Protein AF-A0A1G7MPW5-F1 (afdb_monomer_lite)

Secondary structure (DSSP, 8-state):
-HHHHHHHHHHTT-----------------TTS----TTS-GGGHHHHHHHHTTT--GGG-EEETTTTEEEETTTEEEEHHHHHHHHHHHH-TTGGG-TT--HHHHHHHS-S----BTTTTB----TTT--TTPPPTTTTTTEEEEE---SHHHHHHHHHHHHHTTSHHHHTTB---EEE-SSS-SEEEEE-SS--SSTT--EEEEPPEEEEETTTEEEEEPP-EEEE-GGGTTS-HHHHHHHHHHHHHHHTTPPPTTS-TTTSPPPTTS-S--TTSTT-SS---SS-----HHHHHHHHHHSB-----EEEESS--SEEEE-TT--EEEEEEEE-TTS-EEEEEE-SSSEEEPPSSGGGTT-EESEEE--SSSS--EEE-TT--EEE--SSSPEE-TT--EEEEEE-TT--EEEEEEEEETTEEEEEEEETTTTEEEE-S---BSEEEE-BTT-EEEE-TT--EEEE-TT---EEE--TT--EEEEEEEEEETTEEEEEEEESS--TTSPEEEEEE-SSSEEEEEEEESEEEE-TT--EEEE-TT--EEEES--

Sequence (555 aa):
MKKNILLMLLICAITLMFSCRRQNLTEEFDKTTSVKNSRIPDSLQYLVNFLVSRGEKANNITFSGLDSSFVIDNDVFMFKKDVKLAMEIELGNNSLNKKNLTIDQLISLRKSAVRPDVIGQRQFLNGDNGNPWFVNDQFIINIKVKINATTPSWRNAAQLAIYNFNLNSLTSITKIKIREVLDGQNVTISETGTTNANSAVIADAQRPHYAITPPGQYIVAPGSYIRIYNNHDYFTLAQKTLTITHELGHVIGLAHTNGTASDEMQIAGTAASDSFSYMNSSLILDSFEGFTNNDLIALRTMYPKTIGNWELLSGKATNISIGHNNDIYSVGNNVTSTGDYNVQWWNGSGWVQQTAGGWFGNGTATKIAVPANDRNPFWIDNSKQIYSMGYPSPITYPGAEALDIATNGDGELYVVSTEPSSNGYNIKKWNSATSAWENISAPGALKIASGLNGGMAIIDNAGNFYIKRENTSFFYTSTQYINFKEVALNGVTGLQGHVFALGGAANANGDYQLFRWTGYDWYNVGATGYTIAVDNEGHPWLTKKNGDIYRNLSL

Radius of gyration: 28.26 Å; chains: 1; bounding box: 58×69×91 Å

InterPro domains:
  IPR024079 Metallopeptidase, catalytic domain superfamily [G3DSA:3.40.390.10] (125-305)

Foldseek 3Di:
DVPVVVVVVVVVPPLPFLDLDDDDDDDDDPQFDQDDDVQDPLQCSLLLLLLVLLQFDSPQWHADPVQQWIGGSNFEIAHPVQSVVLCCVQLHVVCVVCSPQGSVNSNVSRPVDQDANQSLQQAGDPVPPPQSQAHDPVEALEAEEEEAEPDPLLSLLLVLLLVQCVFCLAVLWFSHHYDYDNDPGLAYEYEPPAADPPNSHQKHWYAFGWDADPPGDIDTYFTHYIYGGPSDPVQDSFQSNLNSNLRVCRSLRDAALQDACSRHPQRPPADSHDQLASSHNRCSDSGCQFHAQRSNSSRCSHGGDDFDPKDWAPFFAPEWEAEQCRWIKGFHDDQDPQRWGWIWTDPPRHTDTDPDFAFEHRNTAPAWEAYHPDSWIWGAHPQQWIWTTDPRYTDTLDDFGAQYWYAENVRWIKGQTPDDFAQAGFIWTQDPVVSYTDTDPAHHANEKYYAYQGKIWGAGNQQWIWIDAHPGYIDTADQVPWRWDEKEWHHDDQQHTLIKTFTDDADPQRWGFIWTRRSHYIYTSVDTADYWYAYNVSWIWGAHSRRIIITIPRD

Structure (mmCIF, N/CA/C/O backbone):
data_AF-A0A1G7MPW5-F1
#
_entry.id   AF-A0A1G7MPW5-F1
#
loop_
_atom_site.group_PDB
_atom_site.id
_atom_site.type_symbol
_atom_site.label_atom_id
_atom_site.label_alt_id
_atom_site.label_comp_id
_atom_site.label_asym_id
_atom_site.label_entity_id
_atom_site.label_seq_id
_atom_site.pdbx_PDB_ins_code
_atom_site.Cartn_x
_atom_site.Cartn_y
_atom_site.Cartn_z
_atom_site.occupancy
_atom_site.B_iso_or_equiv
_atom_site.auth_seq_id
_atom_site.auth_comp_id
_atom_site.auth_asym_id
_atom_site.auth_atom_id
_atom_site.pdbx_PDB_model_num
ATOM 1 N N . MET A 1 1 ? -0.244 45.854 1.049 1.00 45.12 1 MET A N 1
ATOM 2 C CA . MET A 1 1 ? -0.939 44.573 0.776 1.00 45.12 1 MET A CA 1
ATOM 3 C C . MET A 1 1 ? -0.967 44.141 -0.696 1.00 45.12 1 MET A C 1
ATOM 5 O O . MET A 1 1 ? -0.835 42.954 -0.933 1.00 45.12 1 MET A O 1
ATOM 9 N N . LYS A 1 2 ? -1.057 45.031 -1.700 1.00 40.09 2 LYS A N 1
ATOM 10 C CA . LYS A 1 2 ? -1.149 44.611 -3.122 1.00 40.09 2 LYS A CA 1
ATOM 11 C C . LYS A 1 2 ? 0.164 44.176 -3.812 1.00 40.09 2 LYS A C 1
ATOM 13 O O . LYS A 1 2 ? 0.094 43.528 -4.845 1.00 40.09 2 LYS A O 1
ATOM 18 N N . LYS A 1 3 ? 1.348 44.472 -3.255 1.00 33.69 3 LYS A N 1
ATOM 19 C CA . LYS A 1 3 ? 2.647 44.073 -3.852 1.00 33.69 3 LYS A CA 1
ATOM 20 C C . LYS A 1 3 ? 3.135 42.667 -3.462 1.00 33.69 3 LYS A C 1
ATOM 22 O O . LYS A 1 3 ? 3.905 42.086 -4.213 1.00 33.69 3 LYS A O 1
ATOM 27 N N . ASN A 1 4 ? 2.629 42.084 -2.372 1.00 38.50 4 ASN A N 1
ATOM 28 C CA . ASN A 1 4 ? 3.037 40.737 -1.938 1.00 38.50 4 ASN A CA 1
ATOM 29 C C . ASN A 1 4 ? 2.201 39.622 -2.590 1.00 38.50 4 ASN A C 1
ATOM 31 O O . ASN A 1 4 ? 2.657 38.490 -2.669 1.00 38.50 4 ASN A O 1
ATOM 35 N N . ILE A 1 5 ? 1.020 39.950 -3.125 1.00 43.59 5 ILE A N 1
ATOM 36 C CA . ILE A 1 5 ? 0.170 39.000 -3.862 1.00 43.59 5 ILE A CA 1
ATOM 37 C C . ILE A 1 5 ? 0.742 38.729 -5.265 1.00 43.59 5 ILE A C 1
ATOM 39 O O . ILE A 1 5 ? 0.659 37.609 -5.757 1.00 43.59 5 ILE A O 1
ATOM 43 N N . LEU A 1 6 ? 1.403 39.716 -5.884 1.00 30.81 6 LEU A N 1
ATOM 44 C CA . LEU A 1 6 ? 1.999 39.552 -7.214 1.00 30.81 6 LEU A CA 1
ATOM 45 C C . LEU A 1 6 ? 3.283 38.704 -7.184 1.00 30.81 6 LEU A C 1
ATOM 47 O O . LEU A 1 6 ? 3.539 37.963 -8.124 1.00 30.81 6 LEU A O 1
ATOM 51 N N . LEU A 1 7 ? 4.055 38.757 -6.091 1.00 29.42 7 LEU A N 1
ATOM 52 C CA . LEU A 1 7 ? 5.250 37.922 -5.917 1.00 29.42 7 LEU A CA 1
ATOM 53 C C . LEU A 1 7 ? 4.885 36.468 -5.566 1.00 29.42 7 LEU A C 1
ATOM 55 O O . LEU A 1 7 ? 5.550 35.546 -6.021 1.00 29.42 7 LEU A O 1
ATOM 59 N N . MET A 1 8 ? 3.786 36.251 -4.834 1.00 32.31 8 MET A N 1
ATOM 60 C CA . MET A 1 8 ? 3.293 34.903 -4.523 1.00 32.31 8 MET A CA 1
ATOM 61 C C . MET A 1 8 ? 2.641 34.223 -5.744 1.00 32.31 8 MET A C 1
ATOM 63 O O . MET A 1 8 ? 2.799 33.020 -5.929 1.00 32.31 8 MET A O 1
ATOM 67 N N . LEU A 1 9 ? 2.003 34.996 -6.635 1.00 31.45 9 LEU A N 1
ATOM 68 C CA . LEU A 1 9 ? 1.511 34.499 -7.929 1.00 31.45 9 LEU A CA 1
ATOM 69 C C . LEU A 1 9 ? 2.636 34.245 -8.948 1.00 31.45 9 LEU A C 1
ATOM 71 O O . LEU A 1 9 ? 2.486 33.373 -9.797 1.00 31.45 9 LEU A O 1
ATOM 75 N N . LEU A 1 10 ? 3.773 34.943 -8.844 1.00 26.78 10 LEU A N 1
ATOM 76 C CA . LEU A 1 10 ? 4.936 34.705 -9.708 1.00 26.78 10 LEU A CA 1
ATOM 77 C C . LEU A 1 10 ? 5.762 33.482 -9.260 1.00 26.78 10 LEU A C 1
ATOM 79 O O . LEU A 1 10 ? 6.359 32.813 -10.097 1.00 26.78 10 LEU A O 1
ATOM 83 N N . ILE A 1 11 ? 5.750 33.146 -7.964 1.00 30.84 11 ILE A N 1
ATOM 84 C CA . ILE A 1 11 ? 6.430 31.954 -7.420 1.00 30.84 11 ILE A CA 1
ATOM 85 C C . ILE A 1 11 ? 5.606 30.667 -7.640 1.00 30.84 11 ILE A C 1
ATOM 87 O O . ILE A 1 11 ? 6.188 29.596 -7.760 1.00 30.84 11 ILE A O 1
ATOM 91 N N . CYS A 1 12 ? 4.281 30.750 -7.821 1.00 28.61 12 CYS A N 1
ATOM 92 C CA . CYS A 1 12 ? 3.458 29.604 -8.252 1.00 28.61 12 CYS A CA 1
ATOM 93 C C . CYS A 1 12 ? 3.546 29.285 -9.761 1.00 28.61 12 CYS A C 1
ATOM 95 O O . CYS A 1 12 ? 2.978 28.288 -10.200 1.00 28.61 12 CYS A O 1
ATOM 97 N N . ALA A 1 13 ? 4.234 30.105 -10.563 1.00 27.59 13 ALA A N 1
ATOM 98 C CA . ALA A 1 13 ? 4.278 29.974 -12.025 1.00 27.59 13 ALA A CA 1
ATOM 99 C C . ALA A 1 13 ? 5.607 29.422 -12.579 1.00 27.59 13 ALA A C 1
ATOM 101 O O . ALA A 1 13 ? 5.781 29.370 -13.794 1.00 27.59 13 ALA A O 1
ATOM 102 N N . ILE A 1 14 ? 6.530 28.982 -11.715 1.00 34.50 14 ILE A N 1
ATOM 103 C CA . ILE A 1 14 ? 7.695 28.174 -12.115 1.00 34.50 14 ILE A CA 1
ATOM 104 C C . ILE A 1 14 ? 7.481 26.739 -11.621 1.00 34.50 14 ILE A C 1
ATOM 106 O O . ILE A 1 14 ? 8.303 26.158 -10.926 1.00 34.50 14 ILE A O 1
ATOM 110 N N . THR A 1 15 ? 6.340 26.153 -11.975 1.00 35.66 15 THR A N 1
ATOM 111 C CA . THR A 1 15 ? 6.305 24.716 -12.234 1.00 35.66 15 THR A CA 1
ATOM 112 C C . THR A 1 15 ? 7.057 24.533 -13.544 1.00 35.66 15 THR A C 1
ATOM 114 O O . THR A 1 15 ? 6.554 24.859 -14.621 1.00 35.66 15 THR A O 1
ATOM 117 N N . LEU A 1 16 ? 8.316 24.099 -13.464 1.00 37.84 16 LEU A N 1
ATOM 118 C CA . LEU A 1 16 ? 8.988 23.540 -14.629 1.00 37.84 16 LEU A CA 1
ATOM 119 C C . LEU A 1 16 ? 8.172 22.311 -15.026 1.00 37.84 16 LEU A C 1
ATOM 121 O O . LEU A 1 16 ? 8.339 21.236 -14.469 1.00 37.84 16 LEU A O 1
ATOM 125 N N . MET A 1 17 ? 7.230 22.489 -15.952 1.00 35.16 17 MET A N 1
ATOM 126 C CA . MET A 1 17 ? 6.604 21.365 -16.623 1.00 35.16 17 MET A CA 1
ATOM 127 C C . MET A 1 17 ? 7.700 20.673 -17.426 1.00 35.16 17 MET A C 1
ATOM 129 O O . MET A 1 17 ? 8.066 21.116 -18.517 1.00 35.16 17 MET A O 1
ATOM 133 N N . PHE A 1 18 ? 8.252 19.603 -16.862 1.00 44.66 18 PHE A N 1
ATOM 134 C CA . PHE A 1 18 ? 9.083 18.668 -17.596 1.00 44.66 18 PHE A CA 1
ATOM 135 C C . PHE A 1 18 ? 8.148 17.909 -18.530 1.00 44.66 18 PHE A C 1
ATOM 137 O O . PHE A 1 18 ? 7.347 17.074 -18.118 1.00 44.66 18 PHE A O 1
ATOM 144 N N . SER A 1 19 ? 8.160 18.315 -19.794 1.00 32.19 19 SER A N 1
ATOM 145 C CA . SER A 1 19 ? 7.305 17.749 -20.822 1.00 32.19 19 SER A CA 1
ATOM 146 C C . SER A 1 19 ? 8.160 16.939 -21.785 1.00 32.19 19 SER A C 1
ATOM 148 O O . SER A 1 19 ? 8.931 17.513 -22.558 1.00 32.19 19 SER A O 1
ATOM 150 N N . CYS A 1 20 ? 7.939 15.623 -21.827 1.00 43.94 20 CYS A N 1
ATOM 151 C CA . CYS A 1 20 ? 7.924 14.911 -23.101 1.00 43.94 20 CYS A CA 1
ATOM 152 C C . CYS A 1 20 ? 6.786 15.524 -23.933 1.00 43.94 20 CYS A C 1
ATOM 154 O O . CYS A 1 20 ? 5.601 15.245 -23.744 1.00 43.94 20 CYS A O 1
ATOM 156 N N . ARG A 1 21 ? 7.132 16.501 -24.777 1.00 31.53 21 ARG A N 1
ATOM 157 C CA . ARG A 1 21 ? 6.149 17.329 -25.481 1.00 31.53 21 ARG A CA 1
ATOM 158 C C . ARG A 1 21 ? 5.409 16.504 -26.530 1.00 31.53 21 ARG A C 1
ATOM 160 O O . ARG A 1 21 ? 5.990 16.061 -27.515 1.00 31.53 21 ARG A O 1
ATOM 167 N N . ARG A 1 22 ? 4.093 16.395 -26.353 1.00 32.38 22 ARG A N 1
ATOM 168 C CA . ARG A 1 22 ? 3.133 15.885 -27.338 1.00 32.38 22 ARG A CA 1
ATOM 169 C C . ARG A 1 22 ? 3.192 16.730 -28.618 1.00 32.38 22 ARG A C 1
ATOM 171 O O . ARG A 1 22 ? 2.861 17.917 -28.588 1.00 32.38 22 ARG A O 1
ATOM 178 N N . GLN A 1 23 ? 3.560 16.132 -29.751 1.00 27.11 23 GLN A N 1
ATOM 179 C CA . GLN A 1 23 ? 3.155 16.654 -31.058 1.00 27.11 23 GLN A CA 1
ATOM 180 C C . GLN A 1 23 ? 1.806 16.026 -31.413 1.00 27.11 23 GLN A C 1
ATOM 182 O O . GLN A 1 23 ? 1.710 14.832 -31.681 1.00 27.11 23 GLN A O 1
ATOM 187 N N . ASN A 1 24 ? 0.743 16.831 -31.366 1.00 27.70 24 ASN A N 1
ATOM 188 C CA . ASN A 1 24 ? -0.553 16.445 -31.914 1.00 27.70 24 ASN A CA 1
ATOM 189 C C . ASN A 1 24 ? -0.466 16.492 -33.440 1.00 27.70 24 ASN A C 1
ATOM 191 O O . ASN A 1 24 ? -0.452 17.583 -34.002 1.00 27.70 24 ASN A O 1
ATOM 195 N N . LEU A 1 25 ? -0.455 15.333 -34.093 1.00 30.53 25 LEU A N 1
ATOM 196 C CA . LEU A 1 25 ? -0.864 15.202 -35.486 1.00 30.53 25 LEU A CA 1
ATOM 197 C C . LEU A 1 25 ? -1.722 13.942 -35.606 1.00 30.53 25 LEU A C 1
ATOM 199 O O . LEU A 1 25 ? -1.267 12.826 -35.368 1.00 30.53 25 LEU A O 1
ATOM 203 N N . THR A 1 26 ? -2.997 14.152 -35.911 1.00 31.09 26 THR A N 1
ATOM 204 C CA . THR A 1 26 ? -3.911 13.129 -36.411 1.00 31.09 26 THR A CA 1
ATOM 205 C C . THR A 1 26 ? -3.484 12.782 -37.831 1.00 31.09 26 THR A C 1
ATOM 207 O O . THR A 1 26 ? -3.857 13.486 -38.766 1.00 31.09 26 THR A O 1
ATOM 210 N N . GLU A 1 27 ? -2.689 11.728 -37.988 1.00 36.91 27 GLU A N 1
ATOM 211 C CA . GLU A 1 27 ? -2.496 11.072 -39.280 1.00 36.91 27 GLU A CA 1
ATOM 212 C C . GLU A 1 27 ? -3.155 9.697 -39.245 1.00 36.91 27 GLU A C 1
ATOM 214 O O . GLU A 1 27 ? -2.893 8.860 -38.378 1.00 36.91 27 GLU A O 1
ATOM 219 N N . GLU A 1 28 ? -4.067 9.501 -40.188 1.00 36.56 28 GLU A N 1
ATOM 220 C CA . GLU A 1 28 ? -4.692 8.224 -40.482 1.00 36.56 28 GLU A CA 1
ATOM 221 C C . GLU A 1 28 ? -3.615 7.307 -41.085 1.00 36.56 28 GLU A C 1
ATOM 223 O O . GLU A 1 28 ? -2.998 7.628 -42.100 1.00 36.56 28 GLU A O 1
ATOM 228 N N . PHE A 1 29 ? -3.316 6.202 -40.399 1.00 41.19 29 PHE A N 1
ATOM 229 C CA . PHE A 1 29 ? -2.212 5.303 -40.740 1.00 41.19 29 PHE A CA 1
ATOM 230 C C . PHE A 1 29 ? -2.529 4.537 -42.038 1.00 41.19 29 PHE A C 1
ATOM 232 O O . PHE A 1 29 ? -3.349 3.614 -42.033 1.00 41.19 29 PHE A O 1
ATOM 239 N N . ASP A 1 30 ? -1.869 4.886 -43.144 1.00 41.41 30 ASP A N 1
ATOM 240 C CA . ASP A 1 30 ? -1.942 4.111 -44.386 1.00 41.41 30 ASP A CA 1
ATOM 241 C C . ASP A 1 30 ? -1.103 2.827 -44.249 1.00 41.41 30 ASP A C 1
ATOM 243 O O . ASP A 1 30 ? 0.125 2.824 -44.353 1.00 41.41 30 ASP A O 1
ATOM 247 N N . LYS A 1 31 ? -1.786 1.709 -43.975 1.00 50.03 31 LYS A N 1
ATOM 248 C CA . LYS A 1 31 ? -1.196 0.387 -43.686 1.00 50.03 31 LYS A CA 1
ATOM 249 C C . LYS A 1 31 ? -0.433 -0.235 -44.867 1.00 50.03 31 LYS A C 1
ATOM 251 O O . LYS A 1 31 ? 0.274 -1.229 -44.694 1.00 50.03 31 LYS A O 1
ATOM 256 N N . THR A 1 32 ? -0.537 0.363 -46.055 1.00 42.50 32 THR A N 1
ATOM 257 C CA . THR A 1 32 ? -0.039 -0.214 -47.310 1.00 42.50 32 THR A CA 1
ATOM 258 C C . THR A 1 32 ? 1.406 0.162 -47.665 1.00 42.50 32 THR A C 1
ATOM 260 O O . THR A 1 32 ? 1.970 -0.423 -48.593 1.00 42.50 32 THR A O 1
ATOM 263 N N . THR A 1 33 ? 2.064 1.062 -46.917 1.00 49.88 33 THR A N 1
ATOM 264 C CA . THR A 1 33 ? 3.443 1.512 -47.203 1.00 49.88 33 THR A CA 1
ATOM 265 C C . THR A 1 33 ? 4.423 1.265 -46.045 1.00 49.88 33 THR A C 1
ATOM 267 O O . THR A 1 33 ? 4.067 1.277 -44.870 1.00 49.88 33 THR A O 1
ATOM 270 N N . SER A 1 34 ? 5.694 0.985 -46.369 1.00 55.81 34 SER A N 1
ATOM 271 C CA . SER A 1 34 ? 6.781 0.940 -45.378 1.00 55.81 34 SER A CA 1
ATOM 272 C C . SER A 1 34 ? 6.981 2.330 -44.780 1.00 55.81 34 SER A C 1
ATOM 274 O O . SER A 1 34 ? 7.194 3.279 -45.540 1.00 55.81 34 SER A O 1
ATOM 276 N N . VAL A 1 35 ? 6.980 2.463 -43.453 1.00 59.00 35 VAL A N 1
ATOM 277 C CA . VAL A 1 35 ? 7.136 3.783 -42.839 1.00 59.00 35 VAL A CA 1
ATOM 278 C C . VAL A 1 35 ? 8.607 4.183 -42.888 1.00 59.00 35 VAL A C 1
ATOM 280 O O . VAL A 1 35 ? 9.461 3.580 -42.240 1.00 59.00 35 VAL A O 1
ATOM 283 N N . LYS A 1 36 ? 8.925 5.201 -43.693 1.00 56.22 36 LYS A N 1
ATOM 284 C CA . LYS A 1 36 ? 10.286 5.730 -43.792 1.00 56.22 36 LYS A CA 1
ATOM 285 C C . LYS A 1 36 ? 10.494 6.802 -42.727 1.00 56.22 36 LYS A C 1
ATOM 287 O O . LYS A 1 36 ? 10.039 7.930 -42.880 1.00 56.22 36 LYS A O 1
ATOM 292 N N . ASN A 1 37 ? 11.245 6.475 -41.681 1.00 63.69 37 ASN A N 1
ATOM 293 C CA . ASN A 1 37 ? 11.762 7.477 -40.756 1.00 63.69 37 ASN A CA 1
ATOM 294 C C . ASN A 1 37 ? 13.118 7.995 -41.261 1.00 63.69 37 ASN A C 1
ATOM 296 O O . ASN A 1 37 ? 14.117 7.279 -41.221 1.00 63.69 37 ASN A O 1
ATOM 300 N N . SER A 1 38 ? 13.164 9.240 -41.736 1.00 62.03 38 SER A N 1
ATOM 301 C CA . SER A 1 38 ? 14.371 9.865 -42.301 1.00 62.03 38 SER A CA 1
ATOM 302 C C . SER A 1 38 ? 15.540 10.002 -41.315 1.00 62.03 38 SER A C 1
ATOM 304 O O . SER A 1 38 ? 16.667 10.237 -41.744 1.00 62.03 38 SER A O 1
ATOM 306 N N . ARG A 1 39 ? 15.299 9.827 -40.010 1.00 71.81 39 ARG A N 1
ATOM 307 C CA . ARG A 1 39 ? 16.320 9.845 -38.951 1.00 71.81 39 ARG A CA 1
ATOM 308 C C . ARG A 1 39 ? 16.986 8.483 -38.734 1.00 71.81 39 ARG A C 1
ATOM 310 O O . ARG A 1 39 ? 17.840 8.362 -37.860 1.00 71.81 39 ARG A O 1
ATOM 317 N N . ILE A 1 40 ? 16.599 7.457 -39.495 1.00 79.69 40 ILE A N 1
ATOM 318 C CA . ILE A 1 40 ? 17.077 6.080 -39.344 1.00 79.69 40 ILE A CA 1
ATOM 319 C C . ILE A 1 40 ? 17.665 5.603 -40.681 1.00 79.69 40 ILE A C 1
ATOM 321 O O . ILE A 1 40 ? 17.030 5.789 -41.721 1.00 79.69 40 ILE A O 1
ATOM 325 N N . PRO A 1 41 ? 18.863 4.980 -40.689 1.00 86.19 41 PRO A N 1
ATOM 326 C CA . PRO A 1 41 ? 19.447 4.430 -41.909 1.00 86.19 41 PRO A CA 1
ATOM 327 C C . PRO A 1 41 ? 18.485 3.483 -42.634 1.00 86.19 41 PRO A C 1
ATOM 329 O O . PRO A 1 41 ? 17.888 2.610 -42.004 1.00 86.19 41 PRO A O 1
ATOM 332 N N . ASP A 1 42 ? 18.406 3.580 -43.967 1.00 84.00 42 ASP A N 1
ATOM 333 C CA . ASP A 1 42 ? 17.529 2.728 -44.794 1.00 84.00 42 ASP A CA 1
ATOM 334 C C . ASP A 1 42 ? 17.754 1.225 -44.524 1.00 84.00 42 ASP A C 1
ATOM 336 O O . ASP A 1 42 ? 16.820 0.424 -44.526 1.00 84.00 42 ASP A O 1
ATOM 340 N N .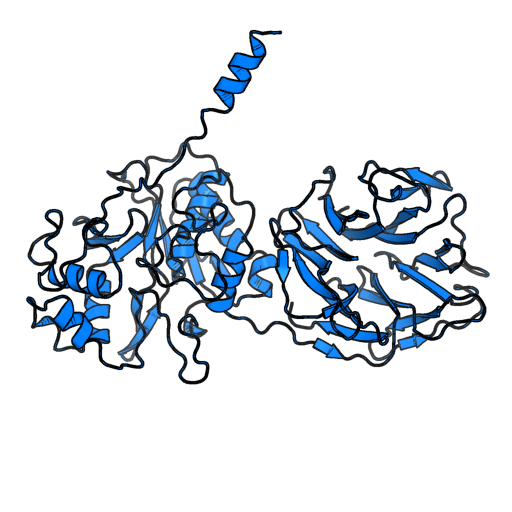 SER A 1 43 ? 18.990 0.846 -44.184 1.00 84.81 43 SER A N 1
ATOM 341 C CA . SER A 1 43 ? 19.370 -0.523 -43.823 1.00 84.81 43 SER A CA 1
ATOM 342 C C . SER A 1 43 ? 18.733 -1.051 -42.533 1.00 84.81 43 SER A C 1
ATOM 344 O O . SER A 1 43 ? 18.853 -2.246 -42.268 1.00 84.81 43 SER A O 1
ATOM 346 N N . LEU A 1 44 ? 18.080 -0.203 -41.734 1.00 88.75 44 LEU A N 1
ATOM 347 C CA . LEU A 1 44 ? 17.439 -0.546 -40.462 1.00 88.75 44 LEU A CA 1
ATOM 348 C C . LEU A 1 44 ? 15.914 -0.398 -40.487 1.00 88.75 44 LEU A C 1
ATOM 350 O O . LEU A 1 44 ? 15.268 -0.792 -39.519 1.00 88.75 44 LEU A O 1
ATOM 354 N N . GLN A 1 45 ? 15.317 0.091 -41.578 1.00 86.62 45 GLN A N 1
ATOM 355 C CA . GLN A 1 45 ? 13.874 0.370 -41.610 1.00 86.62 45 GLN A CA 1
ATOM 356 C C . GLN A 1 45 ? 12.995 -0.867 -41.456 1.00 86.62 45 GLN A C 1
ATOM 358 O O . GLN A 1 45 ? 11.884 -0.771 -40.952 1.00 86.62 45 GLN A O 1
ATOM 363 N N . TYR A 1 46 ? 13.496 -2.052 -41.802 1.00 85.69 46 TYR A N 1
ATOM 364 C CA . TYR A 1 46 ? 12.772 -3.296 -41.541 1.00 85.69 46 TYR A CA 1
ATOM 365 C C . TYR A 1 46 ? 12.581 -3.563 -40.034 1.00 85.69 46 TYR A C 1
ATOM 367 O O . TYR A 1 46 ? 11.558 -4.121 -39.646 1.00 85.69 46 TYR A O 1
ATOM 375 N N . LEU A 1 47 ? 13.522 -3.130 -39.181 1.00 88.19 47 LEU A N 1
ATOM 376 C CA . LEU A 1 47 ? 13.389 -3.218 -37.722 1.00 88.19 47 LEU A CA 1
ATOM 377 C C . LEU A 1 47 ? 12.415 -2.162 -37.193 1.00 88.19 47 LEU A C 1
ATOM 379 O O . LEU A 1 47 ? 11.653 -2.448 -36.278 1.00 88.19 47 LEU A O 1
ATOM 383 N N . VAL A 1 48 ? 12.386 -0.975 -37.802 1.00 87.00 48 VAL A N 1
ATOM 384 C CA . VAL A 1 48 ? 11.395 0.066 -37.485 1.00 87.00 48 VAL A CA 1
ATOM 385 C C . VAL A 1 48 ? 9.991 -0.411 -37.840 1.00 87.00 48 VAL A C 1
ATOM 387 O O . VAL A 1 48 ? 9.106 -0.351 -36.999 1.00 87.00 48 VAL A O 1
ATOM 390 N N . ASN A 1 49 ? 9.791 -0.979 -39.032 1.00 84.44 49 ASN A N 1
ATOM 391 C CA . ASN A 1 49 ? 8.509 -1.573 -39.422 1.00 84.44 49 ASN A CA 1
ATOM 392 C C . ASN A 1 49 ? 8.086 -2.695 -38.464 1.00 84.44 49 ASN A C 1
ATOM 394 O O . ASN A 1 49 ? 6.900 -2.833 -38.171 1.00 84.44 49 ASN A O 1
ATOM 398 N N . PHE A 1 50 ? 9.041 -3.488 -37.966 1.00 84.50 50 PHE A N 1
ATOM 399 C CA . PHE A 1 50 ? 8.764 -4.504 -36.956 1.00 84.50 50 PHE A CA 1
ATOM 400 C C . PHE A 1 50 ? 8.274 -3.884 -35.641 1.00 84.50 50 PHE A C 1
ATOM 402 O O . PHE A 1 50 ? 7.213 -4.287 -35.171 1.00 84.50 50 PHE A O 1
ATOM 409 N N . LEU A 1 51 ? 8.956 -2.864 -35.110 1.00 83.88 51 LEU A N 1
ATOM 410 C CA . LEU A 1 51 ? 8.507 -2.114 -33.928 1.00 83.88 51 LEU A CA 1
ATOM 411 C C . LEU A 1 51 ? 7.110 -1.502 -34.143 1.00 83.88 51 LEU A C 1
ATOM 413 O O . LEU A 1 51 ? 6.213 -1.690 -33.326 1.00 83.88 51 LEU A O 1
ATOM 417 N N . VAL A 1 52 ? 6.880 -0.867 -35.296 1.00 81.81 52 VAL A N 1
ATOM 418 C CA . VAL A 1 52 ? 5.583 -0.266 -35.651 1.00 81.81 52 VAL A CA 1
ATOM 419 C C . VAL A 1 52 ? 4.472 -1.311 -35.738 1.00 81.81 52 VAL A C 1
ATOM 421 O O . VAL A 1 52 ? 3.360 -1.090 -35.265 1.00 81.81 52 VAL A O 1
ATOM 424 N N . SER A 1 53 ? 4.770 -2.508 -36.254 1.00 75.69 53 SER A N 1
ATOM 425 C CA . SER A 1 53 ? 3.814 -3.627 -36.278 1.00 75.69 53 SER A CA 1
ATOM 426 C C . SER A 1 53 ? 3.417 -4.139 -34.882 1.00 75.69 53 SER A C 1
ATOM 428 O O . SER A 1 53 ? 2.523 -4.986 -34.768 1.00 75.69 53 SER A O 1
ATOM 430 N N . ARG A 1 54 ? 4.083 -3.653 -33.826 1.00 74.81 54 ARG A N 1
ATOM 431 C CA . ARG A 1 54 ? 3.826 -3.957 -32.412 1.00 74.81 54 ARG A CA 1
ATOM 432 C C . ARG A 1 54 ? 3.208 -2.800 -31.625 1.00 74.81 54 ARG A C 1
ATOM 434 O O . ARG A 1 54 ? 2.954 -2.978 -30.442 1.00 74.81 54 ARG A O 1
ATOM 441 N N . GLY A 1 55 ? 2.865 -1.698 -32.292 1.00 73.38 55 GLY A N 1
ATOM 442 C CA . GLY A 1 55 ? 2.167 -0.554 -31.695 1.00 73.38 55 GLY A CA 1
ATOM 443 C C . GLY A 1 55 ? 3.011 0.715 -31.627 1.00 73.38 55 GLY A C 1
ATOM 444 O O . GLY A 1 55 ? 2.461 1.792 -31.425 1.00 73.38 55 GLY A O 1
ATOM 445 N N . GLU A 1 56 ? 4.318 0.615 -31.879 1.00 77.81 56 GLU A N 1
ATOM 446 C CA . GLU A 1 56 ? 5.204 1.771 -31.794 1.00 77.81 56 GLU A CA 1
ATOM 447 C C . GLU A 1 56 ? 4.943 2.792 -32.900 1.00 77.81 56 GLU A C 1
ATOM 449 O O . GLU A 1 56 ? 4.701 2.460 -34.066 1.00 77.81 56 GLU A O 1
ATOM 454 N N . LYS A 1 57 ? 5.064 4.074 -32.566 1.00 78.56 57 LYS A N 1
ATOM 455 C CA . LYS A 1 57 ? 4.920 5.137 -33.556 1.00 78.56 57 LYS A CA 1
ATOM 456 C C . LYS A 1 57 ? 6.238 5.396 -34.252 1.00 78.56 57 LYS A C 1
ATOM 458 O O . LYS A 1 57 ? 7.230 5.762 -33.629 1.00 78.56 57 LYS A O 1
ATOM 463 N N . ALA A 1 58 ? 6.245 5.287 -35.576 1.00 81.56 58 ALA A N 1
ATOM 464 C CA . ALA A 1 58 ? 7.469 5.441 -36.350 1.00 81.56 58 ALA A CA 1
ATOM 465 C C . ALA A 1 58 ? 8.174 6.785 -36.118 1.00 81.56 58 ALA A C 1
ATOM 467 O O . ALA A 1 58 ? 9.398 6.818 -36.104 1.00 81.56 58 ALA A O 1
ATOM 468 N N . ASN A 1 59 ? 7.423 7.874 -35.928 1.00 81.31 59 ASN A N 1
ATOM 469 C CA . ASN A 1 59 ? 7.951 9.214 -35.649 1.00 81.31 59 ASN A CA 1
ATOM 470 C C . ASN A 1 59 ? 8.530 9.368 -34.230 1.00 81.31 59 ASN A C 1
ATOM 472 O O . ASN A 1 59 ? 9.343 10.269 -34.021 1.00 81.31 59 ASN A O 1
ATOM 476 N N . ASN A 1 60 ? 8.167 8.484 -33.300 1.00 81.19 60 ASN A N 1
ATOM 477 C CA . ASN A 1 60 ? 8.720 8.440 -31.946 1.00 81.19 60 ASN A CA 1
ATOM 478 C C . ASN A 1 60 ? 9.988 7.580 -31.860 1.00 81.19 60 ASN A C 1
ATOM 480 O O . ASN A 1 60 ? 10.703 7.639 -30.863 1.00 81.19 60 ASN A O 1
ATOM 484 N N . ILE A 1 61 ? 10.299 6.810 -32.907 1.00 84.94 61 ILE A N 1
ATOM 485 C CA . ILE A 1 61 ? 11.508 5.992 -32.959 1.00 84.94 61 ILE A CA 1
ATOM 486 C C . ILE A 1 61 ? 12.663 6.837 -33.503 1.00 84.94 61 ILE A C 1
ATOM 488 O O . ILE A 1 61 ? 12.576 7.463 -34.559 1.00 84.94 61 ILE A O 1
ATOM 492 N N . THR A 1 62 ? 13.797 6.821 -32.818 1.00 88.44 62 THR A N 1
ATOM 493 C CA . THR A 1 62 ? 15.071 7.331 -33.337 1.00 88.44 62 THR A CA 1
ATOM 494 C C . THR A 1 62 ? 16.151 6.266 -33.192 1.00 88.44 62 THR A C 1
ATOM 496 O O . THR A 1 62 ? 15.982 5.301 -32.451 1.00 88.44 62 THR A O 1
ATOM 499 N N . PHE A 1 63 ? 17.251 6.385 -33.937 1.00 88.88 63 PHE A N 1
ATOM 500 C CA . PHE A 1 63 ? 18.359 5.435 -33.851 1.00 88.88 63 PHE A CA 1
ATOM 501 C C . PHE A 1 63 ? 19.632 6.136 -33.385 1.00 88.88 63 PHE A C 1
ATOM 503 O O . PHE A 1 63 ? 20.114 7.065 -34.035 1.00 88.88 63 PHE A O 1
ATOM 510 N N . SER A 1 64 ? 20.199 5.653 -32.283 1.00 84.50 64 SER A N 1
ATOM 511 C CA . SER A 1 64 ? 21.500 6.078 -31.788 1.00 84.50 64 SER A CA 1
ATOM 512 C C . SER A 1 64 ? 22.585 5.163 -32.352 1.00 84.50 64 SER A C 1
ATOM 514 O O . SER A 1 64 ? 22.693 3.982 -32.017 1.00 84.50 64 SER A O 1
ATOM 516 N N . GLY A 1 65 ? 23.421 5.720 -33.232 1.00 80.44 65 GLY A N 1
ATOM 517 C CA . GLY A 1 65 ? 24.564 5.003 -33.798 1.00 80.44 65 GLY A CA 1
ATOM 518 C C . GLY A 1 65 ? 25.691 4.746 -32.793 1.00 80.44 65 GLY A C 1
ATOM 519 O O . GLY A 1 65 ? 26.470 3.821 -33.005 1.00 80.44 65 GLY A O 1
ATOM 520 N N . LEU A 1 66 ? 25.765 5.528 -31.709 1.00 78.56 66 LEU A N 1
ATOM 521 C CA . LEU A 1 66 ? 26.842 5.455 -30.714 1.00 78.56 66 LEU A CA 1
ATOM 522 C C . LEU A 1 66 ? 26.856 4.115 -29.972 1.00 78.56 66 LEU A C 1
ATOM 524 O O . LEU A 1 66 ? 27.910 3.528 -29.756 1.00 78.56 66 LEU A O 1
ATOM 528 N N . ASP A 1 67 ? 25.679 3.613 -29.626 1.00 82.75 67 ASP A N 1
ATOM 529 C CA . ASP A 1 67 ? 25.472 2.390 -28.848 1.00 82.75 67 ASP A CA 1
ATOM 530 C C . ASP A 1 67 ? 24.585 1.371 -29.582 1.00 82.75 67 ASP A C 1
ATOM 532 O O . ASP A 1 67 ? 24.256 0.312 -29.049 1.00 82.75 67 ASP A O 1
ATOM 536 N N . SER A 1 68 ? 24.236 1.657 -30.842 1.00 91.50 68 SER A N 1
ATOM 537 C CA . SER A 1 68 ? 23.401 0.806 -31.691 1.00 91.50 68 SER A CA 1
ATOM 538 C C . SER A 1 68 ? 22.038 0.482 -31.069 1.00 91.50 68 SER A C 1
ATOM 540 O O . SER A 1 68 ? 21.620 -0.681 -31.062 1.00 91.50 68 SER A O 1
ATOM 542 N N . SER A 1 69 ? 21.332 1.498 -30.573 1.00 91.06 69 SER A N 1
ATOM 543 C CA . SER A 1 69 ? 20.002 1.365 -29.967 1.00 91.06 69 SER A CA 1
ATOM 544 C C . SER A 1 69 ? 18.924 2.147 -30.720 1.00 91.06 69 SER A C 1
ATOM 546 O O . SER A 1 69 ? 19.187 3.159 -31.371 1.00 91.06 69 SER A O 1
ATOM 548 N N . PHE A 1 70 ? 17.695 1.642 -30.653 1.00 90.56 70 PHE A N 1
ATOM 549 C CA . PHE A 1 70 ? 16.487 2.374 -31.011 1.00 90.56 70 PHE A CA 1
ATOM 550 C C . PHE A 1 70 ? 15.957 3.047 -29.749 1.00 90.56 70 PHE A C 1
ATOM 552 O O . PHE A 1 70 ? 15.693 2.345 -28.778 1.00 90.56 70 PHE A O 1
ATOM 559 N N . VAL A 1 71 ? 15.816 4.370 -29.766 1.00 87.69 71 VAL A N 1
ATOM 560 C CA . VAL A 1 71 ? 15.155 5.137 -28.703 1.00 87.69 71 VAL A CA 1
ATOM 561 C C . VAL A 1 71 ? 13.697 5.328 -29.106 1.00 87.69 71 VAL A C 1
ATOM 563 O O . VAL A 1 71 ? 13.423 5.732 -30.236 1.00 87.69 71 VAL A O 1
ATOM 566 N N . ILE A 1 72 ? 12.792 5.004 -28.197 1.00 84.12 72 ILE A N 1
ATOM 567 C CA . ILE A 1 72 ? 11.338 4.981 -28.322 1.00 84.12 72 ILE A CA 1
ATOM 568 C C . ILE A 1 72 ? 10.806 5.948 -27.264 1.00 84.12 72 ILE A C 1
ATOM 570 O O . ILE A 1 72 ? 11.321 5.968 -26.153 1.00 84.12 72 ILE A O 1
ATOM 574 N N . ASP A 1 73 ? 9.855 6.808 -27.621 1.00 76.81 73 ASP A N 1
ATOM 575 C CA . ASP A 1 73 ? 9.216 7.773 -26.705 1.00 76.81 73 ASP A CA 1
ATOM 576 C C . ASP A 1 73 ? 10.169 8.682 -25.887 1.00 76.81 73 ASP A C 1
ATOM 578 O O . ASP A 1 73 ? 9.742 9.412 -24.998 1.00 76.81 73 ASP A O 1
ATOM 582 N N . ASN A 1 74 ? 11.427 8.790 -26.337 1.00 82.25 74 ASN A N 1
ATOM 583 C CA . ASN A 1 74 ? 12.551 9.588 -25.821 1.00 82.25 74 ASN A CA 1
ATOM 584 C C . ASN A 1 74 ? 13.307 9.021 -24.611 1.00 82.25 74 ASN A C 1
ATOM 586 O O . ASN A 1 74 ? 14.521 9.212 -24.561 1.00 82.25 74 ASN A O 1
ATOM 590 N N . ASP A 1 75 ? 12.632 8.365 -23.675 1.00 83.69 75 ASP A N 1
ATOM 591 C CA . ASP A 1 75 ? 13.180 7.847 -22.408 1.00 83.69 75 ASP A CA 1
ATOM 592 C C . ASP A 1 75 ? 13.166 6.311 -22.329 1.00 83.69 75 ASP A C 1
ATOM 594 O O . ASP A 1 75 ? 13.477 5.698 -21.310 1.00 83.69 75 ASP A O 1
ATOM 598 N N . VAL A 1 76 ? 12.883 5.655 -23.449 1.00 87.69 76 VAL A N 1
ATOM 599 C CA . VAL A 1 76 ? 12.913 4.205 -23.553 1.00 87.69 76 VAL A CA 1
ATOM 600 C C . VAL A 1 76 ? 13.819 3.790 -24.698 1.00 87.69 76 VAL A C 1
ATOM 602 O O . VAL A 1 76 ? 13.868 4.437 -25.740 1.00 87.69 76 VAL A O 1
ATOM 605 N N . PHE A 1 77 ? 14.538 2.676 -24.563 1.00 91.50 77 PHE A N 1
ATOM 606 C CA . PHE A 1 77 ? 15.311 2.145 -25.680 1.00 91.50 77 PHE A CA 1
ATOM 607 C C . PHE A 1 77 ? 15.344 0.618 -25.771 1.00 91.50 77 PHE A C 1
ATOM 609 O O . PHE A 1 77 ? 15.025 -0.123 -24.842 1.00 91.50 77 PHE A O 1
ATOM 616 N N . MET A 1 78 ? 15.771 0.133 -26.936 1.00 90.62 78 MET A N 1
ATOM 617 C CA . MET A 1 78 ? 16.104 -1.268 -27.183 1.00 90.62 78 MET A CA 1
ATOM 618 C C . MET A 1 78 ? 17.367 -1.357 -28.031 1.00 90.62 78 MET A C 1
ATOM 620 O O . MET A 1 78 ? 17.511 -0.636 -29.022 1.00 90.62 78 MET A O 1
ATOM 624 N N . PHE A 1 79 ? 18.285 -2.272 -27.714 1.00 93.00 79 PHE A N 1
ATOM 625 C CA . PHE A 1 79 ? 19.431 -2.473 -28.594 1.00 93.00 79 PHE A CA 1
ATOM 626 C C . PHE A 1 79 ? 18.987 -3.086 -29.918 1.00 93.00 79 PHE A C 1
ATOM 628 O O . PHE A 1 79 ? 18.125 -3.962 -29.978 1.00 93.00 79 PHE A O 1
ATOM 635 N N . LYS A 1 80 ? 19.664 -2.707 -31.002 1.00 93.25 80 LYS A N 1
ATOM 636 C CA . LYS A 1 80 ? 19.446 -3.273 -32.337 1.00 93.25 80 LYS A CA 1
ATOM 637 C C . LYS A 1 80 ? 19.502 -4.801 -32.341 1.00 93.25 80 LYS A C 1
ATOM 639 O O . LYS A 1 80 ? 18.724 -5.437 -33.047 1.00 93.25 80 LYS A O 1
ATOM 644 N N . LYS A 1 81 ? 20.428 -5.388 -31.573 1.00 90.62 81 LYS A N 1
ATOM 645 C CA . LYS A 1 81 ? 20.555 -6.847 -31.431 1.00 90.62 81 LYS A CA 1
ATOM 646 C C . LYS A 1 81 ? 19.300 -7.478 -30.812 1.00 90.62 81 LYS A C 1
ATOM 648 O O . LYS A 1 81 ? 18.914 -8.557 -31.244 1.00 90.62 81 LYS A O 1
ATOM 653 N N . ASP A 1 82 ? 18.644 -6.784 -29.886 1.00 89.19 82 ASP A N 1
ATOM 654 C CA . ASP A 1 82 ? 17.481 -7.290 -29.160 1.00 89.19 82 ASP A CA 1
ATOM 655 C C . ASP A 1 82 ? 16.227 -7.191 -30.025 1.00 89.19 82 ASP A C 1
ATOM 657 O O . ASP A 1 82 ? 15.471 -8.152 -30.118 1.00 89.19 82 ASP A O 1
ATOM 661 N N . VAL A 1 83 ? 16.050 -6.075 -30.744 1.00 88.75 83 VAL A N 1
ATOM 662 C CA . VAL A 1 83 ? 14.957 -5.920 -31.722 1.00 88.75 83 VAL A CA 1
ATOM 663 C C . VAL A 1 83 ? 15.082 -6.968 -32.830 1.00 88.75 83 VAL A C 1
ATOM 665 O O . VAL A 1 83 ? 14.098 -7.588 -33.231 1.00 88.75 83 VAL A O 1
ATOM 668 N N . LYS A 1 84 ? 16.309 -7.219 -33.300 1.00 88.12 84 LYS A N 1
ATOM 669 C CA . LYS A 1 84 ? 16.581 -8.263 -34.290 1.00 88.12 84 LYS A CA 1
ATOM 670 C C . LYS A 1 84 ? 16.239 -9.656 -33.749 1.00 88.12 84 LYS A C 1
ATOM 672 O O . LYS A 1 84 ? 15.558 -10.412 -34.435 1.00 88.12 84 LYS A O 1
ATOM 677 N N . LEU A 1 85 ? 16.669 -9.973 -32.527 1.00 83.94 85 LEU A N 1
ATOM 678 C CA . LEU A 1 85 ? 16.376 -11.250 -31.877 1.00 83.94 85 LEU A CA 1
ATOM 679 C C . LEU A 1 85 ? 14.868 -11.449 -31.660 1.00 83.94 85 LEU A C 1
ATOM 681 O O . LEU A 1 85 ? 14.345 -12.523 -31.944 1.00 83.94 85 LEU A O 1
ATOM 685 N N . ALA A 1 86 ? 14.152 -10.411 -31.227 1.00 82.25 86 ALA A N 1
ATOM 686 C CA . ALA A 1 86 ? 12.698 -10.446 -31.098 1.00 82.25 86 ALA A CA 1
ATOM 687 C C . ALA A 1 86 ? 12.023 -10.753 -32.443 1.00 82.25 86 ALA A C 1
ATOM 689 O O . ALA A 1 86 ? 11.183 -11.648 -32.528 1.00 82.25 86 ALA A O 1
ATOM 690 N N . MET A 1 87 ? 12.459 -10.098 -33.521 1.00 83.44 87 MET A N 1
ATOM 691 C CA . MET A 1 87 ? 11.945 -10.356 -34.867 1.00 83.44 87 MET A CA 1
ATOM 692 C C . MET A 1 87 ? 12.217 -11.798 -35.334 1.00 83.44 87 MET A C 1
ATOM 694 O O . MET A 1 87 ? 11.359 -12.425 -35.962 1.00 83.44 87 MET A O 1
ATOM 698 N N . GLU A 1 88 ? 13.395 -12.345 -35.028 1.00 79.94 88 GLU A N 1
ATOM 699 C CA . GLU A 1 88 ? 13.760 -13.739 -35.323 1.00 79.94 88 GLU A CA 1
ATOM 700 C C . GLU A 1 88 ? 12.870 -14.734 -34.567 1.00 79.94 88 GLU A C 1
ATOM 702 O O . GLU A 1 88 ? 12.361 -15.688 -35.159 1.00 79.94 88 GLU A O 1
ATOM 707 N N . ILE A 1 89 ? 12.636 -14.502 -33.275 1.00 74.88 89 ILE A N 1
ATOM 708 C CA . ILE A 1 89 ? 11.840 -15.387 -32.415 1.00 74.88 89 ILE A CA 1
ATOM 709 C C . ILE A 1 89 ? 10.356 -15.346 -32.793 1.00 74.88 89 ILE A C 1
ATOM 711 O O . ILE A 1 89 ? 9.702 -16.395 -32.877 1.00 74.88 89 ILE A O 1
ATOM 715 N N . GLU A 1 90 ? 9.816 -14.151 -33.028 1.00 76.38 90 GLU A N 1
ATOM 716 C CA . GLU A 1 90 ? 8.386 -13.946 -33.262 1.00 76.38 90 GLU A CA 1
ATOM 717 C C . GLU A 1 90 ? 7.960 -14.328 -34.682 1.00 76.38 90 GLU A C 1
ATOM 719 O O . GLU A 1 90 ? 6.885 -14.900 -34.870 1.00 76.38 90 GLU A O 1
ATOM 724 N N . LEU A 1 91 ? 8.806 -14.063 -35.684 1.00 74.06 91 LEU A N 1
ATOM 725 C CA . LEU A 1 91 ? 8.503 -14.350 -37.092 1.00 74.06 91 LEU A CA 1
ATOM 726 C C . LEU A 1 91 ? 9.161 -15.650 -37.600 1.00 74.06 91 LEU A C 1
ATOM 728 O O . LEU A 1 91 ? 8.818 -16.138 -38.680 1.00 74.06 91 LEU A O 1
ATOM 732 N N . GLY A 1 92 ? 10.077 -16.235 -36.820 1.00 68.94 92 GLY A N 1
ATOM 733 C CA . GLY A 1 92 ? 10.876 -17.419 -37.153 1.00 68.94 92 GLY A CA 1
ATOM 734 C C . GLY A 1 92 ? 12.182 -17.088 -37.892 1.00 68.94 92 GLY A C 1
ATOM 735 O O . GLY A 1 92 ? 12.225 -16.157 -38.690 1.00 68.94 92 GLY A O 1
ATOM 736 N N . ASN A 1 93 ? 13.229 -17.905 -37.694 1.00 62.38 93 ASN A N 1
ATOM 737 C CA . ASN A 1 93 ? 14.620 -17.678 -38.151 1.00 62.38 93 ASN A CA 1
ATOM 738 C C . ASN A 1 93 ? 14.806 -17.279 -39.635 1.00 62.38 93 ASN A C 1
ATOM 740 O O . ASN A 1 93 ? 15.815 -16.673 -39.986 1.00 62.38 93 ASN A O 1
ATOM 744 N N . ASN A 1 94 ? 13.848 -17.582 -40.518 1.00 58.22 94 ASN A N 1
ATOM 745 C CA . ASN A 1 94 ? 13.902 -17.224 -41.942 1.00 58.22 94 ASN A CA 1
ATOM 746 C C . ASN A 1 94 ? 13.434 -15.781 -42.246 1.00 58.22 94 ASN A C 1
ATOM 748 O O . ASN A 1 94 ? 13.460 -15.365 -43.407 1.00 58.22 94 ASN A O 1
ATOM 752 N N . SER A 1 95 ? 12.985 -15.017 -41.243 1.00 58.72 95 SER A N 1
ATOM 753 C CA . SER A 1 95 ? 12.462 -13.651 -41.402 1.00 58.72 95 SER A CA 1
ATOM 754 C C . SER A 1 95 ? 13.549 -12.608 -41.697 1.00 58.72 95 SER A C 1
ATOM 756 O O . SER A 1 95 ? 13.300 -11.676 -42.458 1.00 58.72 95 SER A O 1
ATOM 758 N N . LEU A 1 96 ? 14.782 -12.802 -41.211 1.00 54.81 96 LEU A N 1
ATOM 759 C CA . LEU A 1 96 ? 15.925 -11.899 -41.443 1.00 54.81 96 LEU A CA 1
ATOM 760 C C . LEU A 1 96 ? 16.308 -11.721 -42.913 1.00 54.81 96 LEU A C 1
ATOM 762 O O . LEU A 1 96 ? 16.853 -10.686 -43.299 1.00 54.81 96 LEU A O 1
ATOM 766 N N . ASN A 1 97 ? 16.036 -12.735 -43.734 1.00 55.62 97 ASN A N 1
ATOM 767 C CA . ASN A 1 97 ? 16.334 -12.705 -45.164 1.00 55.62 97 ASN A CA 1
ATOM 768 C C . ASN A 1 97 ? 15.306 -11.876 -45.951 1.00 55.62 97 ASN A C 1
ATOM 770 O O . ASN A 1 97 ? 15.505 -11.607 -47.133 1.00 55.62 97 ASN A O 1
ATOM 774 N N . LYS A 1 98 ? 14.218 -11.437 -45.305 1.00 61.06 98 LYS A N 1
ATOM 775 C CA . LYS A 1 98 ? 13.124 -10.676 -45.913 1.00 61.06 98 LYS A CA 1
ATOM 776 C C . LYS A 1 98 ? 13.192 -9.208 -45.479 1.00 61.06 98 LYS A C 1
ATOM 778 O O . LYS A 1 98 ? 12.329 -8.719 -44.761 1.00 61.06 98 LYS A O 1
ATOM 783 N N . LYS A 1 99 ? 14.216 -8.482 -45.941 1.00 56.88 99 LYS A N 1
ATOM 784 C CA . LYS A 1 99 ? 14.448 -7.055 -45.613 1.00 56.88 99 LYS A CA 1
ATOM 785 C C . LYS A 1 99 ? 13.340 -6.085 -46.079 1.00 56.88 99 LYS A C 1
ATOM 787 O O . LYS A 1 99 ? 13.408 -4.911 -45.743 1.00 56.88 99 LYS A O 1
ATOM 792 N N . ASN A 1 100 ? 12.333 -6.567 -46.815 1.00 63.69 100 ASN A N 1
ATOM 793 C CA . ASN A 1 100 ? 11.306 -5.755 -47.480 1.00 63.69 100 ASN A CA 1
ATOM 794 C C . ASN A 1 100 ? 9.868 -6.132 -47.069 1.00 63.69 100 ASN A C 1
ATOM 796 O O . ASN A 1 100 ? 8.952 -6.001 -47.878 1.00 63.69 100 ASN A O 1
ATOM 800 N N . LEU A 1 101 ? 9.656 -6.658 -45.857 1.00 64.62 101 LEU A N 1
ATOM 801 C CA . LEU A 1 101 ? 8.297 -6.951 -45.388 1.00 64.62 101 LEU A CA 1
ATOM 802 C C . LEU A 1 101 ? 7.522 -5.651 -45.117 1.00 64.62 101 LEU A C 1
ATOM 804 O O . LEU A 1 101 ? 8.030 -4.753 -44.441 1.00 64.62 101 LEU A O 1
ATOM 808 N N . THR A 1 102 ? 6.293 -5.562 -45.630 1.00 68.44 102 THR A N 1
ATOM 809 C CA . THR A 1 102 ? 5.351 -4.481 -45.294 1.00 68.44 102 THR A CA 1
ATOM 810 C C . THR A 1 102 ? 4.785 -4.668 -43.884 1.00 68.44 102 THR A C 1
ATOM 812 O O . THR A 1 102 ? 4.845 -5.766 -43.324 1.00 68.44 102 THR A O 1
ATOM 815 N N . ILE A 1 103 ? 4.198 -3.615 -43.305 1.00 59.62 103 ILE A N 1
ATOM 816 C CA . ILE A 1 103 ? 3.536 -3.692 -41.993 1.00 59.62 103 ILE A CA 1
ATOM 817 C C . ILE A 1 103 ? 2.426 -4.750 -42.014 1.00 59.62 103 ILE A C 1
ATOM 819 O O . ILE A 1 103 ? 2.400 -5.614 -41.143 1.00 59.62 103 ILE A O 1
ATOM 823 N N . ASP A 1 104 ? 1.585 -4.776 -43.049 1.00 63.09 104 ASP A N 1
ATOM 824 C CA . ASP A 1 104 ? 0.538 -5.795 -43.196 1.00 63.09 104 ASP A CA 1
ATOM 825 C C . ASP A 1 104 ? 1.094 -7.217 -43.322 1.00 63.09 104 ASP A C 1
ATOM 827 O O . ASP A 1 104 ? 0.520 -8.162 -42.779 1.00 63.09 104 ASP A O 1
ATOM 831 N N . GLN A 1 105 ? 2.238 -7.393 -43.991 1.00 68.50 105 GLN A N 1
ATOM 832 C CA . GLN A 1 105 ? 2.913 -8.688 -44.044 1.00 68.50 105 GLN A CA 1
ATOM 833 C C . GLN A 1 105 ? 3.456 -9.091 -42.672 1.00 68.50 105 GLN A C 1
ATOM 835 O O . GLN A 1 105 ? 3.353 -10.258 -42.315 1.00 68.50 105 GLN A O 1
ATOM 840 N N . LEU A 1 106 ? 3.989 -8.157 -41.882 1.00 67.69 106 LEU A N 1
ATOM 841 C CA . LEU A 1 106 ? 4.441 -8.412 -40.508 1.00 67.69 106 LEU A CA 1
ATOM 842 C C . LEU A 1 106 ? 3.268 -8.744 -39.575 1.00 67.69 106 LEU A C 1
ATOM 844 O O . LEU A 1 106 ? 3.361 -9.679 -38.780 1.00 67.69 106 LEU A O 1
ATOM 848 N N . ILE A 1 107 ? 2.148 -8.032 -39.715 1.00 64.19 107 ILE A N 1
ATOM 849 C CA . ILE A 1 107 ? 0.904 -8.292 -38.982 1.00 64.19 107 ILE A CA 1
ATOM 850 C C . ILE A 1 107 ? 0.317 -9.650 -39.384 1.00 64.19 107 ILE A C 1
ATOM 852 O O . ILE A 1 107 ? -0.119 -10.393 -38.517 1.00 64.19 107 ILE A O 1
ATOM 856 N N . SER A 1 108 ? 0.352 -10.020 -40.665 1.00 65.38 108 SER A N 1
ATOM 857 C CA . SER A 1 108 ? -0.166 -11.310 -41.153 1.00 65.38 108 SER A CA 1
ATOM 858 C C . SER A 1 108 ? 0.766 -12.486 -40.832 1.00 65.38 108 SER A C 1
ATOM 860 O O . SER A 1 108 ? 0.313 -13.607 -40.613 1.00 65.38 108 SER A O 1
ATOM 862 N N . LEU A 1 109 ? 2.083 -12.245 -40.793 1.00 64.19 109 LEU A N 1
ATOM 863 C CA . LEU A 1 109 ? 3.100 -13.208 -40.352 1.00 64.19 109 LEU A CA 1
ATOM 864 C C . LEU A 1 109 ? 3.171 -13.333 -38.834 1.00 64.19 109 LEU A C 1
ATOM 866 O O . LEU A 1 109 ? 3.821 -14.264 -38.346 1.00 64.19 109 LEU A O 1
ATOM 870 N N . ARG A 1 110 ? 2.491 -12.448 -38.093 1.00 65.06 110 ARG A N 1
ATOM 871 C CA . ARG A 1 110 ? 2.113 -12.698 -36.707 1.00 65.06 110 ARG A CA 1
ATOM 872 C C . ARG A 1 110 ? 1.249 -13.952 -36.738 1.00 65.06 110 ARG A C 1
ATOM 874 O O . ARG A 1 110 ? 0.036 -13.902 -36.910 1.00 65.06 110 ARG A O 1
ATOM 881 N N . LYS A 1 111 ? 1.899 -15.111 -36.637 1.00 50.69 111 LYS A N 1
ATOM 882 C CA . LYS A 1 111 ? 1.212 -16.381 -36.443 1.00 50.69 111 LYS A CA 1
ATOM 883 C C . LYS A 1 111 ? 0.212 -16.188 -35.302 1.00 50.69 111 LYS A C 1
ATOM 885 O O . LYS A 1 111 ? 0.443 -15.374 -34.406 1.00 50.69 111 LYS A O 1
ATOM 890 N N . SER A 1 112 ? -0.841 -16.995 -35.302 1.00 44.75 112 SER A N 1
ATOM 891 C CA . SER A 1 112 ? -1.736 -17.285 -34.172 1.00 44.75 112 SER A CA 1
ATOM 892 C C . SER A 1 112 ? -0.980 -17.874 -32.960 1.00 44.75 112 SER A C 1
ATOM 894 O O . SER A 1 112 ? -1.389 -18.868 -32.366 1.00 44.75 112 SER A O 1
ATOM 896 N N . ALA A 1 113 ? 0.209 -17.355 -32.674 1.00 40.28 113 ALA A N 1
ATOM 897 C CA . ALA A 1 113 ? 1.247 -17.979 -31.904 1.00 40.28 113 ALA A CA 1
ATOM 898 C C . ALA A 1 113 ? 1.077 -17.628 -30.438 1.00 40.28 113 ALA A C 1
ATOM 900 O O . ALA A 1 113 ? 1.068 -16.469 -30.037 1.00 40.28 113 ALA A O 1
ATOM 901 N N . VAL A 1 114 ? 1.059 -18.698 -29.663 1.00 48.38 114 VAL A N 1
ATOM 902 C CA . VAL A 1 114 ? 1.306 -18.807 -28.228 1.00 48.38 114 VAL A CA 1
ATOM 903 C C . VAL A 1 114 ? 2.753 -18.367 -27.897 1.00 48.38 114 VAL A C 1
ATOM 905 O O . VAL A 1 114 ? 3.504 -19.095 -27.258 1.00 48.38 114 VAL A O 1
ATOM 908 N N . ARG A 1 115 ? 3.224 -17.229 -28.429 1.00 50.06 115 ARG A N 1
ATOM 909 C CA . ARG A 1 115 ? 4.571 -16.680 -28.198 1.00 50.06 115 ARG A CA 1
ATOM 910 C C . ARG A 1 115 ? 4.455 -15.244 -27.666 1.00 50.06 115 ARG A C 1
ATOM 912 O O . ARG A 1 115 ? 3.604 -14.511 -28.165 1.00 50.06 115 ARG A O 1
ATOM 919 N N . PRO A 1 116 ? 5.267 -14.858 -26.666 1.00 51.72 116 PRO A N 1
ATOM 920 C CA . PRO A 1 116 ? 5.196 -13.536 -26.051 1.00 51.72 116 PRO A CA 1
ATOM 921 C C . PRO A 1 116 ? 5.544 -12.435 -27.064 1.00 51.72 116 PRO A C 1
ATOM 923 O O . PRO A 1 116 ? 6.341 -12.639 -27.974 1.00 51.72 116 PRO A O 1
ATOM 926 N N . ASP A 1 117 ? 4.925 -11.272 -26.920 1.00 59.47 117 ASP A N 1
ATOM 927 C CA . ASP A 1 117 ? 5.194 -10.084 -27.731 1.00 59.47 117 ASP A CA 1
ATOM 928 C C . ASP A 1 117 ? 5.869 -9.079 -26.803 1.00 59.47 117 ASP A C 1
ATOM 930 O O . ASP A 1 117 ? 5.215 -8.344 -26.066 1.00 59.47 117 ASP A O 1
ATOM 934 N N . VAL A 1 118 ? 7.199 -9.150 -26.755 1.00 56.09 118 VAL A N 1
ATOM 935 C CA . VAL A 1 118 ? 8.008 -8.423 -25.763 1.00 56.09 118 VAL A CA 1
ATOM 936 C C . VAL A 1 118 ? 8.041 -6.923 -26.074 1.00 56.09 118 VAL A C 1
ATOM 938 O O . VAL A 1 118 ? 8.229 -6.110 -25.175 1.00 56.09 118 VAL A O 1
ATOM 941 N N . ILE A 1 119 ? 7.807 -6.560 -27.338 1.00 56.31 119 ILE A N 1
ATOM 942 C CA . ILE A 1 119 ? 7.834 -5.178 -27.826 1.00 56.31 119 ILE A CA 1
ATOM 943 C C . ILE A 1 119 ? 6.470 -4.514 -27.642 1.00 56.31 119 ILE A C 1
ATOM 945 O O . ILE A 1 119 ? 6.411 -3.413 -27.111 1.00 56.31 119 ILE A O 1
ATOM 949 N N . GLY A 1 120 ? 5.373 -5.203 -27.967 1.00 55.72 120 GLY A N 1
ATOM 950 C CA . GLY A 1 120 ? 4.010 -4.732 -27.704 1.00 55.72 120 GLY A CA 1
ATOM 951 C C . GLY A 1 120 ? 3.557 -4.907 -26.248 1.00 55.72 120 GLY A C 1
ATOM 952 O O . GLY A 1 120 ? 2.352 -4.921 -25.995 1.00 55.72 120 GLY A O 1
ATOM 953 N N . GLN A 1 121 ? 4.501 -5.124 -25.320 1.00 54.41 121 GLN A N 1
ATOM 954 C CA . GLN A 1 121 ? 4.295 -5.337 -23.879 1.00 54.41 121 GLN A CA 1
ATOM 955 C C . GLN A 1 121 ? 3.371 -6.516 -23.500 1.00 54.41 121 GLN A C 1
ATOM 957 O O . GLN A 1 121 ? 2.965 -6.640 -22.345 1.00 54.41 121 GLN A O 1
ATOM 962 N N . ARG A 1 122 ? 3.062 -7.443 -24.421 1.00 51.31 122 ARG A N 1
ATOM 963 C CA . ARG A 1 122 ? 2.246 -8.635 -24.116 1.00 51.31 122 ARG A CA 1
ATOM 964 C C . ARG A 1 122 ? 3.148 -9.735 -23.576 1.00 51.31 122 ARG A C 1
ATOM 966 O O . ARG A 1 122 ? 3.615 -10.624 -24.300 1.00 51.31 122 ARG A O 1
ATOM 973 N N . GLN A 1 123 ? 3.430 -9.646 -22.285 1.00 47.91 123 GLN A N 1
ATOM 974 C CA . GLN A 1 123 ? 4.167 -10.676 -21.574 1.00 47.91 123 GLN A CA 1
ATOM 975 C C . GLN A 1 123 ? 3.249 -11.893 -21.364 1.00 47.91 123 GLN A C 1
ATOM 977 O O . GLN A 1 123 ? 2.146 -11.779 -20.852 1.00 47.91 123 GLN A O 1
ATOM 982 N N . PHE A 1 124 ? 3.704 -13.027 -21.904 1.00 42.03 124 PHE A N 1
ATOM 983 C CA . PHE A 1 124 ? 3.141 -14.384 -21.882 1.00 42.03 124 PHE A CA 1
ATOM 984 C C . PHE A 1 124 ? 1.676 -14.563 -21.414 1.00 42.03 124 PHE A C 1
ATOM 986 O O . PHE A 1 124 ? 1.356 -14.534 -20.229 1.00 42.03 124 PHE A O 1
ATOM 993 N N . LEU A 1 125 ? 0.813 -14.979 -22.350 1.00 37.12 125 LEU A N 1
ATOM 994 C CA . LEU A 1 125 ? -0.364 -15.787 -22.027 1.00 37.12 125 LEU A CA 1
ATOM 995 C C . LEU A 1 125 ? 0.131 -17.111 -21.438 1.00 37.12 125 LEU A C 1
ATOM 997 O O . LEU A 1 125 ? 0.520 -18.011 -22.184 1.00 37.12 125 LEU A O 1
ATOM 1001 N N . ASN A 1 126 ? 0.131 -17.255 -20.112 1.00 36.09 126 ASN A N 1
ATOM 1002 C CA . ASN A 1 126 ? 0.105 -18.604 -19.568 1.00 36.09 126 ASN A CA 1
ATOM 1003 C C . ASN A 1 126 ? -1.198 -19.240 -20.074 1.00 36.09 126 ASN A C 1
ATOM 1005 O O . ASN A 1 126 ? -2.276 -18.676 -19.859 1.00 36.09 126 ASN A O 1
ATOM 1009 N N . GLY A 1 127 ? -1.083 -20.357 -20.798 1.00 37.16 127 GLY A N 1
ATOM 1010 C CA . GLY A 1 127 ? -2.194 -21.017 -21.495 1.00 37.16 127 GLY A CA 1
ATOM 1011 C C . GLY A 1 127 ? -3.359 -21.410 -20.583 1.00 37.16 127 GLY A C 1
ATOM 1012 O O . GLY A 1 127 ? -4.440 -21.698 -21.084 1.00 37.16 127 GLY A O 1
ATOM 1013 N N . ASP A 1 128 ? -3.158 -21.337 -19.266 1.00 42.31 128 ASP A N 1
ATOM 1014 C CA . ASP A 1 128 ? -4.123 -21.758 -18.258 1.00 42.31 128 ASP A CA 1
ATOM 1015 C C . ASP A 1 128 ? -5.001 -20.616 -17.702 1.00 42.31 128 ASP A C 1
ATOM 1017 O O . ASP A 1 128 ? -6.075 -20.896 -17.178 1.00 42.31 128 ASP A O 1
ATOM 1021 N N . ASN A 1 129 ? -4.613 -19.331 -17.834 1.00 44.88 129 ASN A N 1
ATOM 1022 C CA . ASN A 1 129 ? -5.269 -18.234 -17.085 1.00 44.88 129 ASN A CA 1
ATOM 1023 C C . ASN A 1 129 ? -5.872 -17.093 -17.926 1.00 44.88 129 ASN A C 1
ATOM 1025 O O . ASN A 1 129 ? -6.511 -16.207 -17.363 1.00 44.88 129 ASN A O 1
ATOM 1029 N N . GLY A 1 130 ? -5.655 -17.050 -19.244 1.00 55.09 130 GLY A N 1
ATOM 1030 C CA . GLY A 1 130 ? -6.279 -16.052 -20.133 1.00 55.09 130 GLY A CA 1
ATOM 1031 C C . GLY A 1 130 ? -5.906 -14.574 -19.891 1.00 55.09 130 GLY A C 1
ATOM 1032 O O . GLY A 1 130 ? -6.434 -13.708 -20.584 1.00 55.09 130 GLY A O 1
ATOM 1033 N N . ASN A 1 131 ? -5.004 -14.263 -18.949 1.00 58.59 131 ASN A N 1
ATOM 1034 C CA . ASN A 1 131 ? -4.524 -12.906 -18.676 1.00 58.59 131 ASN A CA 1
ATOM 1035 C C . ASN A 1 131 ? -3.301 -12.577 -19.568 1.00 58.59 131 ASN A C 1
ATOM 1037 O O . ASN A 1 131 ? -2.246 -13.180 -19.358 1.00 58.59 131 ASN A O 1
ATOM 1041 N N . PRO A 1 132 ? -3.400 -11.639 -20.534 1.00 58.31 132 PRO A N 1
ATOM 1042 C CA . PRO A 1 132 ? -2.315 -11.309 -21.467 1.00 58.31 132 PRO A CA 1
ATOM 1043 C C . PRO A 1 132 ? -1.181 -10.464 -20.857 1.00 58.31 132 PRO A C 1
ATOM 1045 O O . PRO A 1 132 ? -0.258 -10.094 -21.578 1.00 58.31 132 PRO A O 1
ATOM 1048 N N . TRP A 1 133 ? -1.278 -10.131 -19.566 1.00 63.53 133 TRP A N 1
ATOM 1049 C CA . TRP A 1 133 ? -0.360 -9.247 -18.840 1.00 63.53 133 TRP A CA 1
ATOM 1050 C C . TRP A 1 133 ? 0.602 -9.976 -17.908 1.00 63.53 133 TRP A C 1
ATOM 1052 O O . TRP A 1 133 ? 1.498 -9.357 -17.343 1.00 63.53 133 TRP A O 1
ATOM 1062 N N . PHE A 1 134 ? 0.369 -11.267 -17.676 1.00 67.94 134 PHE A N 1
ATOM 1063 C CA . PHE A 1 134 ? 1.055 -12.018 -16.639 1.00 67.94 134 PHE A CA 1
ATOM 1064 C C . PHE A 1 134 ? 2.535 -12.229 -16.977 1.00 67.94 134 PHE A C 1
ATOM 1066 O O . PHE A 1 134 ? 2.892 -12.794 -18.011 1.00 67.94 134 PHE A O 1
ATOM 1073 N N . VAL A 1 135 ? 3.407 -11.855 -16.045 1.00 67.88 135 VAL A N 1
ATOM 1074 C CA . VAL A 1 135 ? 4.846 -12.068 -16.163 1.00 67.88 135 VAL A CA 1
ATOM 1075 C C . VAL A 1 135 ? 5.241 -13.314 -15.385 1.00 67.88 135 VAL A C 1
ATOM 1077 O O . VAL A 1 135 ? 4.974 -13.434 -14.191 1.00 67.88 135 VAL A O 1
ATOM 1080 N N . ASN A 1 136 ? 5.888 -14.263 -16.066 1.00 62.84 136 ASN A N 1
ATOM 1081 C CA . ASN A 1 136 ? 6.333 -15.513 -15.453 1.00 62.84 136 ASN A CA 1
ATOM 1082 C C . ASN A 1 136 ? 7.318 -15.249 -14.297 1.00 62.84 136 ASN A C 1
ATOM 1084 O O . ASN A 1 136 ? 8.232 -14.431 -14.411 1.00 62.84 136 ASN A O 1
ATOM 1088 N N . ASP A 1 137 ? 7.162 -16.002 -13.206 1.00 66.69 137 ASP A N 1
ATOM 1089 C CA . ASP A 1 137 ? 7.977 -15.921 -11.987 1.00 66.69 137 ASP A CA 1
ATOM 1090 C C . ASP A 1 137 ? 9.488 -16.051 -12.233 1.00 66.69 137 ASP A C 1
ATOM 1092 O O . ASP A 1 137 ? 10.287 -15.516 -11.464 1.00 66.69 137 ASP A O 1
ATOM 1096 N N . GLN A 1 138 ? 9.899 -16.716 -13.318 1.00 61.12 138 GLN A N 1
ATOM 1097 C CA . GLN A 1 138 ? 11.304 -16.797 -13.725 1.00 61.12 138 GLN A CA 1
ATOM 1098 C C . GLN A 1 138 ? 11.934 -15.429 -14.021 1.00 61.12 138 GLN A C 1
ATOM 1100 O O . GLN A 1 138 ? 13.162 -15.331 -14.048 1.00 61.12 138 GLN A O 1
ATOM 1105 N N . PHE A 1 139 ? 11.133 -14.385 -14.245 1.00 61.84 139 PHE A N 1
ATOM 1106 C CA . PHE A 1 139 ? 11.638 -13.131 -14.778 1.00 61.84 139 PHE A CA 1
ATOM 1107 C C . PHE A 1 139 ? 11.956 -12.071 -13.713 1.00 61.84 139 PHE A C 1
ATOM 1109 O O . PHE A 1 139 ? 12.932 -11.351 -13.911 1.00 61.84 139 PHE A O 1
ATOM 1116 N N . ILE A 1 140 ? 11.194 -11.909 -12.615 1.00 60.97 140 ILE A N 1
ATOM 1117 C CA . ILE A 1 140 ? 11.230 -10.620 -11.866 1.00 60.97 140 ILE A CA 1
ATOM 1118 C C . ILE A 1 140 ? 11.063 -10.730 -10.328 1.00 60.97 140 ILE A C 1
ATOM 1120 O O . ILE A 1 140 ? 11.000 -9.725 -9.625 1.00 60.97 140 ILE A O 1
ATOM 1124 N N . ILE A 1 141 ? 11.110 -11.923 -9.724 1.00 65.38 141 ILE A N 1
ATOM 1125 C CA . ILE A 1 141 ? 10.945 -12.032 -8.253 1.00 65.38 141 ILE A CA 1
ATOM 1126 C C . ILE A 1 141 ? 12.142 -11.522 -7.418 1.00 65.38 141 ILE A C 1
ATOM 1128 O O . ILE A 1 141 ? 12.093 -11.558 -6.187 1.00 65.38 141 ILE A O 1
ATOM 1132 N N . ASN A 1 142 ? 13.239 -11.095 -8.065 1.00 79.44 142 ASN A N 1
ATOM 1133 C CA . ASN A 1 142 ? 14.466 -10.629 -7.408 1.00 79.44 142 ASN A CA 1
ATOM 1134 C C . ASN A 1 142 ? 15.431 -9.922 -8.386 1.00 79.44 142 ASN A C 1
ATOM 1136 O O . ASN A 1 142 ? 16.504 -10.447 -8.704 1.00 79.44 142 ASN A O 1
ATOM 1140 N N . ILE A 1 143 ? 15.045 -8.755 -8.903 1.00 88.38 143 ILE A N 1
ATOM 1141 C CA . ILE A 1 143 ? 15.875 -7.988 -9.839 1.00 88.38 143 ILE A CA 1
ATOM 1142 C C . ILE A 1 143 ? 17.147 -7.525 -9.129 1.00 88.38 143 ILE A C 1
ATOM 1144 O O . ILE A 1 143 ? 17.103 -6.754 -8.171 1.00 88.38 143 ILE A O 1
ATOM 1148 N N . LYS A 1 144 ? 18.299 -7.975 -9.620 1.00 93.25 144 LYS A N 1
ATOM 1149 C CA . LYS A 1 144 ? 19.609 -7.538 -9.138 1.00 93.25 144 LYS A CA 1
ATOM 1150 C C . LYS A 1 144 ? 20.046 -6.294 -9.905 1.00 93.25 144 LYS A C 1
ATOM 1152 O O . LYS A 1 144 ? 20.189 -6.349 -11.125 1.00 93.25 144 LYS A O 1
ATOM 1157 N N . VAL A 1 145 ? 20.299 -5.200 -9.205 1.00 96.69 145 VAL A N 1
ATOM 1158 C CA . VAL A 1 145 ? 20.698 -3.916 -9.789 1.00 96.69 145 VAL A CA 1
ATOM 1159 C C . VAL A 1 145 ? 22.125 -3.592 -9.373 1.00 96.69 145 VAL A C 1
ATOM 1161 O O . VAL A 1 145 ? 22.426 -3.567 -8.186 1.00 96.69 145 VAL A O 1
ATOM 1164 N N . LYS A 1 146 ? 23.004 -3.312 -10.334 1.00 97.94 146 LYS A N 1
ATOM 1165 C CA . LYS A 1 146 ? 24.329 -2.742 -10.067 1.00 97.94 146 LYS A CA 1
ATOM 1166 C C . LYS A 1 146 ? 24.285 -1.238 -10.288 1.00 97.94 146 LYS A C 1
ATOM 1168 O O . LYS A 1 146 ? 23.958 -0.788 -11.387 1.00 97.94 146 LYS A O 1
ATOM 1173 N N . ILE A 1 147 ? 24.637 -0.468 -9.262 1.00 98.06 147 ILE A N 1
ATOM 1174 C CA . ILE A 1 147 ? 24.713 0.993 -9.343 1.00 98.06 147 ILE A CA 1
ATOM 1175 C C . ILE A 1 147 ? 26.149 1.392 -9.693 1.00 98.06 147 ILE A C 1
ATOM 1177 O O . ILE A 1 147 ? 27.035 1.424 -8.843 1.00 98.06 147 ILE A O 1
ATOM 1181 N N . ASN A 1 148 ? 26.369 1.723 -10.962 1.00 96.94 148 ASN A N 1
ATOM 1182 C CA . ASN A 1 148 ? 27.636 2.223 -11.499 1.00 96.94 148 ASN A CA 1
ATOM 1183 C C . ASN A 1 148 ? 27.671 3.758 -11.606 1.00 96.94 148 ASN A C 1
ATOM 1185 O O . ASN A 1 148 ? 28.583 4.307 -12.222 1.00 96.94 148 ASN A O 1
ATOM 1189 N N . ALA A 1 149 ? 26.703 4.465 -11.016 1.00 93.81 149 ALA A N 1
ATOM 1190 C CA . ALA A 1 149 ? 26.756 5.918 -10.904 1.00 93.81 149 ALA A CA 1
ATOM 1191 C C . ALA A 1 149 ? 27.962 6.348 -10.045 1.00 93.81 149 ALA A C 1
ATOM 1193 O O . ALA A 1 149 ? 28.179 5.860 -8.924 1.00 93.81 149 ALA A O 1
ATOM 1194 N N . THR A 1 150 ? 28.752 7.263 -10.597 1.00 92.06 150 THR A N 1
ATOM 1195 C CA . THR A 1 150 ? 29.935 7.865 -9.975 1.00 92.06 150 THR A CA 1
ATOM 1196 C C . THR A 1 150 ? 29.569 9.095 -9.153 1.00 92.06 150 THR A C 1
ATOM 1198 O O . THR A 1 150 ? 30.143 9.306 -8.085 1.00 92.06 150 THR A O 1
ATOM 1201 N N . THR A 1 151 ? 28.561 9.854 -9.584 1.00 93.94 151 THR A N 1
ATOM 1202 C CA . THR A 1 151 ? 28.047 11.007 -8.848 1.00 93.94 151 THR A CA 1
ATOM 1203 C C . THR A 1 151 ? 27.284 10.554 -7.594 1.00 93.94 151 THR A C 1
ATOM 1205 O O . THR A 1 151 ? 26.293 9.822 -7.710 1.00 93.94 151 THR A O 1
ATOM 1208 N N . PRO A 1 152 ? 27.663 11.017 -6.381 1.00 95.12 152 PRO A N 1
ATOM 1209 C CA . PRO A 1 152 ? 27.035 10.567 -5.135 1.00 95.12 152 PRO A CA 1
ATOM 1210 C C . PRO A 1 152 ? 25.521 10.794 -5.078 1.00 95.12 152 PRO A C 1
ATOM 1212 O O . PRO A 1 152 ? 24.785 9.948 -4.579 1.00 95.12 152 PRO A O 1
ATOM 1215 N N . SER A 1 153 ? 25.031 11.912 -5.624 1.00 95.25 153 SER A N 1
ATOM 1216 C CA . SER A 1 153 ? 23.594 12.215 -5.614 1.00 95.25 153 SER A CA 1
ATOM 1217 C C . SER A 1 153 ? 22.769 11.256 -6.484 1.00 95.25 153 SER A C 1
ATOM 1219 O O . SER A 1 153 ? 21.678 10.871 -6.071 1.00 95.25 153 SER A O 1
ATOM 1221 N N . TRP A 1 154 ? 23.297 10.807 -7.629 1.00 96.00 154 TRP A N 1
ATOM 1222 C CA . TRP A 1 154 ? 22.658 9.793 -8.478 1.00 96.00 154 TRP A CA 1
ATOM 1223 C C . TRP A 1 154 ? 22.729 8.395 -7.875 1.00 96.00 154 TRP A C 1
ATOM 1225 O O . TRP A 1 154 ? 21.759 7.643 -7.958 1.00 96.00 154 TRP A O 1
ATOM 1235 N N . ARG A 1 155 ? 23.837 8.059 -7.205 1.00 96.75 155 ARG A N 1
ATOM 1236 C CA . ARG A 1 155 ? 23.939 6.812 -6.440 1.00 96.75 155 ARG A CA 1
ATOM 1237 C C . ARG A 1 155 ? 22.882 6.750 -5.337 1.00 96.75 155 ARG A C 1
ATOM 1239 O O . ARG A 1 155 ? 22.140 5.776 -5.272 1.00 96.75 155 ARG A O 1
ATOM 1246 N N . ASN A 1 156 ? 22.768 7.808 -4.533 1.00 97.50 156 ASN A N 1
ATOM 1247 C CA . ASN A 1 156 ? 21.768 7.888 -3.467 1.00 97.50 156 ASN A CA 1
ATOM 1248 C C . ASN A 1 156 ? 20.339 7.828 -4.032 1.00 97.50 156 ASN A C 1
ATOM 1250 O O . ASN A 1 156 ? 19.496 7.117 -3.493 1.00 97.50 156 ASN A O 1
ATOM 1254 N N . ALA A 1 157 ? 20.071 8.526 -5.141 1.00 97.50 157 ALA A N 1
ATOM 1255 C CA . ALA A 1 157 ? 18.775 8.482 -5.814 1.00 97.50 157 ALA A CA 1
ATOM 1256 C C . ALA A 1 157 ? 18.413 7.071 -6.300 1.00 97.50 157 ALA A C 1
ATOM 1258 O O . ALA A 1 157 ? 17.287 6.622 -6.106 1.00 97.50 157 ALA A O 1
ATOM 1259 N N . ALA A 1 158 ? 19.370 6.345 -6.886 1.00 98.06 158 ALA A N 1
ATOM 1260 C CA . ALA A 1 158 ? 19.163 4.969 -7.323 1.00 98.06 158 ALA A CA 1
ATOM 1261 C C . ALA A 1 158 ? 18.887 4.021 -6.144 1.00 98.06 158 ALA A C 1
ATOM 1263 O O . ALA A 1 158 ? 18.009 3.167 -6.240 1.00 98.06 158 ALA A O 1
ATOM 1264 N N . GLN A 1 159 ? 19.567 4.203 -5.009 1.00 98.12 159 GLN A N 1
ATOM 1265 C CA . GLN A 1 159 ? 19.291 3.436 -3.789 1.00 98.12 159 GLN A CA 1
ATOM 1266 C C . GLN A 1 159 ? 17.885 3.710 -3.240 1.00 98.12 159 GLN A C 1
ATOM 1268 O O . GLN A 1 159 ? 17.178 2.773 -2.867 1.00 98.12 159 GLN A O 1
ATOM 1273 N N . LEU A 1 160 ? 17.441 4.971 -3.248 1.00 97.19 160 LEU A N 1
ATOM 1274 C CA . LEU A 1 160 ? 16.079 5.338 -2.850 1.00 97.19 160 LEU A CA 1
ATOM 1275 C C . LEU A 1 160 ? 15.020 4.808 -3.831 1.00 97.19 160 LEU A C 1
ATOM 1277 O O . LEU A 1 160 ? 13.969 4.343 -3.399 1.00 97.19 160 LEU A O 1
ATOM 1281 N N . ALA A 1 161 ? 15.302 4.792 -5.134 1.00 97.44 161 ALA A N 1
ATOM 1282 C CA . ALA A 1 161 ? 14.406 4.203 -6.126 1.00 97.44 161 ALA A CA 1
ATOM 1283 C C . ALA A 1 161 ? 14.265 2.682 -5.939 1.00 97.44 161 ALA A C 1
ATOM 1285 O O . ALA A 1 161 ? 13.155 2.152 -5.976 1.00 97.44 161 ALA A O 1
ATOM 1286 N N . ILE A 1 162 ? 15.366 1.974 -5.646 1.00 97.00 162 ILE A N 1
ATOM 1287 C CA . ILE A 1 162 ? 15.313 0.559 -5.245 1.00 97.00 162 ILE A CA 1
ATOM 1288 C C . ILE A 1 162 ? 14.458 0.406 -3.981 1.00 97.00 162 ILE A C 1
ATOM 1290 O O . ILE A 1 162 ? 13.610 -0.483 -3.926 1.00 97.00 162 ILE A O 1
ATOM 1294 N N . TYR A 1 163 ? 14.635 1.270 -2.979 1.00 95.31 163 TYR A N 1
ATOM 1295 C CA . TYR A 1 163 ? 13.818 1.251 -1.765 1.00 95.31 163 TYR A CA 1
ATOM 1296 C C . TYR A 1 163 ? 12.317 1.430 -2.057 1.00 95.31 163 TYR A C 1
ATOM 1298 O O . TYR A 1 163 ? 11.515 0.683 -1.495 1.00 95.31 163 TYR A O 1
ATOM 1306 N N . ASN A 1 164 ? 11.931 2.317 -2.982 1.00 94.69 164 ASN A N 1
ATOM 1307 C CA . ASN A 1 164 ? 10.530 2.523 -3.376 1.00 94.69 164 ASN A CA 1
ATOM 1308 C C . ASN A 1 164 ? 9.866 1.219 -3.855 1.00 94.69 164 ASN A C 1
ATOM 1310 O O . ASN A 1 164 ? 8.784 0.867 -3.387 1.00 94.69 164 ASN A O 1
ATOM 1314 N N . PHE A 1 165 ? 10.545 0.432 -4.697 1.00 93.50 165 PHE A N 1
ATOM 1315 C CA . PHE A 1 165 ? 10.051 -0.879 -5.154 1.00 93.50 165 PHE A CA 1
ATOM 1316 C C . PHE A 1 165 ? 10.065 -1.977 -4.078 1.00 93.50 165 PHE A C 1
ATOM 1318 O O . PHE A 1 165 ? 9.583 -3.083 -4.320 1.00 93.50 165 PHE A O 1
ATOM 1325 N N . ASN A 1 166 ? 10.598 -1.695 -2.888 1.00 92.69 166 ASN A N 1
ATOM 1326 C CA . ASN A 1 166 ? 10.571 -2.603 -1.743 1.00 92.69 166 ASN A CA 1
ATOM 1327 C C . ASN A 1 166 ? 9.652 -2.124 -0.612 1.00 92.69 166 ASN A C 1
ATOM 1329 O O . ASN A 1 166 ? 9.617 -2.750 0.449 1.00 92.69 166 ASN A O 1
ATOM 1333 N N . LEU A 1 167 ? 8.881 -1.053 -0.824 1.00 88.88 167 LEU A N 1
ATOM 1334 C CA . LEU A 1 167 ? 7.860 -0.626 0.127 1.00 88.88 167 LEU A CA 1
ATOM 1335 C C . LEU A 1 167 ? 6.833 -1.743 0.357 1.00 88.88 167 LEU A C 1
ATOM 1337 O O . LEU A 1 167 ? 6.398 -2.421 -0.578 1.00 88.88 167 LEU A O 1
ATOM 1341 N N . ASN A 1 168 ? 6.391 -1.896 1.609 1.00 82.81 168 ASN A N 1
ATOM 1342 C CA . ASN A 1 168 ? 5.383 -2.894 1.982 1.00 82.81 168 ASN A CA 1
ATOM 1343 C C . ASN A 1 168 ? 4.063 -2.703 1.220 1.00 82.81 168 ASN A C 1
ATOM 1345 O O . ASN A 1 168 ? 3.351 -3.679 1.003 1.00 82.81 168 ASN A O 1
ATOM 1349 N N . SER A 1 169 ? 3.739 -1.482 0.778 1.00 81.12 169 SER A N 1
ATOM 1350 C CA . SER A 1 169 ? 2.575 -1.203 -0.075 1.00 81.12 169 SER A CA 1
ATOM 1351 C C . SER A 1 169 ? 2.621 -1.932 -1.425 1.00 81.12 169 SER A C 1
ATOM 1353 O O . SER A 1 169 ? 1.562 -2.225 -1.971 1.00 81.12 169 SER A O 1
ATOM 1355 N N . LEU A 1 170 ? 3.812 -2.294 -1.920 1.00 87.06 170 LEU A N 1
ATOM 1356 C CA . LEU A 1 170 ? 4.001 -3.043 -3.163 1.00 87.06 170 LEU A CA 1
ATOM 1357 C C . LEU A 1 170 ? 4.338 -4.527 -2.931 1.00 87.06 170 LEU A C 1
ATOM 1359 O O . LEU A 1 170 ? 3.736 -5.407 -3.550 1.00 87.06 170 LEU A O 1
ATOM 1363 N N . THR A 1 171 ? 5.293 -4.835 -2.049 1.00 86.88 171 THR A N 1
ATOM 1364 C CA . THR A 1 171 ? 5.841 -6.204 -1.874 1.00 86.88 171 THR A CA 1
ATOM 1365 C C . THR A 1 171 ? 4.884 -7.174 -1.172 1.00 86.88 171 THR A C 1
ATOM 1367 O O . THR A 1 171 ? 5.036 -8.402 -1.221 1.00 86.88 171 THR A O 1
ATOM 1370 N N . SER A 1 172 ? 3.862 -6.636 -0.513 1.00 80.25 172 SER A N 1
ATOM 1371 C CA . SER A 1 172 ? 2.760 -7.413 0.048 1.00 80.25 172 SER A CA 1
ATOM 1372 C C . SER A 1 172 ? 1.833 -7.987 -1.018 1.00 80.25 172 SER A C 1
ATOM 1374 O O . SER A 1 172 ? 1.347 -9.104 -0.850 1.00 80.25 172 SER A O 1
ATOM 1376 N N . ILE A 1 173 ? 1.632 -7.257 -2.118 1.00 82.19 173 ILE A N 1
ATOM 1377 C CA . ILE A 1 173 ? 0.620 -7.552 -3.141 1.00 82.19 173 ILE A CA 1
ATOM 1378 C C . ILE A 1 173 ? 1.209 -7.962 -4.495 1.00 82.19 173 ILE A C 1
ATOM 1380 O O . ILE A 1 173 ? 0.490 -8.474 -5.355 1.00 82.19 173 ILE A O 1
ATOM 1384 N N . THR A 1 174 ? 2.518 -7.798 -4.678 1.00 86.38 174 THR A N 1
ATOM 1385 C CA . THR A 1 174 ? 3.237 -8.228 -5.880 1.00 86.38 174 THR A CA 1
ATOM 1386 C C . THR A 1 174 ? 4.423 -9.113 -5.533 1.00 86.38 174 THR A C 1
ATOM 1388 O O . THR A 1 174 ? 4.905 -9.139 -4.399 1.00 86.38 174 THR A O 1
ATOM 1391 N N . LYS A 1 175 ? 4.900 -9.868 -6.523 1.00 86.00 175 LYS A N 1
ATOM 1392 C CA . LYS A 1 175 ? 6.126 -10.665 -6.396 1.00 86.00 175 LYS A CA 1
ATOM 1393 C C . LYS A 1 175 ? 7.403 -9.849 -6.632 1.00 86.00 175 LYS A C 1
ATOM 1395 O O . LYS A 1 175 ? 8.490 -10.404 -6.494 1.00 86.00 175 LYS A O 1
ATOM 1400 N N . ILE A 1 176 ? 7.290 -8.568 -6.993 1.00 87.44 176 ILE A N 1
ATOM 1401 C CA . ILE A 1 176 ? 8.439 -7.723 -7.328 1.00 87.44 176 ILE A CA 1
ATOM 1402 C C . ILE A 1 176 ? 9.308 -7.527 -6.093 1.00 87.44 176 ILE A C 1
ATOM 1404 O O . ILE A 1 176 ? 8.824 -7.150 -5.026 1.00 87.44 176 ILE A O 1
ATOM 1408 N N . LYS A 1 177 ? 10.609 -7.745 -6.273 1.00 88.62 177 LYS A N 1
ATOM 1409 C CA . LYS A 1 177 ? 11.653 -7.315 -5.346 1.00 88.62 177 LYS A CA 1
ATOM 1410 C C . LYS A 1 177 ? 12.858 -6.865 -6.147 1.00 88.62 177 LYS A C 1
ATOM 1412 O O . LYS A 1 177 ? 13.243 -7.529 -7.111 1.00 88.62 177 LYS A O 1
ATOM 1417 N N . ILE A 1 178 ? 13.465 -5.763 -5.729 1.00 93.31 178 ILE A N 1
ATOM 1418 C CA . ILE A 1 178 ? 14.664 -5.208 -6.361 1.00 93.31 178 ILE A CA 1
ATOM 1419 C C . ILE A 1 178 ? 15.752 -5.110 -5.300 1.00 93.31 178 ILE A C 1
ATOM 1421 O O . ILE A 1 178 ? 15.483 -4.700 -4.178 1.00 93.31 178 ILE A O 1
ATOM 1425 N N . ARG A 1 179 ? 16.988 -5.483 -5.615 1.00 94.75 179 ARG A N 1
ATOM 1426 C CA . ARG A 1 179 ? 18.103 -5.347 -4.672 1.00 94.75 179 ARG A CA 1
ATOM 1427 C C . ARG A 1 179 ? 19.362 -4.865 -5.357 1.00 94.75 179 ARG A C 1
ATOM 1429 O O . ARG A 1 179 ? 19.651 -5.263 -6.484 1.00 94.75 179 ARG A O 1
ATOM 1436 N N . GLU A 1 180 ? 20.132 -4.065 -4.638 1.00 96.69 180 GLU A N 1
ATOM 1437 C CA . GLU A 1 180 ? 21.471 -3.680 -5.064 1.00 96.69 180 GLU A CA 1
ATOM 1438 C C . GLU A 1 180 ? 22.425 -4.885 -4.979 1.00 96.69 180 GLU A C 1
ATOM 1440 O O . GLU A 1 180 ? 22.360 -5.689 -4.045 1.00 96.69 180 GLU A O 1
ATOM 1445 N N . VAL A 1 181 ? 23.304 -5.030 -5.969 1.00 96.62 181 VAL A N 1
ATOM 1446 C CA . VAL A 1 181 ? 24.393 -6.010 -5.992 1.00 96.62 181 VAL A CA 1
ATOM 1447 C C . VAL A 1 181 ? 25.672 -5.374 -6.526 1.00 96.62 181 VAL A C 1
ATOM 1449 O O . VAL A 1 181 ? 25.632 -4.441 -7.326 1.00 96.62 181 VAL A O 1
ATOM 1452 N N . LEU A 1 182 ? 26.815 -5.936 -6.136 1.00 94.94 182 LEU A N 1
ATOM 1453 C CA . LEU A 1 182 ? 28.110 -5.530 -6.683 1.00 94.94 182 LEU A CA 1
ATOM 1454 C C . LEU A 1 182 ? 28.387 -6.169 -8.048 1.00 94.94 182 LEU A C 1
ATOM 1456 O O . LEU A 1 182 ? 28.922 -5.498 -8.924 1.00 94.94 182 LEU A O 1
ATOM 1460 N N . ASP A 1 183 ? 27.981 -7.427 -8.246 1.00 93.19 183 ASP A N 1
ATOM 1461 C CA . ASP A 1 183 ? 28.171 -8.191 -9.484 1.00 93.19 183 ASP A CA 1
ATOM 1462 C C . ASP A 1 183 ? 27.032 -9.196 -9.714 1.00 93.19 183 ASP A C 1
ATOM 1464 O O . ASP A 1 183 ? 26.217 -9.475 -8.829 1.00 93.19 183 ASP A O 1
ATOM 1468 N N . GLY A 1 184 ? 26.970 -9.752 -10.928 1.00 90.06 184 GLY A N 1
ATOM 1469 C CA . GLY A 1 184 ? 25.931 -10.705 -11.324 1.00 90.06 184 GLY A CA 1
ATOM 1470 C C . GLY A 1 184 ? 24.554 -10.056 -11.465 1.00 90.06 184 GLY A C 1
ATOM 1471 O O . GLY A 1 184 ? 23.538 -10.711 -11.222 1.00 90.06 184 GLY A O 1
ATOM 1472 N N . GLN A 1 185 ? 24.521 -8.769 -11.801 1.00 93.06 185 GLN A N 1
ATOM 1473 C CA . GLN A 1 185 ? 23.318 -7.965 -11.945 1.00 93.06 185 GLN A CA 1
ATOM 1474 C C . GLN A 1 185 ? 22.452 -8.385 -13.135 1.00 93.06 185 GLN A C 1
ATOM 1476 O O . GLN A 1 185 ? 22.934 -8.943 -14.117 1.00 93.06 185 GLN A O 1
ATOM 1481 N N . ASN A 1 186 ? 21.164 -8.072 -13.041 1.00 89.94 186 ASN A N 1
ATOM 1482 C CA . ASN A 1 186 ? 20.227 -8.065 -14.158 1.00 89.94 186 ASN A CA 1
ATOM 1483 C C . ASN A 1 186 ? 20.197 -6.694 -14.840 1.00 89.94 186 ASN A C 1
ATOM 1485 O O . ASN A 1 186 ? 20.113 -6.634 -16.060 1.00 89.94 186 ASN A O 1
ATOM 1489 N N . VAL A 1 187 ? 20.293 -5.622 -14.048 1.00 94.19 187 VAL A N 1
ATOM 1490 C CA . VAL A 1 187 ? 20.184 -4.227 -14.493 1.00 94.19 187 VAL A CA 1
ATOM 1491 C C . VAL A 1 187 ? 21.423 -3.465 -14.058 1.00 94.19 187 VAL A C 1
ATOM 1493 O O . VAL A 1 187 ? 21.904 -3.643 -12.938 1.00 94.19 187 VAL A O 1
ATOM 1496 N N . THR A 1 188 ? 21.925 -2.587 -14.915 1.00 97.62 188 THR A N 1
ATOM 1497 C CA . THR A 1 188 ? 22.991 -1.642 -14.580 1.00 97.62 188 THR A CA 1
ATOM 1498 C C . THR A 1 188 ? 22.450 -0.222 -14.661 1.00 97.62 188 THR A C 1
ATOM 1500 O O . THR A 1 188 ? 21.916 0.167 -15.693 1.00 97.62 188 THR A O 1
ATOM 1503 N N . ILE A 1 189 ? 22.609 0.551 -13.589 1.00 97.81 189 ILE A N 1
ATOM 1504 C CA . ILE A 1 189 ? 22.310 1.987 -13.575 1.00 97.81 189 ILE A CA 1
ATOM 1505 C C . ILE A 1 189 ? 23.637 2.724 -13.699 1.00 97.81 189 ILE A C 1
ATOM 1507 O O . ILE A 1 189 ? 24.507 2.561 -12.841 1.00 97.81 189 ILE A O 1
ATOM 1511 N N . SER A 1 190 ? 23.819 3.511 -14.755 1.00 96.12 190 SER A N 1
ATOM 1512 C CA . SER A 1 190 ? 25.089 4.199 -15.006 1.00 96.12 190 SER A CA 1
ATOM 1513 C C . SER A 1 190 ? 24.909 5.555 -15.665 1.00 96.12 190 SER A C 1
ATOM 1515 O O . SER A 1 190 ? 24.080 5.719 -16.557 1.00 96.12 190 SER A O 1
ATOM 1517 N N . GLU A 1 191 ? 25.761 6.499 -15.282 1.00 93.62 191 GLU A N 1
ATOM 1518 C CA . GLU A 1 191 ? 25.938 7.756 -16.004 1.00 93.62 191 GLU A CA 1
ATOM 1519 C C . GLU A 1 191 ? 26.623 7.492 -17.345 1.00 93.62 191 GLU A C 1
ATOM 1521 O O . GLU A 1 191 ? 27.579 6.720 -17.428 1.00 93.62 191 GLU A O 1
ATOM 1526 N N . THR A 1 192 ? 26.129 8.124 -18.405 1.00 88.69 192 THR A N 1
ATOM 1527 C CA . THR A 1 192 ? 26.672 7.931 -19.757 1.00 88.69 192 THR A CA 1
ATOM 1528 C C . THR A 1 192 ? 27.979 8.682 -19.985 1.00 88.69 192 THR A C 1
ATOM 1530 O O . THR A 1 192 ? 28.704 8.364 -20.924 1.00 88.69 192 THR A O 1
ATOM 1533 N N . GLY A 1 193 ? 28.270 9.707 -19.176 1.00 84.75 193 GLY A N 1
ATOM 1534 C CA . GLY A 1 193 ? 29.358 10.642 -19.465 1.00 84.75 193 GLY A CA 1
ATOM 1535 C C . GLY A 1 193 ? 29.011 11.657 -20.561 1.00 84.75 193 GLY A C 1
ATOM 1536 O O . GLY A 1 193 ? 29.871 12.436 -20.965 1.00 84.75 193 GLY A O 1
ATOM 1537 N N . THR A 1 194 ? 27.772 11.647 -21.063 1.00 82.50 194 THR A N 1
ATOM 1538 C CA . THR A 1 194 ? 27.320 12.467 -22.194 1.00 82.50 194 THR A CA 1
ATOM 1539 C C . THR A 1 194 ? 26.021 13.197 -21.867 1.00 82.50 194 THR A C 1
ATOM 1541 O O . THR A 1 194 ? 25.299 12.833 -20.936 1.00 82.50 194 THR A O 1
ATOM 1544 N N . THR A 1 195 ? 25.717 14.245 -22.628 1.00 82.06 195 THR A N 1
ATOM 1545 C CA . THR A 1 195 ? 24.422 14.929 -22.578 1.00 82.06 195 THR A CA 1
ATOM 1546 C C . THR A 1 195 ? 23.487 14.347 -23.633 1.00 82.06 195 THR A C 1
ATOM 1548 O O . THR A 1 195 ? 23.927 13.986 -24.727 1.00 82.06 195 THR A O 1
ATOM 1551 N N . ASN A 1 196 ? 22.190 14.276 -23.335 1.00 79.38 196 ASN A N 1
ATOM 1552 C CA . ASN A 1 196 ? 21.202 13.953 -24.360 1.00 79.38 196 ASN A CA 1
ATOM 1553 C C . ASN A 1 196 ? 20.965 15.192 -25.241 1.00 79.38 196 ASN A C 1
ATOM 1555 O O . ASN A 1 196 ? 20.879 16.315 -24.741 1.00 79.38 196 ASN A O 1
ATOM 1559 N N . ALA A 1 197 ? 20.860 14.997 -26.558 1.00 73.38 197 ALA A N 1
ATOM 1560 C CA . ALA A 1 197 ? 20.521 16.073 -27.489 1.00 73.38 197 ALA A CA 1
ATOM 1561 C C . ALA A 1 197 ? 19.122 16.654 -27.211 1.00 73.38 197 ALA A C 1
ATOM 1563 O O . ALA A 1 197 ? 18.879 17.836 -27.451 1.00 73.38 197 ALA A O 1
ATOM 1564 N N . ASN A 1 198 ? 18.215 15.833 -26.678 1.00 76.31 198 ASN A N 1
ATOM 1565 C CA . ASN A 1 198 ? 16.972 16.277 -26.077 1.00 76.31 198 ASN A CA 1
ATOM 1566 C C . ASN A 1 198 ? 17.206 16.534 -24.583 1.00 76.31 198 ASN A C 1
ATOM 1568 O O . ASN A 1 198 ? 17.195 15.611 -23.772 1.00 76.31 198 ASN A O 1
ATOM 1572 N N . SER A 1 199 ? 17.380 17.802 -24.212 1.00 72.50 199 SER A N 1
ATOM 1573 C CA . SER A 1 199 ? 17.638 18.191 -22.824 1.00 72.50 199 SER A CA 1
ATOM 1574 C C . SER A 1 199 ? 16.488 17.877 -21.863 1.00 72.50 199 SER A C 1
ATOM 1576 O O . SER A 1 199 ? 16.677 18.050 -20.669 1.00 72.50 199 SER A O 1
ATOM 1578 N N . ALA A 1 200 ? 15.310 17.463 -22.344 1.00 75.81 200 ALA A N 1
ATOM 1579 C CA . ALA A 1 200 ? 14.210 17.016 -21.489 1.00 75.81 200 ALA A CA 1
ATOM 1580 C C . ALA A 1 200 ? 14.386 15.571 -20.989 1.00 75.81 200 ALA A C 1
ATOM 1582 O O . ALA A 1 200 ? 13.794 15.215 -19.977 1.00 75.81 200 ALA A O 1
ATOM 1583 N N . VAL A 1 201 ? 15.206 14.755 -21.663 1.00 81.62 201 VAL A N 1
ATOM 1584 C CA . VAL A 1 201 ? 15.485 13.374 -21.248 1.00 81.62 201 VAL A CA 1
ATOM 1585 C C . VAL A 1 201 ? 16.560 13.399 -20.170 1.00 81.62 201 VAL A C 1
ATOM 1587 O O . VAL A 1 201 ? 17.668 13.901 -20.392 1.00 81.62 201 VAL A O 1
ATOM 1590 N N . ILE A 1 202 ? 16.214 12.899 -18.987 1.00 89.25 202 ILE A N 1
ATOM 1591 C CA . ILE A 1 202 ? 17.091 12.899 -17.810 1.00 89.25 202 ILE A CA 1
ATOM 1592 C C . ILE A 1 202 ? 17.817 11.569 -17.690 1.00 89.25 202 ILE A C 1
ATOM 1594 O O . ILE A 1 202 ? 19.040 11.515 -17.540 1.00 89.25 202 ILE A O 1
ATOM 1598 N N . ALA A 1 203 ? 17.043 10.503 -17.806 1.00 92.12 203 ALA A N 1
ATOM 1599 C CA . ALA A 1 203 ? 17.509 9.148 -17.921 1.00 92.12 203 ALA A CA 1
ATOM 1600 C C . ALA A 1 203 ? 16.665 8.435 -18.979 1.00 92.12 203 ALA A C 1
ATOM 1602 O O . ALA A 1 203 ? 15.684 8.993 -19.466 1.00 92.12 203 ALA A O 1
ATOM 1603 N N . ASP A 1 204 ? 17.096 7.244 -19.362 1.00 91.94 204 ASP A N 1
ATOM 1604 C CA . ASP A 1 204 ? 16.262 6.325 -20.116 1.00 91.94 204 ASP A CA 1
ATOM 1605 C C . ASP A 1 204 ? 16.533 4.875 -19.714 1.00 91.94 204 ASP A C 1
ATOM 1607 O O . ASP A 1 204 ? 17.575 4.543 -19.128 1.00 91.94 204 ASP A O 1
ATOM 1611 N N . ALA A 1 205 ? 15.587 4.006 -20.041 1.00 93.00 205 ALA A N 1
ATOM 1612 C CA . ALA A 1 205 ? 15.611 2.606 -19.665 1.00 93.00 205 ALA A CA 1
ATOM 1613 C C . ALA A 1 205 ? 15.492 1.680 -20.869 1.00 93.00 205 ALA A C 1
ATOM 1615 O O . ALA A 1 205 ? 14.713 1.888 -21.803 1.00 93.00 205 ALA A O 1
ATOM 1616 N N . GLN A 1 206 ? 16.230 0.575 -20.809 1.00 91.44 206 GLN A N 1
ATOM 1617 C CA . GLN A 1 206 ? 16.010 -0.518 -21.737 1.00 91.44 206 GLN A CA 1
ATOM 1618 C C . GLN A 1 206 ? 14.681 -1.204 -21.393 1.00 91.44 206 GLN A C 1
ATOM 1620 O O . GLN A 1 206 ? 14.461 -1.562 -20.236 1.00 91.44 206 GLN A O 1
ATOM 1625 N N . ARG A 1 207 ? 13.819 -1.466 -22.382 1.00 85.75 207 ARG A N 1
ATOM 1626 C CA . ARG A 1 207 ? 12.645 -2.338 -22.166 1.00 85.75 207 ARG A CA 1
ATOM 1627 C C . ARG A 1 207 ? 13.067 -3.786 -21.876 1.00 85.75 207 ARG A C 1
ATOM 1629 O O . ARG A 1 207 ? 14.195 -4.182 -22.202 1.00 85.75 207 ARG A O 1
ATOM 1636 N N . PRO A 1 208 ? 12.161 -4.618 -21.325 1.00 84.69 208 PRO A N 1
ATOM 1637 C CA . PRO A 1 208 ? 12.323 -6.061 -21.358 1.00 84.69 208 PRO A CA 1
ATOM 1638 C C . PRO A 1 208 ? 12.692 -6.550 -22.759 1.00 84.69 208 PRO A C 1
ATOM 1640 O O . PRO A 1 208 ? 12.275 -5.988 -23.771 1.00 84.69 208 PRO A O 1
ATOM 1643 N N . HIS A 1 209 ? 13.501 -7.599 -22.821 1.00 81.75 209 HIS A N 1
ATOM 1644 C CA . HIS A 1 209 ? 14.016 -8.121 -24.081 1.00 81.75 209 HIS A CA 1
ATOM 1645 C C . HIS A 1 209 ? 14.167 -9.637 -24.023 1.00 81.75 209 HIS A C 1
ATOM 1647 O O . HIS A 1 209 ? 14.213 -10.243 -22.952 1.00 81.75 209 HIS A O 1
ATOM 1653 N N . TYR A 1 210 ? 14.269 -10.266 -25.190 1.00 78.69 210 TYR A N 1
ATOM 1654 C CA . TYR A 1 210 ? 14.645 -11.670 -25.253 1.00 78.69 210 TYR A CA 1
ATOM 1655 C C . TYR A 1 210 ? 16.124 -11.848 -24.920 1.00 78.69 210 TYR A C 1
ATOM 1657 O O . TYR A 1 210 ? 16.981 -11.202 -25.519 1.00 78.69 210 TYR A O 1
ATOM 1665 N N . ALA A 1 211 ? 16.422 -12.786 -24.029 1.00 75.44 211 ALA A N 1
ATOM 1666 C CA . ALA A 1 211 ? 17.771 -13.266 -23.770 1.00 75.44 211 ALA A CA 1
ATOM 1667 C C . ALA A 1 211 ? 17.849 -14.780 -24.006 1.00 75.44 211 ALA A C 1
ATOM 1669 O O . ALA A 1 211 ? 16.848 -15.493 -23.932 1.00 75.44 211 ALA A O 1
ATOM 1670 N N . ILE A 1 212 ? 19.048 -15.274 -24.315 1.00 73.81 212 ILE A N 1
ATOM 1671 C CA . ILE A 1 212 ? 19.309 -16.698 -24.547 1.00 73.81 212 ILE A CA 1
ATOM 1672 C C . ILE A 1 212 ? 20.073 -17.237 -23.340 1.00 73.81 212 ILE A C 1
ATOM 1674 O O . ILE A 1 212 ? 21.187 -16.788 -23.066 1.00 73.81 212 ILE A O 1
ATOM 1678 N N . THR A 1 213 ? 19.498 -18.204 -22.628 1.00 66.69 213 THR A N 1
ATOM 1679 C CA . THR A 1 213 ? 20.191 -18.943 -21.569 1.00 66.69 213 THR A CA 1
ATOM 1680 C C . THR A 1 213 ? 20.757 -20.250 -22.116 1.00 66.69 213 THR A C 1
ATOM 1682 O O . THR A 1 213 ? 20.125 -20.896 -22.955 1.00 66.69 213 THR A O 1
ATOM 1685 N N . PRO A 1 214 ? 21.943 -20.696 -21.671 1.00 62.44 214 PRO A N 1
ATOM 1686 C CA . PRO A 1 214 ? 22.409 -22.051 -21.954 1.00 62.44 214 PRO A CA 1
ATOM 1687 C C . PRO A 1 214 ? 21.418 -23.091 -21.389 1.00 62.44 214 PRO A C 1
ATOM 1689 O O . PRO A 1 214 ? 21.025 -22.941 -20.232 1.00 62.44 214 PRO A O 1
ATOM 1692 N N . PRO A 1 215 ? 21.019 -24.144 -22.138 1.00 58.97 215 PRO A N 1
ATOM 1693 C CA . PRO A 1 215 ? 21.477 -24.557 -23.469 1.00 58.97 215 PRO A CA 1
ATOM 1694 C C . PRO A 1 215 ? 20.539 -24.106 -24.616 1.00 58.97 215 PRO A C 1
ATOM 1696 O O . PRO A 1 215 ? 19.903 -24.925 -25.274 1.00 58.97 215 PRO A O 1
ATOM 1699 N N . GLY A 1 216 ? 20.469 -22.801 -24.891 1.00 66.50 216 GLY A N 1
ATOM 1700 C CA . GLY A 1 216 ? 19.752 -22.235 -26.042 1.00 66.50 216 GLY A CA 1
ATOM 1701 C C . GLY A 1 216 ? 18.267 -21.940 -25.809 1.00 66.50 216 GLY A C 1
ATOM 1702 O O . GLY A 1 216 ? 17.526 -21.775 -26.776 1.00 66.50 216 GLY A O 1
ATOM 1703 N N . GLN A 1 217 ? 17.819 -21.875 -24.554 1.00 69.06 217 GLN A N 1
ATOM 1704 C CA . GLN A 1 217 ? 16.440 -21.521 -24.228 1.00 69.06 217 GLN A CA 1
ATOM 1705 C C . GLN A 1 217 ? 16.263 -19.999 -24.258 1.00 69.06 217 GLN A C 1
ATOM 1707 O O . GLN A 1 217 ? 17.091 -19.252 -23.738 1.00 69.06 217 GLN A O 1
ATOM 1712 N N . TYR A 1 218 ? 15.171 -19.531 -24.861 1.00 70.69 218 TYR A N 1
ATOM 1713 C CA . TYR A 1 218 ? 14.804 -18.119 -24.815 1.00 70.69 218 TYR A CA 1
ATOM 1714 C C . TYR A 1 218 ? 14.082 -17.801 -23.510 1.00 70.69 218 TYR A C 1
ATOM 1716 O O . TYR A 1 218 ? 13.165 -18.517 -23.104 1.00 70.69 218 TYR A O 1
ATOM 1724 N N . ILE A 1 219 ? 14.479 -16.697 -22.893 1.00 69.81 219 ILE A N 1
ATOM 1725 C CA . ILE A 1 219 ? 13.846 -16.108 -21.718 1.00 69.81 219 ILE A CA 1
ATOM 1726 C C . ILE A 1 219 ? 13.491 -14.650 -22.027 1.00 69.81 219 ILE A C 1
ATOM 1728 O O . ILE A 1 219 ? 14.110 -14.036 -22.896 1.00 69.81 219 ILE A O 1
ATOM 1732 N N . VAL A 1 220 ? 12.518 -14.083 -21.319 1.00 74.81 220 VAL A N 1
ATOM 1733 C CA . VAL A 1 220 ? 12.254 -12.639 -21.341 1.00 74.81 220 VAL A CA 1
ATOM 1734 C C . VAL A 1 220 ? 12.962 -12.030 -20.137 1.00 74.81 220 VAL A C 1
ATOM 1736 O O . VAL A 1 220 ? 12.568 -12.245 -19.003 1.00 74.81 220 VAL A O 1
ATOM 1739 N N . ALA A 1 221 ? 14.055 -11.316 -20.355 1.00 77.69 221 ALA A N 1
ATOM 1740 C CA . ALA A 1 221 ? 14.780 -10.654 -19.281 1.00 77.69 221 ALA A CA 1
ATOM 1741 C C . ALA A 1 221 ? 14.223 -9.238 -19.047 1.00 77.69 221 ALA A C 1
ATOM 1743 O O . ALA A 1 221 ? 13.740 -8.618 -20.002 1.00 77.69 221 ALA A O 1
ATOM 1744 N N . PRO A 1 222 ? 14.325 -8.692 -17.817 1.00 84.25 222 PRO A N 1
ATOM 1745 C CA . PRO A 1 222 ? 14.108 -7.265 -17.604 1.00 84.25 222 PRO A CA 1
ATOM 1746 C C . PRO A 1 222 ? 15.089 -6.444 -18.455 1.00 84.25 222 PRO A C 1
ATOM 1748 O O . PRO A 1 222 ? 16.111 -6.956 -18.932 1.00 84.25 222 PRO A O 1
ATOM 1751 N N . GLY A 1 223 ? 14.796 -5.156 -18.617 1.00 88.25 223 GLY A N 1
ATOM 1752 C CA . GLY A 1 223 ? 15.755 -4.203 -19.170 1.00 88.25 223 GLY A CA 1
ATOM 1753 C C . GLY A 1 223 ? 17.110 -4.299 -18.476 1.00 88.25 223 GLY A C 1
ATOM 1754 O O . GLY A 1 223 ? 17.177 -4.348 -17.252 1.00 88.25 223 GLY A O 1
ATOM 1755 N N . SER A 1 224 ? 18.211 -4.351 -19.224 1.00 91.88 224 SER A N 1
ATOM 1756 C CA . SER A 1 224 ? 19.540 -4.532 -18.625 1.00 91.88 224 SER A CA 1
ATOM 1757 C C . SER A 1 224 ? 20.234 -3.228 -18.249 1.00 91.88 224 SER A C 1
ATOM 1759 O O . SER A 1 224 ? 21.267 -3.266 -17.578 1.00 91.88 224 SER A O 1
ATOM 1761 N N . TYR A 1 225 ? 19.684 -2.082 -18.648 1.00 95.38 225 TYR A N 1
ATOM 1762 C CA . TYR A 1 225 ? 20.333 -0.789 -18.485 1.00 95.38 225 TYR A CA 1
ATOM 1763 C C . TYR A 1 225 ? 19.344 0.327 -18.171 1.00 95.38 225 TYR A C 1
ATOM 1765 O O . TYR A 1 225 ? 18.272 0.398 -18.766 1.00 95.38 225 TYR A O 1
ATOM 1773 N N . ILE A 1 226 ? 19.780 1.219 -17.285 1.00 96.81 226 ILE A N 1
ATOM 1774 C CA . ILE A 1 226 ? 19.271 2.578 -17.127 1.00 96.81 226 ILE A CA 1
ATOM 1775 C C . ILE A 1 226 ? 20.454 3.518 -17.350 1.00 96.81 226 ILE A C 1
ATOM 1777 O O . ILE A 1 226 ? 21.506 3.366 -16.712 1.00 96.81 226 ILE A O 1
ATOM 1781 N N . ARG A 1 227 ? 20.298 4.474 -18.264 1.00 94.62 227 ARG A N 1
ATOM 1782 C CA . ARG A 1 227 ? 21.330 5.453 -18.608 1.00 94.62 227 ARG A CA 1
ATOM 1783 C C . ARG A 1 227 ? 20.963 6.803 -18.022 1.00 94.62 227 ARG A C 1
ATOM 1785 O O . ARG A 1 227 ? 19.857 7.270 -18.227 1.00 94.62 227 ARG A O 1
ATOM 1792 N N . ILE A 1 228 ? 21.899 7.439 -17.326 1.00 94.38 228 ILE A N 1
ATOM 1793 C CA . ILE A 1 228 ? 21.724 8.786 -16.771 1.00 94.38 228 ILE A CA 1
ATOM 1794 C C . ILE A 1 228 ? 22.521 9.771 -17.625 1.00 94.38 228 ILE A C 1
ATOM 1796 O O . ILE A 1 228 ? 23.704 9.545 -17.906 1.00 94.38 228 ILE A O 1
ATOM 1800 N N . TYR A 1 229 ? 21.888 10.861 -18.048 1.00 90.88 229 TYR A N 1
ATOM 1801 C CA . TYR A 1 229 ? 22.537 11.911 -18.826 1.00 90.88 229 TYR A CA 1
ATOM 1802 C C . TYR A 1 229 ? 23.073 13.024 -17.919 1.00 90.88 229 TYR A C 1
ATOM 1804 O O . TYR A 1 229 ? 22.409 13.480 -16.989 1.00 90.88 229 TYR A O 1
ATOM 1812 N N . ASN A 1 230 ? 24.293 13.485 -18.202 1.00 83.88 230 ASN A N 1
ATOM 1813 C CA . ASN A 1 230 ? 25.071 14.326 -17.284 1.00 83.88 230 ASN A CA 1
ATOM 1814 C C . ASN A 1 230 ? 24.576 15.784 -17.180 1.00 83.88 230 ASN A C 1
ATOM 1816 O O . ASN A 1 230 ? 25.118 16.573 -16.412 1.00 83.88 230 ASN A O 1
ATOM 1820 N N . ASN A 1 231 ? 23.570 16.191 -17.956 1.00 82.38 231 ASN A N 1
ATOM 1821 C CA . ASN A 1 231 ? 23.076 17.569 -17.969 1.00 82.38 231 ASN A CA 1
ATOM 1822 C C . ASN A 1 231 ? 22.143 17.918 -16.796 1.00 82.38 231 ASN A C 1
ATOM 1824 O O . ASN A 1 231 ? 21.655 19.042 -16.763 1.00 82.38 231 ASN A O 1
ATOM 1828 N N . HIS A 1 232 ? 21.918 17.011 -15.838 1.00 85.81 232 HIS A N 1
ATOM 1829 C CA . HIS A 1 232 ? 20.854 17.136 -14.827 1.00 85.81 232 HIS A CA 1
ATOM 1830 C C . HIS A 1 232 ? 21.325 17.029 -13.374 1.00 85.81 232 HIS A C 1
ATOM 1832 O O . HIS A 1 232 ? 20.537 16.804 -12.455 1.00 85.81 232 HIS A O 1
ATOM 1838 N N . ASP A 1 233 ? 22.616 17.234 -13.121 1.00 85.56 233 ASP A N 1
ATOM 1839 C CA . ASP A 1 233 ? 23.174 17.130 -11.767 1.00 85.56 233 ASP A CA 1
ATOM 1840 C C . ASP A 1 233 ? 22.630 18.177 -10.787 1.00 85.56 233 ASP A C 1
ATOM 1842 O O . ASP A 1 233 ? 22.675 17.957 -9.575 1.00 85.56 233 ASP A O 1
ATOM 1846 N N . TYR A 1 234 ? 22.053 19.271 -11.289 1.00 88.44 234 TYR A N 1
ATOM 1847 C CA . TYR A 1 234 ? 21.398 20.301 -10.481 1.00 88.44 234 TYR A CA 1
ATOM 1848 C C . TYR A 1 234 ? 20.043 19.866 -9.898 1.00 88.44 234 TYR A C 1
ATOM 1850 O O . TYR A 1 234 ? 19.492 20.581 -9.061 1.00 88.44 234 TYR A O 1
ATOM 1858 N N . PHE A 1 235 ? 19.495 18.720 -10.319 1.00 90.25 235 PHE A N 1
ATOM 1859 C CA . PHE A 1 235 ? 18.227 18.212 -9.800 1.00 90.25 235 PHE A CA 1
ATOM 1860 C C . PHE A 1 235 ? 18.331 17.880 -8.310 1.00 90.25 235 PHE A C 1
ATOM 1862 O O . PHE A 1 235 ? 19.357 17.381 -7.823 1.00 90.25 235 PHE A O 1
ATOM 1869 N N . THR A 1 236 ? 17.230 18.105 -7.594 1.00 93.94 236 THR A N 1
ATOM 1870 C CA . THR A 1 236 ? 17.115 17.696 -6.192 1.00 93.94 236 THR A CA 1
ATOM 1871 C C . THR A 1 236 ? 17.164 16.171 -6.069 1.00 93.94 236 THR A C 1
ATOM 1873 O O . THR A 1 236 ? 16.851 15.439 -7.010 1.00 93.94 236 THR A O 1
ATOM 1876 N N . LEU A 1 237 ? 17.533 15.661 -4.889 1.00 94.62 237 LEU A N 1
ATOM 1877 C CA . LEU A 1 237 ? 17.549 14.215 -4.638 1.00 94.62 237 LEU A CA 1
ATOM 1878 C C . LEU A 1 237 ? 16.177 13.568 -4.897 1.00 94.62 237 LEU A C 1
ATOM 1880 O O . LEU A 1 237 ? 16.123 12.452 -5.410 1.00 94.62 237 LEU A O 1
ATOM 1884 N N . ALA A 1 238 ? 15.083 14.269 -4.588 1.00 92.81 238 ALA A N 1
ATOM 1885 C CA . ALA A 1 238 ? 13.725 13.775 -4.796 1.00 92.81 238 ALA A CA 1
ATOM 1886 C C . ALA A 1 238 ? 13.385 13.614 -6.287 1.00 92.81 238 ALA A C 1
ATOM 1888 O O . ALA A 1 238 ? 12.932 12.544 -6.690 1.00 92.81 238 ALA A O 1
ATOM 1889 N N . GLN A 1 239 ? 13.715 14.610 -7.116 1.00 93.25 239 GLN A N 1
ATOM 1890 C CA . GLN A 1 239 ? 13.512 14.552 -8.570 1.00 93.25 239 GLN A CA 1
ATOM 1891 C C . GLN A 1 239 ? 14.356 13.444 -9.215 1.00 93.25 239 GLN A C 1
ATOM 1893 O O . GLN A 1 239 ? 13.863 12.674 -10.041 1.00 93.25 239 GLN A O 1
ATOM 1898 N N . LYS A 1 240 ? 15.620 13.299 -8.790 1.00 94.69 240 LYS A N 1
ATOM 1899 C CA . LYS A 1 240 ? 16.494 12.203 -9.242 1.00 94.69 240 LYS A CA 1
ATOM 1900 C C . LYS A 1 240 ? 15.927 10.837 -8.853 1.00 94.69 240 LYS A C 1
ATOM 1902 O O . LYS A 1 240 ? 15.932 9.915 -9.661 1.00 94.69 240 LYS A O 1
ATOM 1907 N N . THR A 1 241 ? 15.412 10.710 -7.629 1.00 96.31 241 THR A N 1
ATOM 1908 C CA . THR A 1 241 ? 14.804 9.466 -7.125 1.00 96.31 241 THR A CA 1
ATOM 1909 C C . THR A 1 241 ? 13.562 9.098 -7.928 1.00 96.31 241 THR A C 1
ATOM 1911 O O . THR A 1 241 ? 13.429 7.947 -8.343 1.00 96.31 241 THR A O 1
ATOM 1914 N N . LEU A 1 242 ? 12.675 10.065 -8.187 1.00 94.50 242 LEU A N 1
ATOM 1915 C CA . LEU A 1 242 ? 11.490 9.862 -9.019 1.00 94.50 242 LEU A CA 1
ATOM 1916 C C . LEU A 1 242 ? 11.878 9.408 -10.430 1.00 94.50 242 LEU A C 1
ATOM 1918 O O . LEU A 1 242 ? 11.333 8.420 -10.907 1.00 94.50 242 LEU A O 1
ATOM 1922 N N . THR A 1 243 ? 12.879 10.055 -11.035 1.00 93.69 243 THR A N 1
ATOM 1923 C CA . THR A 1 243 ? 13.390 9.690 -12.365 1.00 93.69 243 THR A CA 1
ATOM 1924 C C . THR A 1 243 ? 13.850 8.231 -12.395 1.00 93.69 243 THR A C 1
ATOM 1926 O O . THR A 1 243 ? 13.361 7.445 -13.191 1.00 93.69 243 THR A O 1
ATOM 1929 N N . ILE A 1 244 ? 14.725 7.802 -11.478 1.00 97.00 244 ILE A N 1
ATOM 1930 C CA . ILE A 1 244 ? 15.189 6.403 -11.474 1.00 97.00 244 ILE A CA 1
ATOM 1931 C C . ILE A 1 244 ? 14.057 5.421 -11.119 1.00 97.00 244 ILE A C 1
ATOM 1933 O O . ILE A 1 244 ? 14.063 4.285 -11.588 1.00 97.00 244 ILE A O 1
ATOM 1937 N N . THR A 1 245 ? 13.068 5.842 -10.324 1.00 96.56 245 THR A N 1
ATOM 1938 C CA . THR A 1 245 ? 11.877 5.020 -10.042 1.00 96.56 245 THR A CA 1
ATOM 1939 C C . THR A 1 245 ? 11.054 4.795 -11.315 1.00 96.56 245 THR A C 1
ATOM 1941 O O . THR A 1 245 ? 10.655 3.662 -11.579 1.00 96.56 245 THR A O 1
ATOM 1944 N N . HIS A 1 246 ? 10.864 5.840 -12.125 1.00 94.25 246 HIS A N 1
ATOM 1945 C CA . HIS A 1 246 ? 10.229 5.779 -13.445 1.00 94.25 246 HIS A CA 1
ATOM 1946 C C . HIS A 1 246 ? 10.966 4.816 -14.383 1.00 94.25 246 HIS A C 1
ATOM 1948 O O . HIS A 1 246 ? 10.377 3.858 -14.884 1.00 94.25 246 HIS A O 1
ATOM 1954 N N . GLU A 1 247 ? 12.284 4.978 -14.514 1.00 94.75 247 GLU A N 1
ATOM 1955 C CA . GLU A 1 247 ? 13.105 4.120 -15.373 1.00 94.75 247 GLU A CA 1
ATOM 1956 C C . GLU A 1 247 ? 13.084 2.645 -14.949 1.00 94.75 247 GLU A C 1
ATOM 1958 O O . GLU A 1 247 ? 13.037 1.736 -15.781 1.00 94.75 247 GLU A O 1
ATOM 1963 N N . LEU A 1 248 ? 13.060 2.367 -13.642 1.00 94.88 248 LEU A N 1
ATOM 1964 C CA . LEU A 1 248 ? 12.873 1.002 -13.146 1.00 94.88 248 LEU A CA 1
ATOM 1965 C C . LEU A 1 248 ? 11.502 0.426 -13.532 1.00 94.88 248 LEU A C 1
ATOM 1967 O O . LEU A 1 248 ? 11.406 -0.779 -13.757 1.00 94.88 248 LEU A O 1
ATOM 1971 N N . GLY A 1 249 ? 10.467 1.263 -13.655 1.00 91.62 249 GLY A N 1
ATOM 1972 C CA . GLY A 1 249 ? 9.163 0.881 -14.197 1.00 91.62 249 GLY A CA 1
ATOM 1973 C C . GLY A 1 249 ? 9.252 0.397 -15.647 1.00 91.62 249 GLY A C 1
ATOM 1974 O O . GLY A 1 249 ? 8.754 -0.684 -15.968 1.00 91.62 249 GLY A O 1
ATOM 1975 N N . HIS A 1 250 ? 9.971 1.119 -16.506 1.00 89.00 250 HIS A N 1
ATOM 1976 C CA . HIS A 1 250 ? 10.238 0.679 -17.878 1.00 89.00 250 HIS A CA 1
ATOM 1977 C C . HIS A 1 250 ? 11.056 -0.613 -17.941 1.00 89.00 250 HIS A C 1
ATOM 1979 O O . HIS A 1 250 ? 10.739 -1.498 -18.736 1.00 89.00 250 HIS A O 1
ATOM 1985 N N . VAL A 1 251 ? 12.051 -0.781 -17.064 1.00 90.06 251 VAL A N 1
ATOM 1986 C CA . VAL A 1 251 ? 12.854 -2.015 -16.964 1.00 90.06 251 VAL A CA 1
ATOM 1987 C C . VAL A 1 251 ? 11.990 -3.250 -16.686 1.00 90.06 251 VAL A C 1
ATOM 1989 O O . VAL A 1 251 ? 12.294 -4.336 -17.192 1.00 90.06 251 VAL A O 1
ATOM 1992 N N . ILE A 1 252 ? 10.910 -3.094 -15.915 1.00 86.62 252 ILE A N 1
ATOM 1993 C CA . ILE A 1 252 ? 9.929 -4.152 -15.625 1.00 86.62 252 ILE A CA 1
ATOM 1994 C C . ILE A 1 252 ? 8.738 -4.148 -16.594 1.00 86.62 252 ILE A C 1
ATOM 1996 O O . ILE A 1 252 ? 7.758 -4.858 -16.380 1.00 86.62 252 ILE A O 1
ATOM 2000 N N . GLY A 1 253 ? 8.819 -3.393 -17.686 1.00 82.69 253 GLY A N 1
ATOM 2001 C CA . GLY A 1 253 ? 7.859 -3.451 -18.783 1.00 82.69 253 GLY A CA 1
ATOM 2002 C C . GLY A 1 253 ? 6.603 -2.610 -18.604 1.00 82.69 253 GLY A C 1
ATOM 2003 O O . GLY A 1 253 ? 5.614 -2.916 -19.263 1.00 82.69 253 GLY A O 1
ATOM 2004 N N . LEU A 1 254 ? 6.621 -1.585 -17.748 1.00 84.88 254 LEU A N 1
ATOM 2005 C CA . LEU A 1 254 ? 5.553 -0.590 -17.729 1.00 84.88 254 LEU A CA 1
ATOM 2006 C C . LEU A 1 254 ? 5.724 0.436 -18.854 1.00 84.88 254 LEU A C 1
ATOM 2008 O O . LEU A 1 254 ? 6.820 0.931 -19.120 1.00 84.88 254 LEU A O 1
ATOM 2012 N N . ALA A 1 255 ? 4.592 0.733 -19.474 1.00 82.44 255 ALA A N 1
ATOM 2013 C CA . ALA A 1 255 ? 4.307 1.842 -20.373 1.00 82.44 255 ALA A CA 1
ATOM 2014 C C . ALA A 1 255 ? 4.151 3.174 -19.625 1.00 82.44 255 ALA A C 1
ATOM 2016 O O . ALA A 1 255 ? 4.012 3.194 -18.397 1.00 82.44 255 ALA A O 1
ATOM 2017 N N . HIS A 1 256 ? 4.076 4.280 -20.368 1.00 84.81 256 HIS A N 1
ATOM 2018 C CA . HIS A 1 256 ? 3.629 5.550 -19.796 1.00 84.81 256 HIS A CA 1
ATOM 2019 C C . HIS A 1 256 ? 2.110 5.562 -19.580 1.00 84.81 256 HIS A C 1
ATOM 2021 O O . HIS A 1 256 ? 1.344 5.035 -20.383 1.00 84.81 256 HIS A O 1
ATOM 2027 N N . THR A 1 257 ? 1.625 6.233 -18.531 1.00 79.38 257 THR A N 1
ATOM 2028 C CA . THR A 1 257 ? 0.174 6.274 -18.236 1.00 79.38 257 THR A CA 1
ATOM 2029 C C . THR A 1 257 ? -0.629 7.226 -19.112 1.00 79.38 257 THR A C 1
ATOM 2031 O O . THR A 1 257 ? -1.851 7.211 -19.048 1.00 79.38 257 THR A O 1
ATOM 2034 N N . ASN A 1 258 ? 0.016 8.077 -19.907 1.00 73.62 258 ASN A N 1
ATOM 2035 C CA . ASN A 1 258 ? -0.633 9.063 -20.773 1.00 73.62 258 ASN A CA 1
ATOM 2036 C C . ASN A 1 258 ? -0.439 8.775 -22.273 1.00 73.62 258 ASN A C 1
ATOM 2038 O O . ASN A 1 258 ? -0.678 9.664 -23.100 1.00 73.62 258 ASN A O 1
ATOM 2042 N N . GLY A 1 259 ? -0.039 7.548 -22.625 1.00 61.25 259 GLY A N 1
ATOM 2043 C CA . GLY A 1 259 ? -0.160 7.031 -23.988 1.00 61.25 259 GLY A CA 1
ATOM 2044 C C . GLY A 1 259 ? -1.629 7.025 -24.430 1.00 61.25 259 GLY A C 1
ATOM 2045 O O . GLY A 1 259 ? -2.536 6.863 -23.613 1.00 61.25 259 GLY A O 1
ATOM 2046 N N . THR A 1 260 ? -1.919 7.262 -25.714 1.00 53.72 260 THR A N 1
ATOM 2047 C CA . THR A 1 260 ? -3.313 7.139 -26.175 1.00 53.72 260 THR A CA 1
ATOM 2048 C C . THR A 1 260 ? -3.686 5.659 -26.305 1.00 53.72 260 THR A C 1
ATOM 2050 O O . THR A 1 260 ? -2.822 4.829 -26.554 1.00 53.72 260 THR A O 1
ATOM 2053 N N . ALA A 1 261 ? -4.966 5.300 -26.150 1.00 44.25 261 ALA A N 1
ATOM 2054 C CA . ALA A 1 261 ? -5.437 3.903 -26.149 1.00 44.25 261 ALA A CA 1
ATOM 2055 C C . ALA A 1 261 ? -5.119 3.095 -27.435 1.00 44.25 261 ALA A C 1
ATOM 2057 O O . ALA A 1 261 ? -5.335 1.884 -27.472 1.00 44.25 261 ALA A O 1
ATOM 2058 N N . SER A 1 262 ? -4.635 3.750 -28.497 1.00 45.31 262 SER A N 1
ATOM 2059 C CA . SER A 1 262 ? -4.118 3.119 -29.718 1.00 45.31 262 SER A CA 1
ATOM 2060 C C . SER A 1 262 ? -2.630 2.755 -29.669 1.00 45.31 262 SER A C 1
ATOM 2062 O O . SER A 1 262 ? -2.173 2.052 -30.567 1.00 45.31 262 SER A O 1
ATOM 2064 N N . ASP A 1 263 ? -1.888 3.248 -28.676 1.00 48.09 263 ASP A N 1
ATOM 2065 C CA . ASP A 1 263 ? -0.420 3.297 -28.680 1.00 48.09 263 ASP A CA 1
ATOM 2066 C C . ASP A 1 263 ? 0.200 2.198 -27.814 1.00 48.09 263 ASP A C 1
ATOM 2068 O O . ASP A 1 263 ? 1.205 1.603 -28.184 1.00 48.09 263 ASP A O 1
ATOM 2072 N N . GLU A 1 264 ? -0.438 1.867 -26.693 1.00 58.59 264 GLU A N 1
ATOM 2073 C CA . GLU A 1 264 ? -0.012 0.815 -25.774 1.00 58.59 264 GLU A CA 1
ATOM 2074 C C . GLU A 1 264 ? -1.270 0.103 -25.270 1.00 58.59 264 GLU A C 1
ATOM 2076 O O . GLU A 1 264 ? -2.318 0.723 -25.062 1.00 58.59 264 GLU A O 1
ATOM 2081 N N . MET A 1 265 ? -1.227 -1.226 -25.139 1.00 60.91 265 MET A N 1
ATOM 2082 C CA . MET A 1 265 ? -2.394 -1.933 -24.626 1.00 60.91 265 MET A CA 1
ATOM 2083 C C . MET A 1 265 ? -2.549 -1.548 -23.141 1.00 60.91 265 MET A C 1
ATOM 2085 O O . MET A 1 265 ? -1.620 -1.669 -22.347 1.00 60.91 265 MET A O 1
ATOM 2089 N N . GLN A 1 266 ? -3.726 -1.056 -22.771 1.00 72.69 266 GLN A N 1
ATOM 2090 C CA . GLN A 1 266 ? -4.011 -0.647 -21.401 1.00 72.69 266 GLN A CA 1
ATOM 2091 C C . GLN A 1 266 ? -4.120 -1.874 -20.491 1.00 72.69 266 GLN A C 1
ATOM 2093 O O . GLN A 1 266 ? -4.916 -2.777 -20.764 1.00 72.69 266 GLN A O 1
ATOM 2098 N N . ILE A 1 267 ? -3.358 -1.892 -19.394 1.00 77.12 267 ILE A N 1
ATOM 2099 C CA . ILE A 1 267 ? -3.419 -2.982 -18.416 1.00 77.12 267 ILE A CA 1
ATOM 2100 C C . ILE A 1 267 ? -4.829 -3.053 -17.820 1.00 77.12 267 ILE A C 1
ATOM 2102 O O . ILE A 1 267 ? -5.424 -2.047 -17.432 1.00 77.12 267 ILE A O 1
ATOM 2106 N N . ALA A 1 268 ? -5.391 -4.260 -17.764 1.00 75.25 268 ALA A N 1
ATOM 2107 C CA . ALA A 1 268 ? -6.765 -4.448 -17.318 1.00 75.25 268 ALA A CA 1
ATOM 2108 C C . ALA A 1 268 ? -6.973 -3.891 -15.896 1.00 75.25 268 ALA A C 1
ATOM 2110 O O . ALA A 1 268 ? -6.262 -4.259 -14.964 1.00 75.25 268 ALA A O 1
ATOM 2111 N N . GLY A 1 269 ? -7.980 -3.029 -15.737 1.00 75.69 269 GLY A N 1
ATOM 2112 C CA . GLY A 1 269 ? -8.349 -2.433 -14.451 1.00 75.69 269 GLY A CA 1
ATOM 2113 C C . GLY A 1 269 ? -7.679 -1.094 -14.127 1.00 75.69 269 GLY A C 1
ATOM 2114 O O . GLY A 1 269 ? -8.057 -0.494 -13.125 1.00 75.69 269 GLY A O 1
ATOM 2115 N N . THR A 1 270 ? -6.744 -0.599 -14.943 1.00 81.69 270 THR A N 1
ATOM 2116 C CA . THR A 1 270 ? -6.199 0.760 -14.784 1.00 81.69 270 THR A CA 1
ATOM 2117 C C . THR A 1 270 ? -7.051 1.792 -15.522 1.00 81.69 270 THR A C 1
ATOM 2119 O O . THR A 1 270 ? -7.809 1.448 -16.429 1.00 81.69 270 THR A O 1
ATOM 2122 N N . ALA A 1 271 ? -6.946 3.070 -15.157 1.00 82.62 271 ALA A N 1
ATOM 2123 C CA . ALA A 1 271 ? -7.497 4.177 -15.940 1.00 82.62 271 ALA A CA 1
ATOM 2124 C C . ALA A 1 271 ? -6.670 4.450 -17.215 1.00 82.62 271 ALA A C 1
ATOM 2126 O O . ALA A 1 271 ? -5.482 4.144 -17.268 1.00 82.62 271 ALA A O 1
ATOM 2127 N N . ALA A 1 272 ? -7.288 5.068 -18.230 1.00 74.25 272 ALA A N 1
ATOM 2128 C CA . ALA A 1 272 ? -6.612 5.424 -19.488 1.00 74.25 272 ALA A CA 1
ATOM 2129 C C . ALA A 1 272 ? -5.637 6.610 -19.346 1.00 74.25 272 ALA A C 1
ATOM 2131 O O . ALA A 1 272 ? -4.903 6.922 -20.275 1.00 74.25 272 ALA A O 1
ATOM 2132 N N . SER A 1 273 ? -5.690 7.315 -18.215 1.00 78.94 273 SER A N 1
ATOM 2133 C CA . SER A 1 273 ? -4.736 8.349 -17.833 1.00 78.94 273 SER A CA 1
ATOM 2134 C C . SER A 1 273 ? -4.632 8.401 -16.317 1.00 78.94 273 SER A C 1
ATOM 2136 O O . SER A 1 273 ? -5.652 8.370 -15.625 1.00 78.94 273 SER A O 1
ATOM 2138 N N . ASP A 1 274 ? -3.404 8.503 -15.817 1.00 82.19 274 ASP A N 1
ATOM 2139 C CA . ASP A 1 274 ? -3.102 8.756 -14.413 1.00 82.19 274 ASP A CA 1
ATOM 2140 C C . ASP A 1 274 ? -1.995 9.812 -14.326 1.00 82.19 274 ASP A C 1
ATOM 2142 O O . ASP A 1 274 ? -0.816 9.521 -14.538 1.00 82.19 274 ASP A O 1
ATOM 2146 N N . SER A 1 275 ? -2.386 11.063 -14.066 1.00 84.88 275 SER A N 1
ATOM 2147 C CA . SER A 1 275 ? -1.464 12.204 -13.988 1.00 84.88 275 SER A CA 1
ATOM 2148 C C . SER A 1 275 ? -0.554 12.177 -12.765 1.00 84.88 275 SER A C 1
ATOM 2150 O O . SER A 1 275 ? 0.427 12.913 -12.734 1.00 84.88 275 SER A O 1
ATOM 2152 N N . PHE A 1 276 ? -0.896 11.372 -11.757 1.00 84.81 276 PHE A N 1
ATOM 2153 C CA . PHE A 1 276 ? -0.138 11.246 -10.514 1.00 84.81 276 PHE A CA 1
ATOM 2154 C C . PHE A 1 276 ? 0.675 9.951 -10.459 1.00 84.81 276 PHE A C 1
ATOM 2156 O O . PHE A 1 276 ? 1.435 9.756 -9.517 1.00 84.81 276 PHE A O 1
ATOM 2163 N N . SER A 1 277 ? 0.540 9.078 -11.460 1.00 88.62 277 SER A N 1
ATOM 2164 C CA . SER A 1 277 ? 1.403 7.911 -11.601 1.00 88.62 277 SER A CA 1
ATOM 2165 C C . SER A 1 277 ? 2.854 8.339 -11.774 1.00 88.62 277 SER A C 1
ATOM 2167 O O . SER A 1 277 ? 3.170 9.254 -12.540 1.00 88.62 277 SER A O 1
ATOM 2169 N N . TYR A 1 278 ? 3.756 7.606 -11.124 1.00 90.38 278 TYR A N 1
ATOM 2170 C CA . TYR A 1 278 ? 5.189 7.779 -11.341 1.00 90.38 278 TYR A CA 1
ATOM 2171 C C . TYR A 1 278 ? 5.604 7.428 -12.780 1.00 90.38 278 TYR A C 1
ATOM 2173 O O . TYR A 1 278 ? 6.670 7.856 -13.202 1.00 90.38 278 TYR A O 1
ATOM 2181 N N . MET A 1 279 ? 4.763 6.700 -13.530 1.00 89.69 279 MET A N 1
ATOM 2182 C CA . MET A 1 279 ? 4.929 6.376 -14.952 1.00 89.69 279 MET A CA 1
ATOM 2183 C C . MET A 1 279 ? 4.297 7.414 -15.893 1.00 89.69 279 MET A C 1
ATOM 2185 O O . MET A 1 279 ? 4.189 7.176 -17.094 1.00 89.69 279 MET A O 1
ATOM 2189 N N . ASN A 1 280 ? 3.853 8.573 -15.403 1.00 86.94 280 ASN A N 1
ATOM 2190 C CA . ASN A 1 280 ? 3.403 9.634 -16.299 1.00 86.94 280 ASN A CA 1
ATOM 2191 C C . ASN A 1 280 ? 4.591 10.257 -17.058 1.00 86.94 280 ASN A C 1
ATOM 2193 O O . ASN A 1 280 ? 5.568 10.662 -16.433 1.00 86.94 280 ASN A O 1
ATOM 2197 N N . SER A 1 281 ? 4.498 10.396 -18.388 1.00 76.69 281 SER A N 1
ATOM 2198 C CA . SER A 1 281 ? 5.602 10.945 -19.206 1.00 76.69 281 SER A CA 1
ATOM 2199 C C . SER A 1 281 ? 5.830 12.448 -19.029 1.00 76.69 281 SER A C 1
ATOM 2201 O O . SER A 1 281 ? 6.848 13.002 -19.441 1.00 76.69 281 SER A O 1
ATOM 2203 N N . SER A 1 282 ? 4.862 13.150 -18.442 1.00 70.75 282 SER A N 1
ATOM 2204 C CA . SER A 1 282 ? 5.052 14.501 -17.932 1.00 70.75 282 SER A CA 1
ATOM 2205 C C . SER A 1 282 ? 5.099 14.384 -16.421 1.00 70.75 282 SER A C 1
ATOM 2207 O O . SER A 1 282 ? 4.053 14.366 -15.775 1.00 70.75 282 SER A O 1
ATOM 2209 N N . LEU A 1 283 ? 6.303 14.259 -15.859 1.00 62.62 283 LEU A N 1
ATOM 2210 C CA . LEU A 1 283 ? 6.498 14.244 -14.412 1.00 62.62 283 LEU A CA 1
ATOM 2211 C C . LEU A 1 283 ? 6.062 15.610 -13.853 1.00 62.62 283 LEU A C 1
ATOM 2213 O O . LEU A 1 283 ? 6.852 16.540 -13.730 1.00 62.62 283 LEU A O 1
ATOM 2217 N N . ILE A 1 284 ? 4.765 15.744 -13.561 1.00 60.91 284 ILE A N 1
ATOM 2218 C CA . ILE A 1 284 ? 4.182 16.874 -12.824 1.00 60.91 284 ILE A CA 1
ATOM 2219 C C . ILE A 1 284 ? 4.664 16.830 -11.364 1.00 60.91 284 ILE A C 1
ATOM 2221 O O . ILE A 1 284 ? 4.613 17.830 -10.653 1.00 60.91 284 ILE A O 1
ATOM 2225 N N . LEU A 1 285 ? 5.129 15.662 -10.918 1.00 64.38 285 LEU A N 1
ATOM 2226 C CA . LEU A 1 285 ? 5.641 15.429 -9.580 1.00 64.38 285 LEU A CA 1
ATOM 2227 C C . LEU A 1 285 ? 7.115 15.838 -9.468 1.00 64.38 285 LEU A C 1
ATOM 2229 O O . LEU A 1 285 ? 7.946 15.436 -10.279 1.00 64.38 285 LEU A O 1
ATOM 2233 N N . ASP A 1 286 ? 7.446 16.562 -8.400 1.00 82.69 286 ASP A N 1
ATOM 2234 C CA . ASP A 1 286 ? 8.830 16.880 -8.016 1.00 82.69 286 ASP A CA 1
ATOM 2235 C C . ASP A 1 286 ? 9.456 15.806 -7.098 1.00 82.69 286 ASP A C 1
ATOM 2237 O O . ASP A 1 286 ? 10.646 15.854 -6.771 1.00 82.69 286 ASP A O 1
ATOM 2241 N N . SER A 1 287 ? 8.664 14.819 -6.674 1.00 87.81 287 SER A N 1
ATOM 2242 C CA . SER A 1 287 ? 9.036 13.778 -5.713 1.00 87.81 287 SER A CA 1
ATOM 2243 C C . SER A 1 287 ? 8.190 12.517 -5.892 1.00 87.81 287 SER A C 1
ATOM 2245 O O . SER A 1 287 ? 7.065 12.559 -6.383 1.00 87.81 287 SER A O 1
ATOM 2247 N N . PHE A 1 288 ? 8.736 11.368 -5.485 1.00 90.06 288 PHE A N 1
ATOM 2248 C CA . PHE A 1 288 ? 7.961 10.133 -5.382 1.00 90.06 288 PHE A CA 1
ATOM 2249 C C . PHE A 1 288 ? 7.100 10.168 -4.115 1.00 90.06 288 PHE A C 1
ATOM 2251 O O . PHE A 1 288 ? 7.626 10.084 -3.005 1.00 90.06 288 PHE A O 1
ATOM 2258 N N . GLU A 1 289 ? 5.783 10.271 -4.289 1.00 84.69 289 GLU A N 1
ATOM 2259 C CA . GLU A 1 289 ? 4.813 10.335 -3.184 1.00 84.69 289 GLU A CA 1
ATOM 2260 C C . GLU A 1 289 ? 4.240 8.963 -2.791 1.00 84.69 289 GLU A C 1
ATOM 2262 O O . GLU A 1 289 ? 3.537 8.842 -1.790 1.00 84.69 289 GLU A O 1
ATOM 2267 N N . GLY A 1 290 ? 4.550 7.917 -3.560 1.00 86.81 290 GLY A N 1
ATOM 2268 C CA . GLY A 1 290 ? 3.982 6.578 -3.424 1.00 86.81 290 GLY A CA 1
ATOM 2269 C C . GLY A 1 290 ? 3.392 6.074 -4.740 1.00 86.81 290 GLY A C 1
ATOM 2270 O O . GLY A 1 290 ? 3.291 6.812 -5.715 1.00 86.81 290 GLY A O 1
ATOM 2271 N N . PHE A 1 291 ? 3.001 4.802 -4.760 1.00 89.12 291 PHE A N 1
ATOM 2272 C CA . PHE A 1 291 ? 2.288 4.213 -5.893 1.00 89.12 291 PHE A CA 1
ATOM 2273 C C . PHE A 1 291 ? 0.810 4.610 -5.850 1.00 89.12 291 PHE A C 1
ATOM 2275 O O . PHE A 1 291 ? 0.161 4.475 -4.801 1.00 89.12 291 PHE A O 1
ATOM 2282 N N . THR A 1 292 ? 0.266 5.050 -6.986 1.00 87.81 292 THR A N 1
ATOM 2283 C CA . THR A 1 292 ? -1.181 5.244 -7.140 1.00 87.81 292 THR A CA 1
ATOM 2284 C C . THR A 1 292 ? -1.900 3.896 -7.168 1.00 87.81 292 THR A C 1
ATOM 2286 O O . THR A 1 292 ? -1.288 2.838 -7.356 1.00 87.81 292 THR A O 1
ATOM 2289 N N . ASN A 1 293 ? -3.226 3.893 -7.014 1.00 84.81 293 ASN A N 1
ATOM 2290 C CA . ASN A 1 293 ? -3.993 2.660 -7.169 1.00 84.81 293 ASN A CA 1
ATOM 2291 C C . ASN A 1 293 ? -3.826 2.042 -8.576 1.00 84.81 293 ASN A C 1
ATOM 2293 O O . ASN A 1 293 ? -3.729 0.821 -8.688 1.00 84.81 293 ASN A O 1
ATOM 2297 N N . ASN A 1 294 ? -3.716 2.849 -9.642 1.00 86.75 294 ASN A N 1
ATOM 2298 C CA . ASN A 1 294 ? -3.476 2.318 -10.992 1.00 86.75 294 ASN A CA 1
ATOM 2299 C C . ASN A 1 294 ? -2.085 1.689 -11.127 1.00 86.75 294 ASN A C 1
ATOM 2301 O O . ASN A 1 294 ? -1.974 0.636 -11.753 1.00 86.75 294 ASN A O 1
ATOM 2305 N N . ASP A 1 295 ? -1.056 2.278 -10.506 1.00 90.38 295 ASP A N 1
ATOM 2306 C CA . ASP A 1 295 ? 0.290 1.694 -10.466 1.00 90.38 295 ASP A CA 1
ATOM 2307 C C . ASP A 1 295 ? 0.255 0.309 -9.807 1.00 90.38 295 ASP A C 1
ATOM 2309 O O . ASP A 1 295 ? 0.784 -0.669 -10.337 1.00 90.38 295 ASP A O 1
ATOM 2313 N N . LEU A 1 296 ? -0.427 0.190 -8.664 1.00 88.31 296 LEU A N 1
ATOM 2314 C CA . LEU A 1 296 ? -0.542 -1.080 -7.948 1.00 88.31 296 LEU A CA 1
ATOM 2315 C C . LEU A 1 296 ? -1.389 -2.112 -8.697 1.00 88.31 296 LEU A C 1
ATOM 2317 O O . LEU A 1 296 ? -1.044 -3.295 -8.684 1.00 88.31 296 LEU A O 1
ATOM 2321 N N . ILE A 1 297 ? -2.469 -1.696 -9.365 1.00 85.38 297 ILE A N 1
ATOM 2322 C CA . ILE A 1 297 ? -3.261 -2.580 -10.230 1.00 85.38 297 ILE A CA 1
ATOM 2323 C C . ILE A 1 297 ? -2.398 -3.088 -11.384 1.00 85.38 297 ILE A C 1
ATOM 2325 O O . ILE A 1 297 ? -2.392 -4.295 -11.633 1.00 85.38 297 ILE A O 1
ATOM 2329 N N . ALA A 1 298 ? -1.635 -2.213 -12.044 1.00 86.94 298 ALA A N 1
ATOM 2330 C CA . ALA A 1 298 ? -0.724 -2.594 -13.116 1.00 86.94 298 ALA A CA 1
ATOM 2331 C C . ALA A 1 298 ? 0.305 -3.624 -12.629 1.00 86.94 298 ALA A C 1
ATOM 2333 O O . ALA A 1 298 ? 0.387 -4.738 -13.155 1.00 86.94 298 ALA A O 1
ATOM 2334 N N . LEU A 1 299 ? 1.020 -3.295 -11.552 1.00 88.62 299 LEU A N 1
ATOM 2335 C CA . LEU A 1 299 ? 2.079 -4.130 -10.991 1.00 88.62 299 LEU A CA 1
ATOM 2336 C C . LEU A 1 299 ? 1.542 -5.463 -10.446 1.00 88.62 299 LEU A C 1
ATOM 23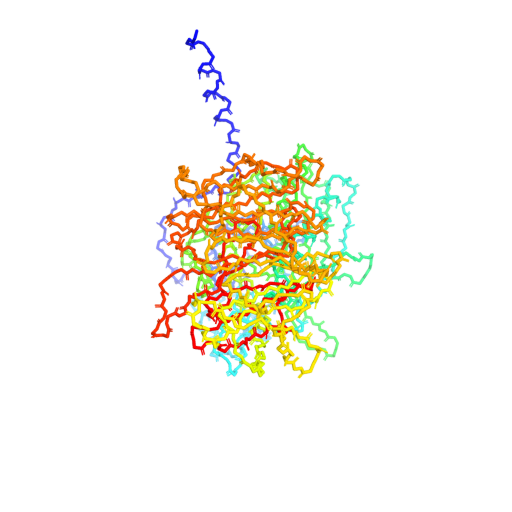38 O O . LEU A 1 299 ? 2.181 -6.494 -10.634 1.00 88.62 299 LEU A O 1
ATOM 2342 N N . ARG A 1 300 ? 0.356 -5.500 -9.826 1.00 84.94 300 ARG A N 1
ATOM 2343 C CA . ARG A 1 300 ? -0.286 -6.754 -9.386 1.00 84.94 300 ARG A CA 1
ATOM 2344 C C . ARG A 1 300 ? -0.778 -7.591 -10.557 1.00 84.94 300 ARG A C 1
ATOM 2346 O O . ARG A 1 300 ? -0.713 -8.814 -10.490 1.00 84.94 300 ARG A O 1
ATOM 2353 N N . THR A 1 301 ? -1.291 -6.961 -11.606 1.00 82.00 301 THR A N 1
ATOM 2354 C CA . THR A 1 301 ? -1.784 -7.674 -12.790 1.00 82.00 301 THR A CA 1
ATOM 2355 C C . THR A 1 301 ? -0.632 -8.351 -13.529 1.00 82.00 301 THR A C 1
ATOM 2357 O O . THR A 1 301 ? -0.781 -9.487 -13.983 1.00 82.00 301 THR A O 1
ATOM 2360 N N . MET A 1 302 ? 0.524 -7.685 -13.577 1.00 80.56 302 MET A N 1
ATOM 2361 C CA . MET A 1 302 ? 1.745 -8.207 -14.184 1.00 80.56 302 MET A CA 1
ATOM 2362 C C . MET A 1 302 ? 2.486 -9.200 -13.281 1.00 80.56 302 MET A C 1
ATOM 2364 O O . MET A 1 302 ? 2.909 -10.256 -13.743 1.00 80.56 302 MET A O 1
ATOM 2368 N N . TYR A 1 303 ? 2.595 -8.911 -11.984 1.00 82.56 303 TYR A N 1
ATOM 2369 C CA . TYR A 1 303 ? 3.396 -9.674 -11.020 1.00 82.56 303 TYR A CA 1
ATOM 2370 C C . TYR A 1 303 ? 2.557 -10.158 -9.833 1.00 82.56 303 TYR A C 1
ATOM 2372 O O . TYR A 1 303 ? 2.868 -9.827 -8.680 1.00 82.56 303 TYR A O 1
ATOM 2380 N N . PRO A 1 304 ? 1.482 -10.931 -10.069 1.00 80.88 304 PRO A N 1
ATOM 2381 C CA . PRO A 1 304 ? 0.513 -11.232 -9.032 1.00 80.88 304 PRO A CA 1
ATOM 2382 C C . PRO A 1 304 ? 1.150 -12.072 -7.938 1.00 80.88 304 PRO A C 1
ATOM 2384 O O . PRO A 1 304 ? 1.685 -13.153 -8.186 1.00 80.88 304 PRO A O 1
ATOM 2387 N N . LYS A 1 305 ? 1.040 -11.596 -6.702 1.00 82.88 305 LYS A N 1
ATOM 2388 C CA . LYS A 1 305 ? 1.242 -12.414 -5.511 1.00 82.88 305 LYS A CA 1
ATOM 2389 C C . LYS A 1 305 ? -0.116 -12.925 -5.050 1.00 82.88 305 LYS A C 1
ATOM 2391 O O . LYS A 1 305 ? -1.117 -12.213 -5.142 1.00 82.88 305 LYS A O 1
ATOM 2396 N N . THR A 1 306 ? -0.160 -14.163 -4.571 1.00 74.44 306 THR A N 1
ATOM 2397 C CA . THR A 1 306 ? -1.367 -14.684 -3.933 1.00 74.44 306 THR A CA 1
ATOM 2398 C C . THR A 1 306 ? -1.632 -13.854 -2.683 1.00 74.44 306 THR A C 1
ATOM 2400 O O . THR A 1 306 ? -0.844 -13.870 -1.742 1.00 74.44 306 THR A O 1
ATOM 2403 N N . ILE A 1 307 ? -2.725 -13.099 -2.716 1.00 72.38 307 ILE A N 1
ATOM 2404 C CA . ILE A 1 307 ? -3.227 -12.287 -1.612 1.00 72.38 307 ILE A CA 1
ATOM 2405 C C . ILE A 1 307 ? -4.498 -12.959 -1.119 1.00 72.38 307 ILE A C 1
ATOM 2407 O O . ILE A 1 307 ? -5.328 -13.365 -1.932 1.00 72.38 307 ILE A O 1
ATOM 2411 N N . GLY A 1 308 ? -4.683 -13.016 0.195 1.00 69.31 308 GLY A N 1
ATOM 2412 C CA . GLY A 1 308 ? -5.952 -13.465 0.758 1.00 69.31 308 GLY A CA 1
ATOM 2413 C C . GLY A 1 308 ? -5.970 -14.930 1.161 1.00 69.31 308 GLY A C 1
ATOM 2414 O O . GLY A 1 308 ? -7.025 -15.555 1.097 1.00 69.31 308 GLY A O 1
ATOM 2415 N N . ASN A 1 309 ? -4.840 -15.467 1.628 1.00 85.62 309 ASN A N 1
ATOM 2416 C CA . ASN A 1 309 ? -4.884 -16.662 2.466 1.00 85.62 309 ASN A CA 1
ATOM 2417 C C . ASN A 1 309 ? -5.530 -16.268 3.798 1.00 85.62 309 ASN A C 1
ATOM 2419 O O . ASN A 1 309 ? -4.850 -15.800 4.712 1.00 85.62 309 ASN A O 1
ATOM 2423 N N . TRP A 1 310 ? -6.857 -16.371 3.844 1.00 91.94 310 TRP A N 1
ATOM 2424 C CA . TRP A 1 310 ? -7.671 -16.075 5.012 1.00 91.94 310 TRP A CA 1
ATOM 2425 C C . TRP A 1 310 ? -7.987 -17.365 5.756 1.00 91.94 310 TRP A C 1
ATOM 2427 O O . TRP A 1 310 ? -8.604 -18.277 5.209 1.00 91.94 310 TRP A O 1
ATOM 2437 N N . GLU A 1 311 ? -7.582 -17.418 7.013 1.00 93.94 311 GLU A N 1
ATOM 2438 C CA . GLU A 1 311 ? -7.917 -18.490 7.934 1.00 93.94 311 GLU A CA 1
ATOM 2439 C C . GLU A 1 311 ? -9.160 -18.090 8.732 1.00 93.94 311 GLU A C 1
ATOM 2441 O O . GLU A 1 311 ? -9.152 -17.059 9.406 1.00 93.94 311 GLU A O 1
ATOM 2446 N N . LEU A 1 312 ? -10.227 -18.891 8.647 1.00 95.44 312 LEU A N 1
ATOM 2447 C CA . LEU A 1 312 ? -11.364 -18.789 9.562 1.00 95.44 312 LEU A CA 1
ATOM 2448 C C . LEU A 1 312 ? -10.952 -19.386 10.906 1.00 95.44 312 LEU A C 1
ATOM 2450 O O . LEU A 1 312 ? -10.643 -20.574 10.994 1.00 95.44 312 LEU A O 1
ATOM 2454 N N . LEU A 1 313 ? -11.001 -18.573 11.951 1.00 94.25 313 LEU A N 1
ATOM 2455 C CA . LEU A 1 313 ? -10.749 -19.021 13.309 1.00 94.25 313 LEU A CA 1
ATOM 2456 C C . LEU A 1 313 ? -12.048 -19.474 13.971 1.00 94.25 313 LEU A C 1
ATOM 2458 O O . LEU A 1 313 ? -13.140 -19.008 13.643 1.00 94.25 313 LEU A O 1
ATOM 2462 N N . SER A 1 314 ? -11.922 -20.389 14.933 1.00 91.94 314 SER A N 1
ATOM 2463 C CA . SER A 1 314 ? -13.038 -20.750 15.806 1.00 91.94 314 SER A CA 1
ATOM 2464 C C . SER A 1 314 ? -13.489 -19.534 16.624 1.00 91.94 314 SER A C 1
ATOM 2466 O O . SER A 1 314 ? -12.754 -18.561 16.764 1.00 91.94 314 SER A O 1
ATOM 2468 N N . GLY A 1 315 ? -14.697 -19.581 17.184 1.00 90.62 315 GLY A N 1
ATOM 2469 C CA . GLY A 1 315 ? -15.241 -18.481 17.982 1.00 90.62 315 GLY A CA 1
ATOM 2470 C C . GLY A 1 315 ? -15.955 -17.408 17.160 1.00 90.62 315 GLY A C 1
ATOM 2471 O O . GLY A 1 315 ? -16.149 -17.531 15.951 1.00 90.62 315 GLY A O 1
ATOM 2472 N N . LYS A 1 316 ? -16.437 -16.383 17.867 1.00 94.19 316 LYS A N 1
ATOM 2473 C CA . LYS A 1 316 ? -17.240 -15.294 17.309 1.00 94.19 316 LYS A CA 1
ATOM 2474 C C . LYS A 1 316 ? -16.916 -13.985 18.016 1.00 94.19 316 LYS A C 1
ATOM 2476 O O . LYS A 1 316 ? -16.818 -13.977 19.242 1.00 94.19 316 LYS A O 1
ATOM 2481 N N . ALA A 1 317 ? -16.823 -12.894 17.263 1.00 95.56 317 ALA A N 1
ATOM 2482 C CA . ALA A 1 317 ? -16.540 -11.571 17.805 1.00 95.56 317 ALA A CA 1
ATOM 2483 C C . ALA A 1 317 ? -17.286 -10.459 17.064 1.00 95.56 317 ALA A C 1
ATOM 2485 O O . ALA A 1 317 ? -17.469 -10.511 15.852 1.00 95.56 317 ALA A O 1
ATOM 2486 N N . THR A 1 318 ? -17.685 -9.430 17.803 1.00 94.69 318 THR A N 1
ATOM 2487 C CA . THR A 1 318 ? -18.246 -8.176 17.280 1.00 94.69 318 THR A CA 1
ATOM 2488 C C . THR A 1 318 ? -17.193 -7.075 17.164 1.00 94.69 318 THR A C 1
ATOM 2490 O O . THR A 1 318 ? -17.380 -6.127 16.404 1.00 94.69 318 THR A O 1
ATOM 2493 N N . ASN A 1 319 ? -16.078 -7.204 17.888 1.00 95.38 319 ASN A N 1
ATOM 2494 C CA . ASN A 1 319 ? -14.908 -6.340 17.798 1.00 95.38 319 ASN A CA 1
ATOM 2495 C C . ASN A 1 319 ? -13.645 -7.147 18.133 1.00 95.38 319 ASN A C 1
ATOM 2497 O O . ASN A 1 319 ? -13.693 -8.101 18.907 1.00 95.38 319 ASN A O 1
ATOM 2501 N N . ILE A 1 320 ? -12.518 -6.773 17.538 1.00 95.62 320 ILE A N 1
ATOM 2502 C CA . ILE A 1 320 ? -11.222 -7.419 17.744 1.00 95.62 320 ILE A CA 1
ATOM 2503 C C . ILE A 1 320 ? -10.152 -6.342 17.875 1.00 95.62 320 ILE A C 1
ATOM 2505 O O . ILE A 1 320 ? -10.235 -5.311 17.208 1.00 95.62 320 ILE A O 1
ATOM 2509 N N . SER A 1 321 ? -9.164 -6.584 18.729 1.00 94.06 321 SER A N 1
ATOM 2510 C CA . SER A 1 321 ? -8.006 -5.720 18.909 1.00 94.06 321 SER A CA 1
ATOM 2511 C C . SER A 1 321 ? -6.764 -6.561 19.159 1.00 94.06 321 SER A C 1
ATOM 2513 O O . SER A 1 321 ? -6.826 -7.625 19.780 1.00 94.06 321 SER A O 1
ATOM 2515 N N . ILE A 1 322 ? -5.640 -6.090 18.635 1.00 91.75 322 ILE A N 1
ATOM 2516 C CA . ILE A 1 322 ? -4.362 -6.786 18.694 1.00 91.75 322 ILE A CA 1
ATOM 2517 C C . ILE A 1 322 ? -3.332 -5.783 19.175 1.00 91.75 322 ILE A C 1
ATOM 2519 O O . ILE A 1 322 ? -3.182 -4.717 18.583 1.00 91.75 322 ILE A O 1
ATOM 2523 N N . GLY A 1 323 ? -2.658 -6.123 20.267 1.00 86.25 323 GLY A N 1
ATOM 2524 C CA . GLY A 1 323 ? -1.575 -5.318 20.804 1.00 86.25 323 GLY A CA 1
ATOM 2525 C C . GLY A 1 323 ? -0.274 -5.596 20.068 1.00 86.25 323 GLY A C 1
ATOM 2526 O O . GLY A 1 323 ? -0.095 -6.646 19.449 1.00 86.25 323 GLY A O 1
ATOM 2527 N N . HIS A 1 324 ? 0.684 -4.684 20.198 1.00 79.75 324 HIS A N 1
ATOM 2528 C CA . HIS A 1 324 ? 1.983 -4.816 19.535 1.00 79.75 324 HIS A CA 1
ATOM 2529 C C . HIS A 1 324 ? 2.811 -6.017 20.043 1.00 79.75 324 HIS A C 1
ATOM 2531 O O . HIS A 1 324 ? 3.701 -6.485 19.347 1.00 79.75 324 HIS A O 1
ATOM 2537 N N . ASN A 1 325 ? 2.479 -6.615 21.191 1.00 81.62 325 ASN A N 1
ATOM 2538 C CA . ASN A 1 325 ? 3.071 -7.886 21.636 1.00 81.62 325 ASN A CA 1
ATOM 2539 C C . ASN A 1 325 ? 2.348 -9.138 21.094 1.00 81.62 325 ASN A C 1
ATOM 2541 O O . ASN A 1 325 ? 2.565 -10.240 21.592 1.00 81.62 325 ASN A O 1
ATOM 2545 N N . ASN A 1 326 ? 1.490 -8.983 20.077 1.00 84.50 326 ASN A N 1
ATOM 2546 C CA . ASN A 1 326 ? 0.608 -10.023 19.529 1.00 84.50 326 ASN A CA 1
ATOM 2547 C C . ASN A 1 326 ? -0.391 -10.599 20.549 1.00 84.50 326 ASN A C 1
ATOM 2549 O O . ASN A 1 326 ? -0.928 -11.692 20.358 1.00 84.50 326 ASN A O 1
ATOM 2553 N N . ASP A 1 327 ? -0.679 -9.855 21.617 1.00 89.12 327 ASP A N 1
ATOM 2554 C CA . ASP A 1 327 ? -1.794 -10.168 22.499 1.00 89.12 327 ASP A CA 1
ATOM 2555 C C . ASP A 1 327 ? -3.098 -9.802 21.793 1.00 89.12 327 ASP A C 1
ATOM 2557 O O . ASP A 1 327 ? -3.324 -8.650 21.422 1.00 89.12 327 ASP A O 1
ATOM 2561 N N . ILE A 1 328 ? -3.952 -10.798 21.585 1.00 92.31 328 ILE A N 1
ATOM 2562 C CA . ILE A 1 328 ? -5.176 -10.654 20.801 1.00 92.31 328 ILE A CA 1
ATOM 2563 C C . ILE A 1 328 ? -6.361 -10.789 21.743 1.00 92.31 328 ILE A C 1
ATOM 2565 O O . ILE A 1 328 ? -6.549 -11.828 22.385 1.00 92.31 328 ILE A O 1
ATOM 2569 N N . TYR A 1 329 ? -7.181 -9.747 21.779 1.00 94.06 329 TYR A N 1
ATOM 2570 C CA . TYR A 1 329 ? -8.434 -9.725 22.512 1.00 94.06 329 TYR A CA 1
ATOM 2571 C C . TYR A 1 329 ? -9.598 -9.486 21.560 1.00 94.06 329 TYR A C 1
ATOM 2573 O O . TYR A 1 329 ? -9.480 -8.816 20.533 1.00 94.06 329 TYR A O 1
ATOM 2581 N N . SER A 1 330 ? -10.754 -10.025 21.916 1.00 94.75 330 SER A N 1
ATOM 2582 C CA . SER A 1 330 ? -11.991 -9.782 21.197 1.00 94.75 330 SER A CA 1
ATOM 2583 C C . SER A 1 330 ? -13.147 -9.532 22.149 1.00 94.75 330 SER A C 1
ATOM 2585 O O . SER A 1 330 ? -13.187 -10.005 23.286 1.00 94.75 330 SER A O 1
ATOM 2587 N N . VAL A 1 331 ? -14.101 -8.761 21.650 1.00 94.94 331 VAL A N 1
ATOM 2588 C CA . VAL A 1 331 ? -15.431 -8.628 22.220 1.00 94.94 331 VAL A CA 1
ATOM 2589 C C . VAL A 1 331 ? -16.300 -9.648 21.498 1.00 94.94 331 VAL A C 1
ATOM 2591 O O . VAL A 1 331 ? -16.424 -9.597 20.275 1.00 94.94 331 VAL A O 1
ATOM 2594 N N . GLY A 1 332 ? -16.853 -10.603 22.239 1.00 90.38 332 GLY A N 1
ATOM 2595 C CA . GLY A 1 332 ? -17.638 -11.722 21.731 1.00 90.38 332 GLY A CA 1
ATOM 2596 C C . GLY A 1 332 ? -18.966 -11.308 21.092 1.00 90.38 332 GLY A C 1
ATOM 2597 O O . GLY A 1 332 ? -19.218 -10.138 20.804 1.00 90.38 332 GLY A O 1
ATOM 2598 N N . ASN A 1 333 ? -19.839 -12.287 20.859 1.00 86.56 333 ASN A N 1
ATOM 2599 C CA . ASN A 1 333 ? -21.174 -12.077 20.289 1.00 86.56 333 ASN A CA 1
ATOM 2600 C C . ASN A 1 333 ? -22.327 -12.402 21.257 1.00 86.56 333 ASN A C 1
ATOM 2602 O O . ASN A 1 333 ? -23.487 -12.256 20.874 1.00 86.56 333 ASN A O 1
ATOM 2606 N N . ASN A 1 334 ? -22.033 -12.817 22.494 1.00 85.62 334 ASN A N 1
ATOM 2607 C CA . ASN A 1 334 ? -23.059 -13.074 23.501 1.00 85.62 334 ASN A CA 1
ATOM 2608 C C . ASN A 1 334 ? -23.367 -11.782 24.261 1.00 85.62 334 ASN A C 1
ATOM 2610 O O . ASN A 1 334 ? -22.562 -11.349 25.086 1.00 85.62 334 A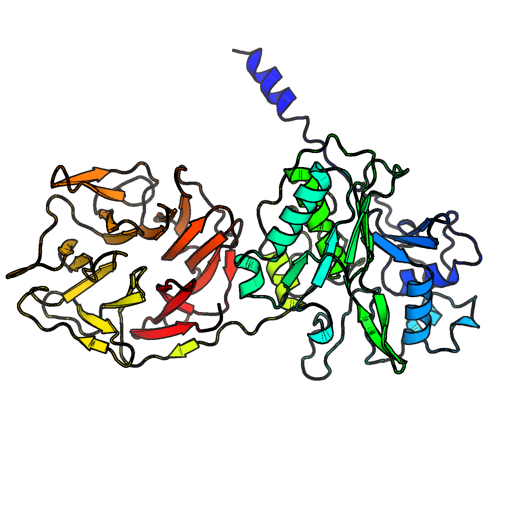SN A O 1
ATOM 2614 N N . VAL A 1 335 ? -24.528 -11.190 23.974 1.00 86.19 335 VAL A N 1
ATOM 2615 C CA . VAL A 1 335 ? -25.040 -10.010 24.682 1.00 86.19 335 VAL A CA 1
ATOM 2616 C C . VAL A 1 335 ? -25.407 -10.372 26.121 1.00 86.19 335 VAL A C 1
ATOM 2618 O O . VAL A 1 335 ? -26.105 -11.357 26.367 1.00 86.19 335 VAL A O 1
ATOM 2621 N N . THR A 1 336 ? -24.970 -9.554 27.070 1.00 85.44 336 THR A N 1
ATOM 2622 C CA . THR A 1 336 ? -25.373 -9.612 28.475 1.00 85.44 336 THR A CA 1
ATOM 2623 C C . THR A 1 336 ? -26.620 -8.760 28.725 1.00 85.44 336 THR A C 1
ATOM 2625 O O . THR A 1 336 ? -27.044 -7.965 27.887 1.00 85.44 336 THR A O 1
ATOM 2628 N N . SER A 1 337 ? -27.216 -8.875 29.913 1.00 84.00 337 SER A N 1
ATOM 2629 C CA . SER A 1 337 ? -28.376 -8.058 30.301 1.00 84.00 337 SER A CA 1
ATOM 2630 C C . SER A 1 337 ? -28.097 -6.548 30.329 1.00 84.00 337 SER A C 1
ATOM 2632 O O . SER A 1 337 ? -29.042 -5.766 30.278 1.00 84.00 337 SER A O 1
ATOM 2634 N N . THR A 1 338 ? -26.828 -6.133 30.402 1.00 83.56 338 THR A N 1
ATOM 2635 C CA . THR A 1 338 ? -26.406 -4.722 30.381 1.00 83.56 338 THR A CA 1
ATOM 2636 C C . THR A 1 338 ? -26.230 -4.169 28.966 1.00 83.56 338 THR A C 1
ATOM 2638 O O . THR A 1 338 ? -26.019 -2.968 28.813 1.00 83.56 338 THR A O 1
ATOM 2641 N N . GLY A 1 339 ? -26.343 -5.012 27.932 1.00 85.44 339 GLY A N 1
ATOM 2642 C CA . GLY A 1 339 ? -26.063 -4.653 26.538 1.00 85.44 339 GLY A CA 1
ATOM 2643 C C . GLY A 1 339 ? -24.585 -4.768 26.148 1.00 85.44 339 GLY A C 1
ATOM 2644 O O . GLY A 1 339 ? -24.242 -4.497 24.999 1.00 85.44 339 GLY A O 1
ATOM 2645 N N . ASP A 1 340 ? -23.723 -5.185 27.078 1.00 90.94 340 ASP A N 1
ATOM 2646 C CA . ASP A 1 340 ? -22.325 -5.512 26.800 1.00 90.94 340 ASP A CA 1
ATOM 2647 C C . ASP A 1 340 ? -22.182 -6.911 26.191 1.00 90.94 340 ASP A C 1
ATOM 2649 O O . ASP A 1 340 ? -23.136 -7.682 26.115 1.00 90.94 340 ASP A O 1
ATOM 2653 N N . TYR A 1 341 ? -20.960 -7.272 25.808 1.00 91.44 341 TYR A N 1
ATOM 2654 C CA . TYR A 1 341 ? -20.618 -8.594 25.297 1.00 91.44 341 TYR A CA 1
ATOM 2655 C C . TYR A 1 341 ? -19.458 -9.186 26.086 1.00 91.44 341 TYR A C 1
ATOM 2657 O O . TYR A 1 341 ? -18.620 -8.457 26.610 1.00 91.44 341 TYR A O 1
ATOM 2665 N N . ASN A 1 342 ? -19.370 -10.513 26.146 1.00 90.56 342 ASN A N 1
ATOM 2666 C CA . ASN A 1 342 ? -18.270 -11.187 26.832 1.00 90.56 342 ASN A CA 1
ATOM 2667 C C . ASN A 1 342 ? -16.909 -10.901 26.172 1.00 90.56 342 ASN A C 1
ATOM 2669 O O . ASN A 1 342 ? -16.789 -10.966 24.952 1.00 90.56 342 ASN A O 1
ATOM 2673 N N . VAL A 1 343 ? -15.866 -10.655 26.962 1.00 91.62 343 VAL A N 1
ATOM 2674 C CA . VAL A 1 343 ? -14.494 -10.473 26.458 1.00 91.62 343 VAL A CA 1
ATOM 2675 C C . VAL A 1 343 ? -13.779 -11.821 26.366 1.00 91.62 343 VAL A C 1
ATOM 2677 O O . VAL A 1 343 ? -13.990 -12.710 27.194 1.00 91.62 343 VAL A O 1
ATOM 2680 N N . GLN A 1 344 ? -12.937 -12.000 25.351 1.00 91.81 344 GLN A N 1
ATOM 2681 C CA . GLN A 1 344 ? -12.142 -13.211 25.140 1.00 91.81 344 GLN A CA 1
ATOM 2682 C C . GLN A 1 344 ? -10.713 -12.838 24.740 1.00 91.81 344 GLN A C 1
ATOM 2684 O O . GLN A 1 344 ? -10.490 -11.787 24.143 1.00 91.81 344 GLN A O 1
ATOM 2689 N N . TRP A 1 345 ? -9.748 -13.706 25.035 1.00 92.06 345 TRP A N 1
ATOM 2690 C CA . TRP A 1 345 ? -8.368 -13.570 24.564 1.00 92.06 345 TRP A CA 1
ATOM 2691 C C . TRP A 1 345 ? -7.912 -14.835 23.841 1.00 92.06 345 TRP A C 1
ATOM 2693 O O . TRP A 1 345 ? -8.368 -15.940 24.145 1.00 92.06 345 TRP A O 1
ATOM 2703 N N . TRP A 1 346 ? -7.038 -14.674 22.854 1.00 91.56 346 TRP A N 1
ATOM 2704 C CA . TRP A 1 346 ? -6.503 -15.785 22.072 1.00 91.56 346 TRP A CA 1
ATOM 2705 C C . TRP A 1 346 ? -5.266 -16.375 22.746 1.00 91.56 346 TRP A C 1
ATOM 2707 O O . TRP A 1 346 ? -4.276 -15.676 22.956 1.00 91.56 346 TRP A O 1
ATOM 2717 N N . ASN A 1 347 ? -5.281 -17.677 23.032 1.00 89.50 347 ASN A N 1
ATOM 2718 C CA . ASN A 1 347 ? -4.156 -18.357 23.688 1.00 89.50 347 ASN A CA 1
ATOM 2719 C C . ASN A 1 347 ? -3.158 -19.022 22.722 1.00 89.50 347 ASN A C 1
ATOM 2721 O O . ASN A 1 347 ? -2.300 -19.787 23.159 1.00 89.50 347 ASN A O 1
ATOM 2725 N N . GLY A 1 348 ? -3.296 -18.783 21.415 1.00 87.38 348 GLY A N 1
ATOM 2726 C CA . GLY A 1 348 ? -2.519 -19.448 20.364 1.00 87.38 348 GLY A CA 1
ATOM 2727 C C . GLY A 1 348 ? -3.235 -20.632 19.707 1.00 87.38 348 GLY A C 1
ATOM 2728 O O . GLY A 1 348 ? -2.894 -20.989 18.585 1.00 87.38 348 GLY A O 1
ATOM 2729 N N . SER A 1 349 ? -4.241 -21.213 20.367 1.00 88.75 349 SER A N 1
ATOM 2730 C CA . SER A 1 349 ? -4.991 -22.385 19.876 1.00 88.75 349 SER A CA 1
ATOM 2731 C C . SER A 1 349 ? -6.513 -22.223 19.927 1.00 88.75 349 SER A C 1
ATOM 2733 O O . SER A 1 349 ? -7.237 -22.908 19.206 1.00 88.75 349 SER A O 1
ATOM 2735 N N . GLY A 1 350 ? -7.011 -21.323 20.773 1.00 91.31 350 GLY A N 1
ATOM 2736 C CA . GLY A 1 350 ? -8.431 -21.074 20.947 1.00 91.31 350 GLY A CA 1
ATOM 2737 C C . GLY A 1 350 ? -8.705 -19.811 21.755 1.00 91.31 350 GLY A C 1
ATOM 2738 O O . GLY A 1 350 ? -7.804 -19.206 22.346 1.00 91.31 350 GLY A O 1
ATOM 2739 N N . TRP A 1 351 ? -9.981 -19.434 21.784 1.00 92.38 351 TRP A N 1
ATOM 2740 C CA . TRP A 1 351 ? -10.464 -18.309 22.572 1.00 92.38 351 TRP A CA 1
ATOM 2741 C C . TRP A 1 351 ? -10.760 -18.728 24.004 1.00 92.38 351 TRP A C 1
ATOM 2743 O O . TRP A 1 351 ? -11.502 -19.678 24.254 1.00 92.38 351 TRP A O 1
ATOM 2753 N N . VAL A 1 352 ? -10.201 -17.978 24.946 1.00 91.56 352 VAL A N 1
ATOM 2754 C CA . VAL A 1 352 ? -10.461 -18.126 26.373 1.00 91.56 352 VAL A CA 1
ATOM 2755 C C . VAL A 1 352 ? -11.327 -16.955 26.813 1.00 91.56 352 VAL A C 1
ATOM 2757 O O . VAL A 1 352 ? -10.916 -15.796 26.741 1.00 91.56 352 VAL A O 1
ATOM 2760 N N . GLN A 1 353 ? -12.545 -17.258 27.255 1.00 88.88 353 GLN A N 1
ATOM 2761 C CA . GLN A 1 353 ? -13.466 -16.251 27.762 1.00 88.88 353 GLN A CA 1
ATOM 2762 C C . GLN A 1 353 ? -12.994 -15.711 29.115 1.00 88.88 353 GLN A C 1
ATOM 2764 O O . GLN A 1 353 ? -12.650 -16.479 30.013 1.00 88.88 353 GLN A O 1
ATOM 2769 N N . GLN A 1 354 ? -13.033 -14.389 29.266 1.00 84.88 354 GLN A N 1
ATOM 2770 C CA . GLN A 1 354 ? -12.870 -13.735 30.556 1.00 84.88 354 GLN A CA 1
ATOM 2771 C C . GLN A 1 354 ? -14.125 -13.971 31.398 1.00 84.88 354 GLN A C 1
ATOM 2773 O O . GLN A 1 354 ? -15.246 -13.669 30.981 1.00 84.88 354 GLN A O 1
ATOM 2778 N N . THR A 1 355 ? -13.945 -14.566 32.573 1.00 77.19 355 THR A N 1
ATOM 2779 C CA . THR A 1 355 ? -15.030 -14.828 33.522 1.00 77.19 355 THR A CA 1
ATOM 2780 C C . THR A 1 355 ? -15.251 -13.626 34.431 1.00 77.19 355 THR A C 1
ATOM 2782 O O . THR A 1 355 ? -14.294 -12.946 34.791 1.00 77.19 355 THR A O 1
ATOM 2785 N N . ALA A 1 356 ? -16.498 -13.399 34.845 1.00 69.94 356 ALA A N 1
ATOM 2786 C CA . ALA A 1 356 ? -16.813 -12.373 35.833 1.00 69.94 356 ALA A CA 1
ATOM 2787 C C . ALA A 1 356 ? -16.086 -12.637 37.171 1.00 69.94 356 ALA A C 1
ATOM 2789 O O . ALA A 1 356 ? -16.013 -13.777 37.634 1.00 69.94 356 ALA A O 1
ATOM 2790 N N . GLY A 1 357 ? -15.590 -11.569 37.795 1.00 65.19 357 GLY A N 1
ATOM 2791 C CA . GLY A 1 357 ? -14.804 -11.564 39.029 1.00 65.19 357 GLY A CA 1
ATOM 2792 C C . GLY A 1 357 ? -13.322 -11.221 38.808 1.00 65.19 357 GLY A C 1
ATOM 2793 O O . GLY A 1 357 ? -12.727 -11.544 37.784 1.00 65.19 357 GLY A O 1
ATOM 2794 N N . GLY A 1 358 ? -12.699 -10.569 39.795 1.00 68.62 358 GLY A N 1
ATOM 2795 C CA . GLY A 1 358 ? -11.263 -10.266 39.784 1.00 68.62 358 GLY A CA 1
ATOM 2796 C C . GLY A 1 358 ? -10.862 -9.139 38.824 1.00 68.62 358 GLY A C 1
ATOM 2797 O O . GLY A 1 358 ? -11.544 -8.120 38.734 1.00 68.62 358 GLY A O 1
ATOM 2798 N N . TRP A 1 359 ? -9.741 -9.329 38.113 1.00 74.69 359 TRP A N 1
ATOM 2799 C CA . TRP A 1 359 ? -9.007 -8.279 37.385 1.00 74.69 359 TRP A CA 1
ATOM 2800 C C . TRP A 1 359 ? -9.813 -7.530 36.305 1.00 74.69 359 TRP A C 1
ATOM 2802 O O . TRP A 1 359 ? -9.468 -6.411 35.935 1.00 74.69 359 TRP A O 1
ATOM 2812 N N . PHE A 1 360 ? -10.890 -8.142 35.808 1.00 78.25 360 PHE A N 1
ATOM 2813 C CA . PHE A 1 360 ? -11.711 -7.661 34.691 1.00 78.25 360 PHE A CA 1
ATOM 2814 C C . PHE A 1 360 ? -13.160 -7.321 35.081 1.00 78.25 360 PHE A C 1
ATOM 2816 O O . PHE A 1 360 ? -13.988 -7.028 34.216 1.00 78.25 360 PHE A O 1
ATOM 2823 N N . GLY A 1 361 ? -13.494 -7.355 36.377 1.00 79.94 361 GLY A N 1
ATOM 2824 C CA . GLY A 1 361 ? -14.839 -7.038 36.863 1.00 79.94 361 GLY A CA 1
ATOM 2825 C C . GLY A 1 361 ? -15.891 -7.963 36.253 1.00 79.94 361 GLY A C 1
ATOM 2826 O O . GLY A 1 361 ? -15.833 -9.169 36.455 1.00 79.94 361 GLY A O 1
ATOM 2827 N N . ASN A 1 362 ? -16.843 -7.421 35.491 1.00 78.31 362 ASN A N 1
ATOM 2828 C CA . ASN A 1 362 ? -17.892 -8.223 34.850 1.00 78.31 362 ASN A CA 1
ATOM 2829 C C . ASN A 1 362 ? -17.398 -9.026 33.631 1.00 78.31 362 ASN A C 1
ATOM 2831 O O . ASN A 1 362 ? -18.118 -9.908 33.168 1.00 78.31 362 ASN A O 1
ATOM 2835 N N . GLY A 1 363 ? -16.187 -8.757 33.123 1.00 80.44 363 GLY A N 1
ATOM 2836 C CA . GLY A 1 363 ? -15.633 -9.448 31.953 1.00 80.44 363 GLY A CA 1
ATOM 2837 C C . GLY A 1 363 ? -16.356 -9.107 30.646 1.00 80.44 363 GLY A C 1
ATOM 2838 O O . GLY A 1 363 ? -16.424 -9.942 29.740 1.00 80.44 363 GLY A O 1
ATOM 2839 N N . THR A 1 364 ? -16.934 -7.905 30.558 1.00 90.25 364 THR A N 1
ATOM 2840 C CA . THR A 1 364 ? -17.794 -7.486 29.448 1.00 90.25 364 THR A CA 1
ATOM 2841 C C . THR A 1 364 ? -17.389 -6.131 28.872 1.00 90.25 364 THR A C 1
ATOM 2843 O O . THR A 1 364 ? -16.919 -5.266 29.607 1.00 90.25 364 THR A O 1
ATOM 2846 N N . ALA A 1 365 ? -17.579 -5.943 27.564 1.00 94.25 365 ALA A N 1
ATOM 2847 C CA . ALA A 1 365 ? -17.248 -4.710 26.850 1.00 94.25 365 ALA A CA 1
ATOM 2848 C C . ALA A 1 365 ? -18.085 -4.539 25.569 1.00 94.25 365 ALA A C 1
ATOM 2850 O O . ALA A 1 365 ? -18.707 -5.485 25.085 1.00 94.25 365 ALA A O 1
ATOM 2851 N N . THR A 1 366 ? -18.042 -3.342 24.985 1.00 95.38 366 THR A N 1
ATOM 2852 C CA . THR A 1 366 ? -18.520 -3.023 23.629 1.00 95.38 366 THR A CA 1
ATOM 2853 C C . THR A 1 366 ? -17.368 -2.744 22.657 1.00 95.38 366 THR A C 1
ATOM 2855 O O . THR A 1 366 ? -17.494 -2.986 21.454 1.00 95.38 366 THR A O 1
ATOM 2858 N N . LYS A 1 367 ? -16.224 -2.276 23.172 1.00 96.25 367 LYS A N 1
ATOM 2859 C CA . LYS A 1 367 ? -14.982 -2.009 22.430 1.00 96.25 367 LYS A CA 1
ATOM 2860 C C . LYS A 1 367 ? -13.768 -2.338 23.287 1.00 96.25 367 LYS A C 1
ATOM 2862 O O . LYS A 1 367 ? -13.824 -2.177 24.504 1.00 96.25 367 LYS A O 1
ATOM 2867 N N . ILE A 1 368 ? -12.674 -2.755 22.655 1.00 95.56 368 ILE A N 1
ATOM 2868 C CA . ILE A 1 368 ? -11.426 -3.096 23.343 1.00 95.56 368 ILE A CA 1
ATOM 2869 C C . ILE A 1 368 ? -10.209 -2.573 22.572 1.00 95.56 368 ILE A C 1
ATOM 2871 O O . ILE A 1 368 ? -10.200 -2.584 21.343 1.00 95.56 368 ILE A O 1
ATOM 2875 N N . ALA A 1 369 ? -9.184 -2.123 23.294 1.00 94.50 369 ALA A N 1
ATOM 2876 C CA . ALA A 1 369 ? -7.874 -1.751 22.769 1.00 94.50 369 ALA A CA 1
ATOM 2877 C C . ALA A 1 369 ? -6.777 -2.417 23.601 1.00 94.50 369 ALA A C 1
ATOM 2879 O O . ALA A 1 369 ? -6.844 -2.422 24.830 1.00 94.50 369 ALA A O 1
ATOM 2880 N N . VAL A 1 370 ? -5.768 -2.980 22.939 1.00 91.69 370 VAL A N 1
ATOM 2881 C CA . VAL A 1 370 ? -4.679 -3.704 23.601 1.00 91.69 370 VAL A CA 1
ATOM 2882 C C . VAL A 1 370 ? -3.377 -2.911 23.436 1.00 91.69 370 VAL A C 1
ATOM 2884 O O . VAL A 1 370 ? -2.919 -2.744 22.305 1.00 91.69 370 VAL A O 1
ATOM 2887 N N . PRO A 1 371 ? -2.761 -2.419 24.525 1.00 87.12 371 PRO A N 1
ATOM 2888 C CA . PRO A 1 371 ? -1.501 -1.687 24.447 1.00 87.12 371 PRO A CA 1
ATOM 2889 C C . PRO A 1 371 ? -0.320 -2.621 24.159 1.00 87.12 371 PRO A C 1
ATOM 2891 O O . PRO A 1 371 ? -0.419 -3.844 24.277 1.00 87.12 371 PRO A O 1
ATOM 2894 N N . ALA A 1 372 ? 0.827 -2.036 23.810 1.00 75.81 372 ALA A N 1
ATOM 2895 C CA . ALA A 1 372 ? 2.048 -2.793 23.549 1.00 75.81 372 ALA A CA 1
ATOM 2896 C C . ALA A 1 372 ? 2.638 -3.464 24.791 1.00 75.81 372 ALA A C 1
ATOM 2898 O O . ALA A 1 372 ? 3.279 -4.492 24.658 1.00 75.81 372 ALA A O 1
ATOM 2899 N N . ASN A 1 373 ? 2.503 -2.875 25.978 1.00 68.12 373 ASN A N 1
ATOM 2900 C CA . ASN A 1 373 ? 3.459 -3.103 27.061 1.00 68.12 373 ASN A CA 1
ATOM 2901 C C . ASN A 1 373 ? 3.098 -4.229 28.039 1.00 68.12 373 ASN A C 1
ATOM 2903 O O . ASN A 1 373 ? 4.025 -4.890 28.481 1.00 68.12 373 ASN A O 1
ATOM 2907 N N . ASP A 1 374 ? 1.825 -4.518 28.350 1.00 63.50 374 ASP A N 1
ATOM 2908 C CA . ASP A 1 374 ? 1.543 -5.295 29.580 1.00 63.50 374 ASP A CA 1
ATOM 2909 C C . ASP A 1 374 ? 0.321 -6.233 29.560 1.00 63.50 374 ASP A C 1
ATOM 2911 O O . ASP A 1 374 ? -0.250 -6.507 30.615 1.00 63.50 374 ASP A O 1
ATOM 2915 N N . ARG A 1 375 ? -0.145 -6.740 28.406 1.00 67.81 375 ARG A N 1
ATOM 2916 C CA . ARG A 1 375 ? -1.370 -7.583 28.327 1.00 67.81 375 ARG A CA 1
ATOM 2917 C C . ARG A 1 375 ? -2.628 -6.971 28.951 1.00 67.81 375 ARG A C 1
ATOM 2919 O O . ARG A 1 375 ? -3.628 -7.676 29.038 1.00 67.81 375 ARG A O 1
ATOM 2926 N N . ASN A 1 376 ? -2.593 -5.706 29.366 1.00 85.94 376 ASN A N 1
ATOM 2927 C CA . ASN A 1 376 ? -3.645 -5.002 30.086 1.00 85.94 376 ASN A CA 1
ATOM 2928 C C . ASN A 1 376 ? -4.481 -4.205 29.089 1.00 85.94 376 ASN A C 1
ATOM 2930 O O . ASN A 1 376 ? -4.137 -3.059 28.804 1.00 85.94 376 ASN A O 1
ATOM 2934 N N . PRO A 1 377 ? -5.548 -4.783 28.513 1.00 91.62 377 PRO A N 1
ATOM 2935 C CA . PRO A 1 377 ? -6.366 -4.043 27.586 1.00 91.62 377 PRO A CA 1
ATOM 2936 C C . PRO A 1 377 ? -7.162 -2.975 28.319 1.00 91.62 377 PRO A C 1
ATOM 2938 O O . PRO A 1 377 ? -7.500 -3.092 29.503 1.00 91.62 377 PRO A O 1
ATOM 2941 N N . PHE A 1 378 ? -7.514 -1.969 27.543 1.00 94.56 378 PHE A N 1
ATOM 2942 C CA . PHE A 1 378 ? -8.519 -0.995 27.891 1.00 94.56 378 PHE A CA 1
ATOM 2943 C C . PHE A 1 378 ? -9.813 -1.348 27.179 1.00 94.56 378 PHE A C 1
ATOM 2945 O O . PHE A 1 378 ? -9.791 -1.831 26.045 1.00 94.56 378 PHE A O 1
ATOM 2952 N N . TRP A 1 379 ? -10.949 -1.096 27.814 1.00 95.62 379 TRP A N 1
ATOM 2953 C CA . TRP A 1 379 ? -12.241 -1.351 27.192 1.00 95.62 379 TRP A CA 1
ATOM 2954 C C . TRP A 1 379 ? -13.266 -0.278 27.522 1.00 95.62 379 TRP A C 1
ATOM 2956 O O . TRP A 1 379 ? -13.135 0.461 28.500 1.00 95.62 379 TRP A O 1
ATOM 2966 N N . ILE A 1 380 ? -14.283 -0.218 26.667 1.0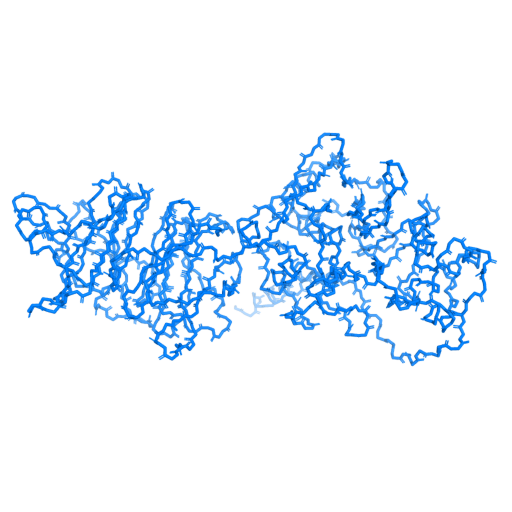0 96.81 380 ILE A N 1
ATOM 2967 C CA . ILE A 1 380 ? -15.477 0.602 26.845 1.00 96.81 380 ILE A CA 1
ATOM 2968 C C . ILE A 1 380 ? -16.645 -0.340 27.139 1.00 96.81 380 ILE A C 1
ATOM 2970 O O . ILE A 1 380 ? -16.769 -1.377 26.484 1.00 96.81 380 ILE A O 1
ATOM 2974 N N . ASP A 1 381 ? -17.496 0.003 28.099 1.00 94.75 381 ASP A N 1
ATOM 2975 C CA . ASP A 1 381 ? -18.766 -0.690 28.343 1.00 94.75 381 ASP A CA 1
ATOM 2976 C C . ASP A 1 381 ? -19.948 -0.041 27.586 1.00 94.75 381 ASP A C 1
ATOM 2978 O O . ASP A 1 381 ? -19.801 0.908 26.814 1.00 94.75 381 ASP A O 1
ATOM 2982 N N . ASN A 1 382 ? -21.159 -0.551 27.773 1.00 93.50 382 ASN A N 1
ATOM 2983 C CA . ASN A 1 382 ? -22.365 -0.025 27.140 1.00 93.50 382 ASN A CA 1
ATOM 2984 C C . ASN A 1 382 ? -22.797 1.337 27.724 1.00 93.50 382 ASN A C 1
ATOM 2986 O O . ASN A 1 382 ? -23.519 2.093 27.075 1.00 93.50 382 ASN A O 1
ATOM 2990 N N . SER A 1 383 ? -22.306 1.687 28.917 1.00 94.38 383 SER A N 1
ATOM 2991 C CA . SER A 1 383 ? -22.471 3.008 29.541 1.00 94.38 383 SER A CA 1
ATOM 2992 C C . SER A 1 383 ? -21.390 4.005 29.103 1.00 94.38 383 SER A C 1
ATOM 2994 O O . SER A 1 383 ? -21.305 5.104 29.657 1.00 94.38 383 SER A O 1
ATOM 2996 N N . LYS A 1 384 ? -20.570 3.633 28.107 1.00 96.50 384 LYS A N 1
ATOM 2997 C CA . LYS A 1 384 ? -19.463 4.424 27.551 1.00 96.50 384 LYS A CA 1
ATOM 2998 C C . LYS A 1 384 ? -18.356 4.740 28.556 1.00 96.50 384 LYS A C 1
ATOM 3000 O O . LYS A 1 384 ? -17.546 5.635 28.313 1.00 96.50 384 LYS A O 1
ATOM 3005 N N . GLN A 1 385 ? -18.320 4.024 29.675 1.00 96.25 385 GLN A N 1
ATOM 3006 C CA . GLN A 1 385 ? -17.290 4.159 30.693 1.00 96.25 385 GLN A CA 1
ATOM 3007 C C . GLN A 1 385 ? -16.036 3.401 30.266 1.00 96.25 385 GLN A C 1
ATOM 3009 O O . GLN A 1 385 ? -16.108 2.405 29.545 1.00 96.25 385 GLN A O 1
ATOM 3014 N N . ILE A 1 386 ? -14.882 3.899 30.705 1.00 97.06 386 ILE A N 1
ATOM 3015 C CA . ILE A 1 386 ? -13.569 3.446 30.246 1.00 97.06 386 ILE A CA 1
ATOM 3016 C C . ILE A 1 386 ? -12.854 2.750 31.399 1.00 97.06 386 ILE A C 1
ATOM 3018 O O . ILE A 1 386 ? -12.751 3.296 32.504 1.00 97.06 386 ILE A O 1
ATOM 3022 N N . TYR A 1 387 ? -12.330 1.562 31.119 1.00 94.94 387 TYR A N 1
ATOM 3023 C CA . TYR A 1 387 ? -11.713 0.697 32.115 1.00 94.94 387 TYR A CA 1
ATOM 3024 C C . TYR A 1 387 ? -10.386 0.116 31.631 1.00 94.94 387 TYR A C 1
ATOM 3026 O O . TYR A 1 387 ? -10.142 0.021 30.429 1.00 94.94 387 TYR A O 1
ATOM 3034 N N . SER A 1 388 ? -9.563 -0.326 32.579 1.00 93.06 388 SER A N 1
ATOM 3035 C CA . SER A 1 388 ? -8.450 -1.251 32.354 1.00 93.06 388 SER A CA 1
ATOM 3036 C C . SER A 1 388 ? -8.405 -2.316 33.451 1.00 93.06 388 SER A C 1
ATOM 3038 O O . SER A 1 388 ? -9.123 -2.237 34.457 1.00 93.06 388 SER A O 1
ATOM 3040 N N . MET A 1 389 ? -7.586 -3.349 33.244 1.00 89.06 389 MET A N 1
ATOM 3041 C CA . MET A 1 389 ? -7.445 -4.430 34.217 1.00 89.06 389 MET A CA 1
ATOM 3042 C C . MET A 1 389 ? -6.929 -3.913 35.567 1.00 89.06 389 MET A C 1
ATOM 3044 O O . MET A 1 389 ? -5.966 -3.152 35.625 1.00 89.06 389 MET A O 1
ATOM 3048 N N . GLY A 1 390 ? -7.533 -4.374 36.665 1.00 87.31 390 GLY A N 1
ATOM 3049 C CA . GLY A 1 390 ? -7.131 -4.016 38.027 1.00 87.31 390 GLY A CA 1
ATOM 3050 C C . GLY A 1 390 ? -7.680 -4.967 39.085 1.00 87.31 390 GLY A C 1
ATOM 3051 O O . GLY A 1 390 ? -8.758 -5.527 38.916 1.00 87.31 390 GLY A O 1
ATOM 3052 N N . TYR A 1 391 ? -6.956 -5.151 40.191 1.00 82.75 391 TYR A N 1
ATOM 3053 C CA . TYR A 1 391 ? -7.367 -6.017 41.302 1.00 82.75 391 TYR A CA 1
ATOM 3054 C C . TYR A 1 391 ? -7.599 -5.218 42.594 1.00 82.75 391 TYR A C 1
ATOM 3056 O O . TYR A 1 391 ? -6.781 -4.353 42.914 1.00 82.75 391 TYR A O 1
ATOM 3064 N N . PRO A 1 392 ? -8.655 -5.518 43.382 1.00 83.50 392 PRO A N 1
ATOM 3065 C CA . PRO A 1 392 ? -9.668 -6.571 43.187 1.00 83.50 392 PRO A CA 1
ATOM 3066 C C . PRO A 1 392 ? -10.766 -6.231 42.166 1.00 83.50 392 PRO A C 1
ATOM 3068 O O . PRO A 1 392 ? -11.594 -7.092 41.874 1.00 83.50 392 PRO A O 1
ATOM 3071 N N . SER A 1 393 ? -10.760 -5.007 41.636 1.00 87.88 393 SER A N 1
ATOM 3072 C CA . SER A 1 393 ? -11.739 -4.495 40.677 1.00 87.88 393 SER A CA 1
ATOM 3073 C C . SER A 1 393 ? -11.043 -3.702 39.564 1.00 87.88 393 SER A C 1
ATOM 3075 O O . SER A 1 393 ? -9.984 -3.123 39.830 1.00 87.88 393 SER A O 1
ATOM 3077 N N . PRO A 1 394 ? -11.648 -3.603 38.363 1.00 91.31 394 PRO A N 1
ATOM 3078 C CA . PRO A 1 394 ? -11.114 -2.813 37.256 1.00 91.31 394 PRO A CA 1
ATOM 3079 C C . PRO A 1 394 ? -10.769 -1.375 37.637 1.00 91.31 394 PRO A C 1
ATOM 3081 O O . PRO A 1 394 ? -11.471 -0.744 38.431 1.00 91.31 394 PRO A O 1
ATOM 3084 N N . ILE A 1 395 ? -9.723 -0.840 37.009 1.00 92.44 395 ILE A N 1
ATOM 3085 C CA . ILE A 1 395 ? -9.362 0.573 37.125 1.00 92.44 395 ILE A CA 1
ATOM 3086 C C . ILE A 1 395 ? -10.292 1.373 36.217 1.00 92.44 395 ILE A C 1
ATOM 3088 O O . ILE A 1 395 ? -10.422 1.067 35.035 1.00 92.44 395 ILE A O 1
ATOM 3092 N N . THR A 1 396 ? -10.929 2.404 36.766 1.00 93.88 396 THR A N 1
ATOM 3093 C CA . THR A 1 396 ? -11.807 3.320 36.026 1.00 93.88 396 THR A CA 1
ATOM 3094 C C . THR A 1 396 ? -11.054 4.567 35.584 1.00 93.88 396 THR A C 1
ATOM 3096 O O . THR A 1 396 ? -10.276 5.111 36.369 1.00 93.88 396 THR A O 1
ATOM 3099 N N . TYR A 1 397 ? -11.362 5.081 34.394 1.00 95.75 397 TYR A N 1
ATOM 3100 C CA . TYR A 1 397 ? -10.786 6.317 33.851 1.00 95.75 397 TYR A CA 1
ATOM 3101 C C . TYR A 1 397 ? -11.862 7.414 33.768 1.00 95.75 397 TYR A C 1
ATOM 3103 O O . TYR A 1 397 ? -12.440 7.634 32.701 1.00 95.75 397 TYR A O 1
ATOM 3111 N N . PRO A 1 398 ? -12.183 8.084 34.892 1.00 92.31 398 PRO A N 1
ATOM 3112 C CA . PRO A 1 398 ? -13.305 9.016 34.969 1.00 92.31 398 PRO A CA 1
ATOM 3113 C C . PRO A 1 398 ? -13.061 10.298 34.162 1.00 92.31 398 PRO A C 1
ATOM 3115 O O . PRO A 1 398 ? -11.936 10.636 33.801 1.00 92.31 398 PRO A O 1
ATOM 3118 N N . GLY A 1 399 ? -14.132 11.057 33.924 1.00 87.62 399 GLY A N 1
ATOM 3119 C CA . GLY A 1 399 ? -14.058 12.391 33.313 1.00 87.62 399 GLY A CA 1
ATOM 3120 C C . GLY A 1 399 ? -14.216 12.425 31.790 1.00 87.62 399 GLY A C 1
ATOM 3121 O O . GLY A 1 399 ? -14.200 13.509 31.210 1.00 87.62 399 GLY A O 1
ATOM 3122 N N . ALA A 1 400 ? -14.407 11.276 31.140 1.00 90.44 400 ALA A N 1
ATOM 3123 C CA . ALA A 1 400 ? -14.871 11.195 29.760 1.00 90.44 400 ALA A CA 1
ATOM 3124 C C . ALA A 1 400 ? -15.728 9.942 29.548 1.00 90.44 400 ALA A C 1
ATOM 3126 O O . ALA A 1 400 ? -15.514 8.916 30.187 1.00 90.44 400 ALA A O 1
ATOM 3127 N N . GLU A 1 401 ? -16.664 10.040 28.611 1.00 97.38 401 GLU A N 1
ATOM 3128 C CA . GLU A 1 401 ? -17.331 8.896 27.995 1.00 97.38 401 GLU A CA 1
ATOM 3129 C C . GLU A 1 401 ? -16.750 8.686 26.595 1.00 97.38 401 GLU A C 1
ATOM 3131 O O . GLU A 1 401 ? -16.435 9.666 25.909 1.00 97.38 401 GLU A O 1
ATOM 3136 N N . ALA A 1 402 ? -16.637 7.433 26.154 1.00 98.00 402 ALA A N 1
ATOM 3137 C CA . ALA A 1 402 ? -16.020 7.085 24.877 1.00 98.00 402 ALA A CA 1
ATOM 3138 C C . ALA A 1 402 ? -16.952 6.319 23.926 1.00 98.00 402 ALA A C 1
ATOM 3140 O O . ALA A 1 402 ? -17.789 5.516 24.330 1.00 98.00 402 ALA A O 1
ATOM 3141 N N . LEU A 1 403 ? -16.774 6.575 22.631 1.00 97.69 403 LEU A N 1
ATOM 3142 C CA . LEU A 1 403 ? -17.424 5.889 21.513 1.00 97.69 403 LEU A CA 1
ATOM 3143 C C . LEU A 1 403 ? -16.485 4.892 20.820 1.00 97.69 403 LEU A C 1
ATOM 3145 O O . LEU A 1 403 ? -16.949 3.921 20.223 1.00 97.69 403 LEU A O 1
ATOM 3149 N N . ASP A 1 404 ? -15.177 5.145 20.879 1.00 98.12 404 ASP A N 1
ATOM 3150 C CA . ASP A 1 404 ? -14.131 4.294 20.313 1.00 98.12 404 ASP A CA 1
ATOM 3151 C C . ASP A 1 404 ? -12.825 4.491 21.095 1.00 98.12 404 ASP A C 1
ATOM 3153 O O . ASP A 1 404 ? -12.647 5.517 21.760 1.00 98.12 404 ASP A O 1
ATOM 3157 N N . ILE A 1 405 ? -11.925 3.511 21.037 1.00 97.62 405 ILE A N 1
ATOM 3158 C CA . ILE A 1 405 ? -10.734 3.440 21.892 1.00 97.62 405 ILE A CA 1
ATOM 3159 C C . ILE A 1 405 ? -9.535 2.905 21.115 1.00 97.62 405 ILE A C 1
ATOM 3161 O O . ILE A 1 405 ? -9.666 1.971 20.329 1.00 97.62 405 ILE A O 1
ATOM 3165 N N . ALA A 1 406 ? -8.361 3.485 21.352 1.00 95.56 406 ALA A N 1
ATOM 3166 C CA . ALA A 1 406 ? -7.106 3.029 20.772 1.00 95.56 406 ALA A CA 1
ATOM 3167 C C . ALA A 1 406 ? -5.935 3.253 21.732 1.00 95.56 406 ALA A C 1
ATOM 3169 O O . ALA A 1 406 ? -5.950 4.156 22.570 1.00 95.56 406 ALA A O 1
ATOM 3170 N N . THR A 1 407 ? -4.889 2.455 21.557 1.00 92.75 407 THR A N 1
ATOM 3171 C CA . THR A 1 407 ? -3.618 2.575 22.276 1.00 92.75 407 THR A CA 1
ATOM 3172 C C . THR A 1 407 ? -2.472 2.612 21.281 1.00 92.75 407 THR A C 1
ATOM 3174 O O . THR A 1 407 ? -2.557 1.950 20.251 1.00 92.75 407 THR A O 1
ATOM 3177 N N . ASN A 1 408 ? -1.417 3.375 21.559 1.00 87.75 408 ASN A N 1
ATOM 3178 C CA . ASN A 1 408 ? -0.212 3.366 20.723 1.00 87.75 408 ASN A CA 1
ATOM 3179 C C . ASN A 1 408 ? 0.847 2.370 21.233 1.00 87.75 408 ASN A C 1
ATOM 3181 O O . ASN A 1 408 ? 0.671 1.710 22.264 1.00 87.75 408 ASN A O 1
ATOM 3185 N N . GLY A 1 409 ? 1.973 2.312 20.515 1.00 82.62 409 GLY A N 1
ATOM 3186 C CA . GLY A 1 409 ? 3.148 1.508 20.871 1.00 82.62 409 GLY A CA 1
ATOM 3187 C C . GLY A 1 409 ? 3.758 1.800 22.245 1.00 82.62 409 GLY A C 1
ATOM 3188 O O . GLY A 1 409 ? 4.404 0.929 22.814 1.00 82.62 409 GLY A O 1
ATOM 3189 N N . ASP A 1 410 ? 3.514 2.986 22.800 1.00 84.44 410 ASP A N 1
ATOM 3190 C CA . ASP A 1 410 ? 4.034 3.410 24.104 1.00 84.44 410 ASP A CA 1
ATOM 3191 C C . ASP A 1 410 ? 3.042 3.120 25.251 1.00 84.44 410 ASP A C 1
ATOM 3193 O O . ASP A 1 410 ? 3.324 3.379 26.423 1.00 84.44 410 ASP A O 1
ATOM 3197 N N . GLY A 1 411 ? 1.867 2.564 24.933 1.00 86.69 411 GLY A N 1
ATOM 3198 C CA . GLY A 1 411 ? 0.790 2.302 25.890 1.00 86.69 411 GLY A CA 1
ATOM 3199 C C . GLY A 1 411 ? -0.054 3.532 26.230 1.00 86.69 411 GLY A C 1
ATOM 3200 O O . GLY A 1 411 ? -0.824 3.509 27.190 1.00 86.69 411 GLY A O 1
ATOM 3201 N N . GLU A 1 412 ? 0.062 4.614 25.460 1.00 90.50 412 GLU A N 1
ATOM 3202 C CA . GLU A 1 412 ? -0.765 5.802 25.640 1.00 90.50 412 GLU A CA 1
ATOM 3203 C C . GLU A 1 412 ? -2.197 5.528 25.181 1.00 90.50 412 GLU A C 1
ATOM 3205 O O . GLU A 1 412 ? -2.427 4.992 24.094 1.00 90.50 412 GLU A O 1
ATOM 3210 N N . LEU A 1 413 ? -3.161 5.927 26.011 1.00 94.50 413 LEU A N 1
ATOM 3211 C CA . LEU A 1 413 ? -4.584 5.699 25.795 1.00 94.50 413 LEU A CA 1
ATOM 3212 C C . LEU A 1 413 ? -5.242 6.899 25.111 1.00 94.50 413 LEU A C 1
ATOM 3214 O O . LEU A 1 413 ? -5.163 8.031 25.601 1.00 94.50 413 LEU A O 1
ATOM 3218 N N . TYR A 1 414 ? -5.961 6.616 24.027 1.00 96.50 414 TYR A N 1
ATOM 3219 C CA . TYR A 1 414 ? -6.759 7.573 23.275 1.00 96.50 414 TYR A CA 1
ATOM 3220 C C . TYR A 1 414 ? -8.201 7.105 23.136 1.00 96.50 414 TYR A C 1
ATOM 3222 O O . TYR A 1 414 ? -8.473 5.913 22.983 1.00 96.50 414 TYR A O 1
ATOM 3230 N N . VAL A 1 415 ? -9.126 8.060 23.120 1.00 98.44 415 VAL A N 1
ATOM 3231 C CA . VAL A 1 415 ? -10.547 7.796 22.888 1.00 98.44 415 VAL A CA 1
ATOM 3232 C C . VAL A 1 415 ? -11.153 8.801 21.925 1.00 98.44 415 VAL A C 1
ATOM 3234 O O . VAL A 1 415 ? -10.809 9.985 21.943 1.00 98.44 415 VAL A O 1
ATOM 3237 N N . VAL A 1 416 ? -12.113 8.336 21.130 1.00 98.44 416 VAL A N 1
ATOM 3238 C CA . VAL A 1 416 ? -13.132 9.212 20.548 1.00 98.44 416 VAL A CA 1
ATOM 3239 C C . VAL A 1 416 ? -14.176 9.431 21.634 1.00 98.44 416 VAL A C 1
ATOM 3241 O O . VAL A 1 416 ? -14.839 8.483 22.048 1.00 98.44 416 VAL A O 1
ATOM 3244 N N . SER A 1 417 ? -14.286 10.654 22.142 1.00 98.06 417 SER A N 1
ATOM 3245 C CA . SER A 1 417 ? -15.208 10.977 23.236 1.00 98.06 417 SER A CA 1
ATOM 3246 C C . SER A 1 417 ? -16.662 11.114 22.761 1.00 98.06 417 SER A C 1
ATOM 3248 O O . SER A 1 417 ? -16.957 10.985 21.575 1.00 98.06 417 SER A O 1
ATOM 3250 N N . THR A 1 418 ? -17.589 11.407 23.673 1.00 97.75 418 THR A N 1
ATOM 3251 C CA . THR A 1 418 ? -18.972 11.803 23.340 1.00 97.75 418 THR A CA 1
ATOM 3252 C C . THR A 1 418 ? -19.149 13.308 23.125 1.00 97.75 418 THR A C 1
ATOM 3254 O O . THR A 1 418 ? -20.247 13.754 22.789 1.00 97.75 418 THR A O 1
ATOM 3257 N N . GLU A 1 419 ? -18.088 14.102 23.288 1.00 97.56 419 GLU A N 1
ATOM 3258 C CA . GLU A 1 419 ? -18.138 15.555 23.129 1.00 97.56 419 GLU A CA 1
ATOM 3259 C C . GLU A 1 419 ? -18.107 15.940 21.645 1.00 97.56 419 GLU A C 1
ATOM 3261 O O . GLU A 1 419 ? -17.145 15.593 20.952 1.00 97.56 419 GLU A O 1
ATOM 3266 N N . PRO A 1 420 ? -19.127 16.653 21.131 1.00 97.12 420 PRO A N 1
ATOM 3267 C CA . PRO A 1 420 ? -19.189 17.007 19.720 1.00 97.12 420 PRO A CA 1
ATOM 3268 C C . PRO A 1 420 ? -18.007 17.867 19.266 1.00 97.12 420 PRO A C 1
ATOM 3270 O O . PRO A 1 420 ? -17.552 18.765 19.975 1.00 97.12 420 PRO A O 1
ATOM 3273 N N . SER A 1 421 ? -17.571 17.628 18.034 1.00 96.25 421 SER A N 1
ATOM 3274 C CA . SER A 1 421 ? -16.566 18.413 17.323 1.00 96.25 421 SER A CA 1
ATOM 3275 C C . SER A 1 421 ? -16.990 18.614 15.870 1.00 96.25 421 SER A C 1
ATOM 3277 O O . SER A 1 421 ? -17.935 17.988 15.382 1.00 96.25 421 SER A O 1
ATOM 3279 N N . SER A 1 422 ? -16.286 19.482 15.145 1.00 93.69 422 SER A N 1
ATOM 3280 C CA . SER A 1 422 ? -16.519 19.618 13.706 1.00 93.69 422 SER A CA 1
ATOM 3281 C C . SER A 1 422 ? -16.245 18.279 13.015 1.00 93.69 422 SER A C 1
ATOM 3283 O O . SER A 1 422 ? -15.159 17.721 13.165 1.00 93.69 422 SER A O 1
ATOM 3285 N N . ASN A 1 423 ? -17.231 17.774 12.270 1.00 92.00 423 ASN A N 1
ATOM 3286 C CA . ASN A 1 423 ? -17.203 16.482 11.574 1.00 92.00 423 ASN A CA 1
ATOM 3287 C C . ASN A 1 423 ? -17.093 15.233 12.476 1.00 92.00 423 ASN A C 1
ATOM 3289 O O . ASN A 1 423 ? -16.702 14.169 12.010 1.00 92.00 423 ASN A O 1
ATOM 3293 N N . GLY A 1 424 ? -17.485 15.297 13.753 1.00 97.25 424 GLY A N 1
ATOM 3294 C CA . GLY A 1 424 ? -17.523 14.104 14.607 1.00 97.25 424 GLY A CA 1
ATOM 3295 C C . GLY A 1 424 ? -17.484 14.436 16.090 1.00 97.25 424 GLY A C 1
ATOM 3296 O O . GLY A 1 424 ? -18.247 15.278 16.560 1.00 97.25 424 GLY A O 1
ATOM 3297 N N . TYR A 1 425 ? -16.584 13.780 16.818 1.00 98.44 425 TYR A N 1
ATOM 3298 C CA . TYR A 1 425 ? -16.369 13.987 18.248 1.00 98.44 425 TYR A CA 1
ATOM 3299 C C . TYR A 1 425 ? -14.900 14.264 18.568 1.00 98.44 425 TYR A C 1
ATOM 3301 O O . TYR A 1 425 ? -14.008 13.922 17.788 1.00 98.44 425 TYR A O 1
ATOM 3309 N N . ASN A 1 426 ? -14.648 14.900 19.712 1.00 97.94 426 ASN A N 1
ATOM 3310 C CA . ASN A 1 426 ? -13.296 15.214 20.166 1.00 97.94 426 ASN A CA 1
ATOM 3311 C C . ASN A 1 426 ? -12.502 13.940 20.451 1.00 97.94 426 ASN A C 1
ATOM 3313 O O . ASN A 1 426 ? -13.023 12.990 21.045 1.00 97.94 426 ASN A O 1
ATOM 3317 N N . ILE A 1 427 ? -11.218 13.975 20.104 1.00 97.75 427 ILE A N 1
ATOM 3318 C CA . ILE A 1 427 ? -10.260 12.942 20.480 1.00 97.75 427 ILE A CA 1
ATOM 3319 C C . ILE A 1 427 ? -9.547 13.380 21.751 1.00 97.75 427 ILE A C 1
ATOM 3321 O O . ILE A 1 427 ? -9.016 14.494 21.826 1.00 97.75 427 ILE A O 1
ATOM 3325 N N . LYS A 1 428 ? -9.518 12.491 22.742 1.00 97.88 428 LYS A N 1
ATOM 3326 C CA . LYS A 1 428 ? -8.878 12.743 24.031 1.00 97.88 428 LYS A CA 1
ATOM 3327 C C . LYS A 1 428 ? -7.770 11.739 24.301 1.00 97.88 428 LYS A C 1
ATOM 3329 O O . LYS A 1 428 ? -7.903 10.566 23.960 1.00 97.88 428 LYS A O 1
ATOM 3334 N N . LYS A 1 429 ? -6.696 12.207 24.932 1.00 96.69 429 LYS A N 1
ATOM 3335 C CA . LYS A 1 429 ? -5.595 11.401 25.468 1.00 96.69 429 LYS A CA 1
ATOM 3336 C C . LYS A 1 429 ? -5.692 11.372 26.990 1.00 96.69 429 LYS A C 1
ATOM 3338 O O . LYS A 1 429 ? -5.961 12.404 27.604 1.00 96.69 429 LYS A O 1
ATOM 3343 N N . TRP A 1 430 ? -5.461 10.214 27.597 1.00 97.12 430 TRP A N 1
ATOM 3344 C CA . TRP A 1 430 ? -5.331 10.122 29.049 1.00 97.12 430 TRP A CA 1
ATOM 3345 C C . TRP A 1 430 ? -3.948 10.601 29.497 1.00 97.12 430 TRP A C 1
ATOM 3347 O O . TRP A 1 430 ? -2.929 10.062 29.060 1.00 97.12 430 TRP A O 1
ATOM 3357 N N . ASN A 1 431 ? -3.906 11.587 30.390 1.00 95.44 431 ASN A N 1
ATOM 3358 C CA . ASN A 1 431 ? -2.683 12.009 31.057 1.00 95.44 431 ASN A CA 1
ATOM 3359 C C . ASN A 1 431 ? -2.580 11.309 32.419 1.00 95.44 431 ASN A C 1
ATOM 3361 O O . ASN A 1 431 ? -3.283 11.646 33.373 1.00 95.44 431 ASN A O 1
ATOM 3365 N N . SER A 1 432 ? -1.675 10.334 32.518 1.00 90.81 432 SER A N 1
ATOM 3366 C CA . SER A 1 432 ? -1.456 9.564 33.746 1.00 90.81 432 SER A CA 1
ATOM 3367 C C . SER A 1 432 ? -0.869 10.395 34.891 1.00 90.81 432 SER A C 1
ATOM 3369 O O . SER A 1 432 ? -1.116 10.070 36.050 1.00 90.81 432 SER A O 1
ATOM 3371 N N . ALA A 1 433 ? -0.146 11.480 34.600 1.00 93.25 433 ALA A N 1
ATOM 3372 C CA . ALA A 1 433 ? 0.440 12.344 35.623 1.00 93.25 433 ALA A CA 1
ATOM 3373 C C . ALA A 1 433 ? -0.615 13.208 36.328 1.00 93.25 433 ALA A C 1
ATOM 3375 O O . ALA A 1 433 ? -0.490 13.489 37.518 1.00 93.25 433 ALA A O 1
ATOM 3376 N N . THR A 1 434 ? -1.658 13.620 35.605 1.00 94.62 434 THR A N 1
ATOM 3377 C CA . THR A 1 434 ? -2.738 14.466 36.138 1.00 94.62 434 THR A CA 1
ATOM 3378 C C . THR A 1 434 ? -4.028 13.696 36.407 1.00 94.62 434 THR A C 1
ATOM 3380 O O . THR A 1 434 ? -4.942 14.249 37.014 1.00 94.62 434 THR A O 1
ATOM 3383 N N . SER A 1 435 ? -4.103 12.425 35.995 1.00 94.25 435 SER A N 1
ATOM 3384 C CA . SER A 1 435 ? -5.322 11.607 36.032 1.00 94.25 435 SER A CA 1
ATOM 3385 C C . SER A 1 435 ? -6.512 12.310 35.370 1.00 94.25 435 SER A C 1
ATOM 3387 O O . SER A 1 435 ? -7.622 12.327 35.903 1.00 94.25 435 SER A O 1
ATOM 3389 N N . ALA A 1 436 ? -6.255 12.934 34.219 1.00 96.19 436 ALA A N 1
ATOM 3390 C CA . ALA A 1 436 ? -7.234 13.725 33.492 1.00 96.19 436 ALA A CA 1
ATOM 3391 C C . ALA A 1 436 ? -7.162 13.471 31.984 1.00 96.19 436 ALA A C 1
ATOM 3393 O O . ALA A 1 436 ? -6.123 13.107 31.429 1.00 96.19 436 ALA A O 1
ATOM 3394 N N . TRP A 1 437 ? -8.291 13.700 31.317 1.00 97.88 437 TRP A N 1
ATOM 3395 C CA . TRP A 1 437 ? -8.386 13.651 29.865 1.00 97.88 437 TRP A CA 1
ATOM 3396 C C . TRP A 1 437 ? -8.024 14.996 29.240 1.00 97.88 437 TRP A C 1
ATOM 3398 O O . TRP A 1 437 ? -8.570 16.033 29.616 1.00 97.88 437 TRP A O 1
ATOM 3408 N N . GLU A 1 438 ? -7.169 14.963 28.224 1.00 97.50 438 GLU A N 1
ATOM 3409 C CA . GLU A 1 438 ? -6.734 16.140 27.475 1.00 97.50 438 GLU A CA 1
ATOM 3410 C C . GLU A 1 438 ? -7.160 16.027 26.012 1.00 97.50 438 GLU A C 1
ATOM 3412 O O . GLU A 1 438 ? -6.964 14.991 25.375 1.00 97.50 438 GLU A O 1
ATOM 3417 N N . ASN A 1 439 ? -7.732 17.098 25.458 1.00 95.81 439 ASN A N 1
ATOM 3418 C CA . ASN A 1 439 ? -8.034 17.156 24.030 1.00 95.81 439 ASN A CA 1
ATOM 3419 C C . ASN A 1 439 ? -6.732 17.196 23.227 1.00 95.81 439 ASN A C 1
ATOM 3421 O O . ASN A 1 439 ? -5.857 18.019 23.499 1.00 95.81 439 ASN A O 1
ATOM 3425 N N . ILE A 1 440 ? -6.634 16.360 22.196 1.00 93.75 440 ILE A N 1
ATOM 3426 C CA . ILE A 1 440 ? -5.554 16.475 21.216 1.00 93.75 440 ILE A CA 1
ATOM 3427 C C . ILE A 1 440 ? -6.001 17.344 20.038 1.00 93.75 440 ILE A C 1
ATOM 3429 O O . ILE A 1 440 ? -7.179 17.387 19.687 1.00 93.75 440 ILE A O 1
ATOM 3433 N N . SER A 1 441 ? -5.052 18.030 19.401 1.00 92.62 441 SER A N 1
ATOM 3434 C CA . SER A 1 441 ? -5.329 18.790 18.178 1.00 92.62 441 SER A CA 1
ATOM 3435 C C . SER A 1 441 ? -5.538 17.833 17.001 1.00 92.62 441 SER A C 1
ATOM 3437 O O . SER A 1 441 ? -4.574 17.311 16.433 1.00 92.62 441 SER A O 1
ATOM 3439 N N . ALA A 1 442 ? -6.801 17.573 16.671 1.00 93.81 442 ALA A N 1
ATOM 3440 C CA . ALA A 1 442 ? -7.224 16.689 15.591 1.00 93.81 442 ALA A CA 1
ATOM 3441 C C . ALA A 1 442 ? -8.585 17.134 15.018 1.00 93.81 442 ALA A C 1
ATOM 3443 O O . ALA A 1 442 ? -9.353 17.799 15.719 1.00 93.81 442 ALA A O 1
ATOM 3444 N N . PRO A 1 443 ? -8.912 16.764 13.765 1.00 95.00 443 PRO A N 1
ATOM 3445 C CA . PRO A 1 443 ? -10.290 16.791 13.276 1.00 95.00 443 PRO A CA 1
ATOM 3446 C C . PRO A 1 443 ? -11.223 15.953 14.165 1.00 95.00 443 PRO A C 1
ATOM 3448 O O . PRO A 1 4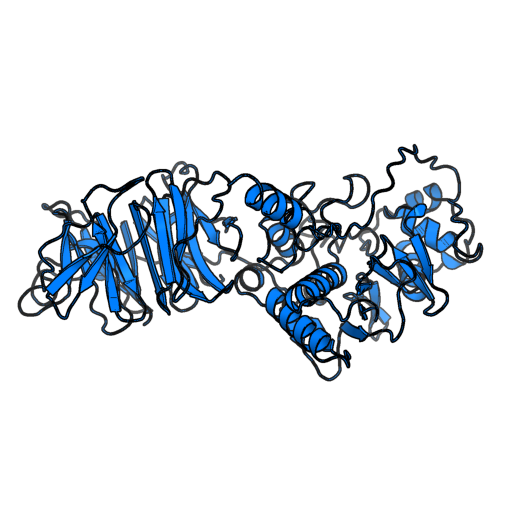43 ? -10.771 15.028 14.843 1.00 95.00 443 PRO A O 1
ATOM 3451 N N . GLY A 1 444 ? -12.527 16.243 14.134 1.00 96.75 444 GLY A N 1
ATOM 3452 C CA . GLY A 1 444 ? -13.517 15.389 14.786 1.00 96.75 444 GLY A CA 1
ATOM 3453 C C . GLY A 1 444 ? -13.540 13.988 14.172 1.00 96.75 444 GLY A C 1
ATOM 3454 O O . GLY A 1 444 ? -13.370 13.831 12.964 1.00 96.75 444 GLY A O 1
ATOM 3455 N N . ALA A 1 445 ? -13.754 12.970 15.006 1.00 97.94 445 ALA A N 1
ATOM 3456 C CA . ALA A 1 445 ? -13.696 11.568 14.598 1.00 97.94 445 ALA A CA 1
ATOM 3457 C C . ALA A 1 445 ? -14.923 10.764 15.052 1.00 97.94 445 ALA A C 1
ATOM 3459 O O . ALA A 1 445 ? -15.587 11.107 16.029 1.00 97.94 445 ALA A O 1
ATOM 3460 N N . LEU A 1 446 ? -15.203 9.675 14.334 1.00 97.81 446 LEU A N 1
ATOM 3461 C CA . LEU A 1 446 ? -16.055 8.555 14.743 1.00 97.81 446 LEU A CA 1
ATOM 3462 C C . LEU A 1 446 ? -15.248 7.289 15.037 1.00 97.81 446 LEU A C 1
ATOM 3464 O O . LEU A 1 446 ? -15.723 6.432 15.781 1.00 97.81 446 LEU A O 1
ATOM 3468 N N . LYS A 1 447 ? -14.072 7.154 14.414 1.00 98.12 447 LYS A N 1
ATOM 3469 C CA . LYS A 1 447 ? -13.170 6.014 14.587 1.00 98.12 447 LYS A CA 1
ATOM 3470 C C . LYS A 1 447 ? -11.745 6.465 14.785 1.00 98.12 447 LYS A C 1
ATOM 3472 O O . LYS A 1 447 ? -11.334 7.464 14.193 1.00 98.12 447 LYS A O 1
ATOM 3477 N N . ILE A 1 448 ? -11.005 5.691 15.565 1.00 97.69 448 ILE A N 1
ATOM 3478 C CA . ILE A 1 448 ? -9.594 5.927 15.841 1.00 97.69 448 ILE A CA 1
ATOM 3479 C C . ILE A 1 448 ? -8.811 4.620 15.790 1.00 97.69 448 ILE A C 1
ATOM 3481 O O . ILE A 1 448 ? -9.233 3.596 16.314 1.00 97.69 448 ILE A O 1
ATOM 3485 N N . ALA A 1 449 ? -7.628 4.677 15.194 1.00 95.75 449 ALA A N 1
ATOM 3486 C CA . ALA A 1 449 ? -6.601 3.667 15.351 1.00 95.75 449 ALA A CA 1
ATOM 3487 C C . ALA A 1 449 ? -5.273 4.361 15.639 1.00 95.75 449 ALA A C 1
ATOM 3489 O O . ALA A 1 449 ? -4.954 5.395 15.049 1.00 95.75 449 ALA A O 1
ATOM 3490 N N . SER A 1 450 ? -4.494 3.786 16.542 1.00 92.81 450 SER A N 1
ATOM 3491 C CA . SER A 1 450 ? -3.179 4.286 16.920 1.00 92.81 450 SER A CA 1
ATOM 3492 C C . SER A 1 450 ? -2.183 3.143 16.797 1.00 92.81 450 SER A C 1
ATOM 3494 O O . SER A 1 450 ? -2.551 1.993 17.019 1.00 92.81 450 SER A O 1
ATOM 3496 N N . GLY A 1 451 ? -0.964 3.450 16.373 1.00 87.12 451 GLY A N 1
ATOM 3497 C CA . GLY A 1 451 ? 0.073 2.455 16.125 1.00 87.12 451 GLY A CA 1
ATOM 3498 C C . GLY A 1 451 ? 1.404 2.820 16.768 1.00 87.12 451 GLY A C 1
ATOM 3499 O O . GLY A 1 451 ? 1.502 3.731 17.592 1.00 87.12 451 GLY A O 1
ATOM 3500 N N . LEU A 1 452 ? 2.455 2.112 16.364 1.00 83.94 452 LEU A N 1
ATOM 3501 C CA . LEU A 1 452 ? 3.834 2.384 16.755 1.00 83.94 452 LEU A CA 1
ATOM 3502 C C . LEU A 1 452 ? 4.262 3.808 16.359 1.00 83.94 452 LEU A C 1
ATOM 3504 O O . LEU A 1 452 ? 3.766 4.380 15.380 1.00 83.94 452 LEU A O 1
ATOM 3508 N N . ASN A 1 453 ? 5.224 4.355 17.108 1.00 81.31 453 ASN A N 1
ATOM 3509 C CA . ASN A 1 453 ? 5.886 5.639 16.840 1.00 81.31 453 ASN A CA 1
ATOM 3510 C C . ASN A 1 453 ? 4.913 6.834 16.751 1.00 81.31 453 ASN A C 1
ATOM 3512 O O . ASN A 1 453 ? 5.096 7.757 15.960 1.00 81.31 453 ASN A O 1
ATOM 3516 N N . GLY A 1 454 ? 3.814 6.808 17.512 1.00 81.69 454 GLY A N 1
ATOM 3517 C CA . GLY A 1 454 ? 2.836 7.903 17.548 1.00 81.69 454 GLY A CA 1
ATOM 3518 C C . GLY A 1 454 ? 2.051 8.124 16.247 1.00 81.69 454 GLY A C 1
ATOM 3519 O O . GLY A 1 454 ? 1.429 9.180 16.082 1.00 81.69 454 GLY A O 1
ATOM 3520 N N . GLY A 1 455 ? 2.076 7.157 15.323 1.00 89.81 455 GLY A N 1
ATOM 3521 C CA . GLY A 1 455 ? 1.207 7.154 14.151 1.00 89.81 455 GLY A CA 1
ATOM 3522 C C . GLY A 1 455 ? -0.256 6.991 14.561 1.00 89.81 455 GLY A C 1
ATOM 3523 O O . GLY A 1 455 ? -0.575 6.162 15.411 1.00 89.81 455 GLY A O 1
ATOM 3524 N N . MET A 1 456 ? -1.152 7.764 13.949 1.00 93.62 456 MET A N 1
ATOM 3525 C CA . MET A 1 456 ? -2.583 7.719 14.259 1.00 93.62 456 MET A CA 1
ATOM 3526 C C . MET A 1 456 ? -3.419 7.929 13.005 1.00 93.62 456 MET A C 1
ATOM 3528 O O . MET A 1 456 ? -3.093 8.774 12.173 1.00 93.62 456 MET A O 1
ATOM 3532 N N . ALA A 1 457 ? -4.512 7.187 12.892 1.00 95.75 457 ALA A N 1
ATOM 3533 C CA . ALA A 1 457 ? -5.481 7.296 11.817 1.00 95.75 457 ALA A CA 1
ATOM 3534 C C . ALA A 1 457 ? -6.885 7.479 12.392 1.00 95.75 457 ALA A C 1
ATOM 3536 O O . ALA A 1 457 ? -7.240 6.857 13.394 1.00 95.75 457 ALA A O 1
ATOM 3537 N N . ILE A 1 458 ? -7.678 8.339 11.763 1.00 97.38 458 ILE A N 1
ATOM 3538 C CA . ILE A 1 458 ? -9.043 8.638 12.191 1.00 97.38 458 ILE A CA 1
ATOM 3539 C C . ILE A 1 458 ? -9.981 8.670 10.991 1.00 97.38 458 ILE A C 1
ATOM 3541 O O . ILE A 1 458 ? -9.573 8.996 9.872 1.00 97.38 458 ILE A O 1
ATOM 3545 N N . ILE A 1 459 ? -11.248 8.358 11.247 1.00 98.00 459 ILE A N 1
ATOM 3546 C CA . ILE A 1 459 ? -12.332 8.512 10.276 1.00 98.00 459 ILE A CA 1
ATOM 3547 C C . ILE A 1 459 ? -13.369 9.461 10.862 1.00 98.00 459 ILE A C 1
ATOM 3549 O O . ILE A 1 459 ? -13.796 9.264 12.001 1.00 98.00 459 ILE A O 1
ATOM 3553 N N . ASP A 1 460 ? -13.771 10.472 10.098 1.00 97.19 460 ASP A N 1
ATOM 3554 C CA . ASP A 1 460 ? -14.782 11.453 10.505 1.00 97.19 460 ASP A CA 1
ATOM 3555 C C . ASP A 1 460 ? -16.226 10.966 10.242 1.00 97.19 460 ASP A C 1
ATOM 3557 O O . ASP A 1 460 ? -16.468 9.842 9.794 1.00 97.19 460 ASP A O 1
ATOM 3561 N N . ASN A 1 461 ? -17.225 11.803 10.526 1.00 95.62 461 ASN A N 1
ATOM 3562 C CA . ASN A 1 461 ? -18.636 11.452 10.339 1.00 95.62 461 ASN A CA 1
ATOM 3563 C C . ASN A 1 461 ? -19.091 11.338 8.874 1.00 95.62 461 ASN A C 1
ATOM 3565 O O . ASN A 1 461 ? -20.109 10.698 8.600 1.00 95.62 461 ASN A O 1
ATOM 3569 N N . ALA A 1 462 ? -18.345 11.922 7.939 1.00 94.56 462 ALA A N 1
ATOM 3570 C CA . ALA A 1 462 ? -18.577 11.806 6.509 1.00 94.56 462 ALA A CA 1
ATOM 3571 C C . ALA A 1 462 ? -17.866 10.579 5.911 1.00 94.56 462 ALA A C 1
ATOM 3573 O O . ALA A 1 462 ? -18.133 10.224 4.762 1.00 94.56 462 ALA A O 1
ATOM 3574 N N . GLY A 1 463 ? -17.022 9.894 6.688 1.00 95.06 463 GLY A N 1
ATOM 3575 C CA . GLY A 1 463 ? -16.200 8.779 6.228 1.00 95.06 463 GLY A CA 1
ATOM 3576 C C . GLY A 1 463 ? -14.883 9.223 5.592 1.00 95.06 463 GLY A C 1
ATOM 3577 O O . GLY A 1 463 ? -14.251 8.419 4.903 1.00 95.06 463 GLY A O 1
ATOM 3578 N N . ASN A 1 464 ? -14.477 10.481 5.792 1.00 95.38 464 ASN A N 1
ATOM 3579 C CA . ASN A 1 464 ? -13.171 10.979 5.380 1.00 95.38 464 ASN A CA 1
ATOM 3580 C C . ASN A 1 464 ? -12.083 10.396 6.273 1.00 95.38 464 ASN A C 1
ATOM 3582 O O . ASN A 1 464 ? -12.269 10.253 7.481 1.00 95.38 464 ASN A O 1
ATOM 3586 N N . PHE A 1 465 ? -10.928 10.122 5.678 1.00 95.69 465 PHE A N 1
ATOM 3587 C CA . PHE A 1 465 ? -9.784 9.569 6.380 1.00 95.69 465 PHE A CA 1
ATOM 3588 C C . PHE A 1 465 ? -8.712 10.632 6.610 1.00 95.69 465 PHE A C 1
ATOM 3590 O O . PHE A 1 465 ? -8.309 11.345 5.684 1.00 95.69 465 PHE A O 1
ATOM 3597 N N . TYR A 1 466 ? -8.213 10.690 7.840 1.00 94.88 466 TYR A N 1
ATOM 3598 C CA . TYR A 1 466 ? -7.069 11.514 8.202 1.00 94.88 466 TYR A CA 1
ATOM 3599 C C . TYR A 1 466 ? -6.016 10.654 8.873 1.00 94.88 466 TYR A C 1
ATOM 3601 O O . TYR A 1 466 ? -6.329 9.773 9.674 1.00 94.88 466 TYR A O 1
ATOM 3609 N N . ILE A 1 467 ? -4.756 10.954 8.588 1.00 93.31 467 ILE A N 1
ATOM 3610 C CA . ILE A 1 467 ? -3.631 10.259 9.193 1.00 93.31 467 ILE A CA 1
ATOM 3611 C C . ILE A 1 467 ? -2.579 11.246 9.651 1.00 93.31 467 ILE A C 1
ATOM 3613 O O . ILE A 1 467 ? -2.377 12.307 9.063 1.00 93.31 467 ILE A O 1
ATOM 3617 N N . LYS A 1 468 ? -1.915 10.883 10.733 1.00 90.69 468 LYS A N 1
ATOM 3618 C CA . LYS A 1 468 ? -0.769 11.573 11.289 1.00 90.69 468 LYS A CA 1
ATOM 3619 C C . LYS A 1 468 ? 0.389 10.583 11.340 1.00 90.69 468 LYS A C 1
ATOM 3621 O O . LYS A 1 468 ? 0.244 9.473 11.850 1.00 90.69 468 LYS A O 1
ATOM 3626 N N . ARG A 1 469 ? 1.541 11.013 10.830 1.00 86.94 469 ARG A N 1
ATOM 3627 C CA . ARG A 1 469 ? 2.834 10.333 10.999 1.00 86.94 469 ARG A CA 1
ATOM 3628 C C . ARG A 1 469 ? 3.496 10.809 12.296 1.00 86.94 469 ARG A C 1
ATOM 3630 O O . ARG A 1 469 ? 3.110 11.852 12.838 1.00 86.94 469 ARG A O 1
ATOM 3637 N N . GLU A 1 470 ? 4.513 10.093 12.758 1.00 78.81 470 GLU A N 1
ATOM 3638 C CA . GLU A 1 470 ? 5.315 10.478 13.926 1.00 78.81 470 GLU A CA 1
ATOM 3639 C C . GLU A 1 470 ? 5.678 11.977 13.909 1.00 78.81 470 GLU A C 1
ATOM 3641 O O . GLU A 1 470 ? 6.171 12.492 12.907 1.00 78.81 470 GLU A O 1
ATOM 3646 N N . ASN A 1 471 ? 5.399 12.690 15.007 1.00 75.81 471 ASN A N 1
ATOM 3647 C CA . ASN A 1 471 ? 5.708 14.119 15.186 1.00 75.81 471 ASN A CA 1
ATOM 3648 C C . ASN A 1 471 ? 5.127 15.087 14.131 1.00 75.81 471 ASN A C 1
ATOM 3650 O O . ASN A 1 471 ? 5.571 16.229 14.030 1.00 75.81 471 ASN A O 1
ATOM 3654 N N . THR A 1 472 ? 4.101 1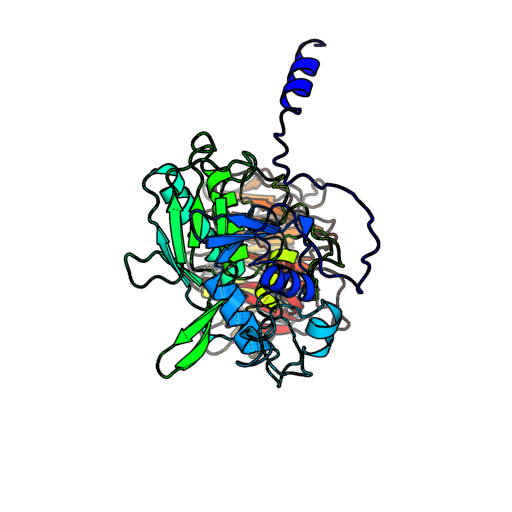4.678 13.379 1.00 84.56 472 THR A N 1
ATOM 3655 C CA . THR A 1 472 ? 3.417 15.545 12.400 1.00 84.56 472 THR A CA 1
ATOM 3656 C C . THR A 1 472 ? 2.012 15.954 12.850 1.00 84.56 472 THR A C 1
ATOM 3658 O O . THR A 1 472 ? 1.517 15.529 13.897 1.00 84.56 472 THR A O 1
ATOM 3661 N N . SER A 1 473 ? 1.359 16.817 12.074 1.00 88.88 473 SER A N 1
ATOM 3662 C CA . SER A 1 473 ? -0.076 17.090 12.196 1.00 88.88 473 SER A CA 1
ATOM 3663 C C . SER A 1 473 ? -0.884 16.099 11.356 1.00 88.88 473 SER A C 1
ATOM 3665 O O . SER A 1 473 ? -0.364 15.508 10.410 1.00 88.88 473 SER A O 1
ATOM 3667 N N . PHE A 1 474 ? -2.167 15.940 11.683 1.00 91.62 474 PHE A N 1
ATOM 3668 C CA . PHE A 1 474 ? -3.092 15.209 10.820 1.00 91.62 474 PHE A CA 1
ATOM 3669 C C . PHE A 1 474 ? -3.177 15.862 9.444 1.00 91.62 474 PHE A C 1
ATOM 3671 O O . PHE A 1 474 ? -3.333 17.080 9.339 1.00 91.62 474 PHE A O 1
ATOM 3678 N N . PHE A 1 475 ? -3.143 15.040 8.403 1.00 89.38 475 PHE A N 1
ATOM 3679 C CA . PHE A 1 475 ? -3.456 15.453 7.046 1.00 89.38 475 PHE A CA 1
ATOM 3680 C C . PHE A 1 475 ? -4.546 14.558 6.461 1.00 89.38 475 PHE A C 1
ATOM 3682 O O . PHE A 1 475 ? -4.683 13.384 6.811 1.00 89.38 475 PHE A O 1
ATOM 3689 N N . TYR A 1 476 ? -5.352 15.156 5.588 1.00 89.94 476 TYR A N 1
ATOM 3690 C CA . TYR A 1 476 ? -6.378 14.453 4.833 1.00 89.94 476 TYR A CA 1
ATOM 3691 C C . TYR A 1 476 ? -5.725 13.617 3.733 1.00 89.94 476 TYR A C 1
ATOM 3693 O O . TYR A 1 476 ? -4.861 14.114 3.008 1.00 89.94 476 TYR A O 1
ATOM 3701 N N . THR A 1 477 ? -6.178 12.377 3.572 1.00 83.06 477 THR A N 1
ATOM 3702 C CA . THR A 1 477 ? -5.880 11.578 2.378 1.00 83.06 477 THR A CA 1
ATOM 3703 C C . THR A 1 477 ? -7.139 11.502 1.532 1.00 83.06 477 THR A C 1
ATOM 3705 O O . THR A 1 477 ? -8.210 11.241 2.085 1.00 83.06 477 THR A O 1
ATOM 3708 N N . SER A 1 478 ? -7.024 11.668 0.212 1.00 82.69 478 SER A N 1
ATOM 3709 C CA . SER A 1 478 ? -8.157 11.429 -0.687 1.00 82.69 478 SER A CA 1
ATOM 3710 C C . SER A 1 478 ? -8.752 10.054 -0.408 1.00 82.69 478 SER A C 1
ATOM 3712 O O . SER A 1 478 ? -8.041 9.051 -0.410 1.00 82.69 478 SER A O 1
ATOM 3714 N N . THR A 1 479 ? -10.057 10.001 -0.161 1.00 82.00 479 THR A N 1
ATOM 3715 C CA . THR A 1 479 ? -10.748 8.724 0.026 1.00 82.00 479 THR A CA 1
ATOM 3716 C C . THR A 1 479 ? -11.211 8.117 -1.290 1.00 82.00 479 THR A C 1
ATOM 3718 O O . THR A 1 479 ? -11.836 7.068 -1.273 1.00 82.00 479 THR A O 1
ATOM 3721 N N . GLN A 1 480 ? -10.959 8.767 -2.434 1.00 80.06 480 GLN A N 1
ATOM 3722 C CA . GLN A 1 480 ? -11.453 8.326 -3.745 1.00 80.06 480 GLN A CA 1
ATOM 3723 C C . GLN A 1 480 ? -12.969 8.056 -3.767 1.00 80.06 480 GLN A C 1
ATOM 3725 O O . GLN A 1 480 ? -13.434 7.100 -4.383 1.00 80.06 480 GLN A O 1
ATOM 3730 N N . TYR A 1 481 ? -13.750 8.884 -3.064 1.00 85.19 481 TYR A N 1
ATOM 3731 C CA . TYR A 1 481 ? -15.198 8.701 -2.877 1.00 85.19 481 TYR A CA 1
ATOM 3732 C C . TYR A 1 481 ? -15.595 7.451 -2.068 1.00 85.19 481 TYR A C 1
ATOM 3734 O O . TYR A 1 481 ? -16.776 7.106 -1.997 1.00 85.19 481 TYR A O 1
ATOM 3742 N N . ILE A 1 482 ? -14.641 6.792 -1.408 1.00 91.94 482 ILE A N 1
ATOM 3743 C CA . ILE A 1 482 ? -14.902 5.713 -0.457 1.00 91.94 482 ILE A CA 1
ATOM 3744 C C . ILE A 1 482 ? -15.325 6.339 0.872 1.00 91.94 482 ILE A C 1
ATOM 3746 O O . ILE A 1 482 ? -14.628 7.171 1.448 1.00 91.94 482 ILE A O 1
ATOM 3750 N N . ASN A 1 483 ? -16.484 5.924 1.377 1.00 94.94 483 ASN A N 1
ATOM 3751 C CA . ASN A 1 483 ? -16.923 6.271 2.722 1.00 94.94 483 ASN A CA 1
ATOM 3752 C C . ASN A 1 483 ? -16.407 5.203 3.697 1.00 94.94 483 ASN A C 1
ATOM 3754 O O . ASN A 1 483 ? -16.937 4.087 3.714 1.00 94.94 483 ASN A O 1
ATOM 3758 N N . PHE A 1 484 ? -15.352 5.517 4.453 1.00 97.75 484 PHE A N 1
ATOM 3759 C CA . PHE A 1 484 ? -14.767 4.586 5.419 1.00 97.75 484 PHE A CA 1
ATOM 3760 C C . PHE A 1 484 ? -15.595 4.501 6.709 1.00 97.75 484 PHE A C 1
ATOM 3762 O O . PHE A 1 484 ? -16.273 5.450 7.099 1.00 97.75 484 PHE A O 1
ATOM 3769 N N . LYS A 1 485 ? -15.565 3.332 7.357 1.00 97.38 485 LYS A N 1
ATOM 3770 C CA . LYS A 1 485 ? -16.412 2.963 8.506 1.00 97.38 485 LYS A CA 1
ATOM 3771 C C . LYS A 1 485 ? -15.646 2.395 9.693 1.00 97.38 485 LYS A C 1
ATOM 3773 O O . LYS A 1 485 ? -16.112 2.534 10.819 1.00 97.38 485 LYS A O 1
ATOM 3778 N N . GLU A 1 486 ? -14.503 1.768 9.447 1.00 97.81 486 GLU A N 1
ATOM 3779 C CA . GLU A 1 486 ? -13.592 1.246 10.468 1.00 97.81 486 GLU A CA 1
ATOM 3780 C C . GLU A 1 486 ? -12.151 1.398 9.974 1.00 97.81 486 GLU A C 1
ATOM 3782 O O . GLU A 1 486 ? -11.900 1.397 8.765 1.00 97.81 486 GLU A O 1
ATOM 3787 N N . VAL A 1 487 ? -11.210 1.525 10.907 1.00 97.31 487 VAL A N 1
ATOM 3788 C CA . VAL A 1 487 ? -9.779 1.685 10.630 1.00 97.31 487 VAL A CA 1
ATOM 3789 C C . VAL A 1 487 ? -8.969 0.818 11.581 1.00 97.31 487 VAL A C 1
ATOM 3791 O O . VAL A 1 487 ? -9.324 0.666 12.745 1.00 97.31 487 VAL A O 1
ATOM 3794 N N . ALA A 1 488 ? -7.863 0.273 11.087 1.00 95.62 488 ALA A N 1
ATOM 3795 C CA . ALA A 1 488 ? -6.835 -0.330 11.914 1.00 95.62 488 ALA A CA 1
ATOM 3796 C C . ALA A 1 488 ? -5.442 0.069 11.427 1.00 95.62 488 ALA A C 1
ATOM 3798 O O . ALA A 1 488 ? -5.195 0.281 10.235 1.00 95.62 488 ALA A O 1
ATOM 3799 N N . LEU A 1 489 ? -4.531 0.168 12.386 1.00 93.12 489 LEU A N 1
ATOM 3800 C CA . LEU A 1 489 ? -3.187 0.682 12.208 1.00 93.12 489 LEU A CA 1
ATOM 3801 C C . LEU A 1 489 ? -2.255 -0.103 13.130 1.00 93.12 489 LEU A C 1
ATOM 3803 O O . LEU A 1 489 ? -2.491 -0.122 14.330 1.00 93.12 489 LEU A O 1
ATOM 3807 N N . ASN A 1 490 ? -1.194 -0.703 12.590 1.00 88.62 490 ASN A N 1
ATOM 3808 C CA . ASN A 1 490 ? -0.088 -1.194 13.425 1.00 88.62 490 ASN A CA 1
ATOM 3809 C C . ASN A 1 490 ? 1.027 -0.140 13.541 1.00 88.62 490 ASN A C 1
ATOM 3811 O O . ASN A 1 490 ? 1.538 0.131 14.617 1.00 88.62 490 ASN A O 1
ATOM 3815 N N . GLY A 1 491 ? 1.380 0.539 12.453 1.00 85.19 491 GLY A N 1
ATOM 3816 C CA . GLY A 1 491 ? 2.387 1.599 12.486 1.00 85.19 491 GLY A CA 1
ATOM 3817 C C . GLY A 1 491 ? 2.530 2.271 11.133 1.00 85.19 491 GLY A C 1
ATOM 3818 O O . GLY A 1 491 ? 2.190 1.666 10.111 1.00 85.19 491 GLY A O 1
ATOM 3819 N N . VAL A 1 492 ? 3.004 3.520 11.137 1.00 80.62 492 VAL A N 1
ATOM 3820 C CA . VAL A 1 492 ? 3.278 4.315 9.931 1.00 80.62 492 VAL A CA 1
ATOM 3821 C C . VAL A 1 492 ? 4.563 5.116 10.104 1.00 80.62 492 VAL A C 1
ATOM 3823 O O . VAL A 1 492 ? 4.644 5.993 10.964 1.00 80.62 492 VAL A O 1
ATOM 3826 N N . THR A 1 493 ? 5.521 4.880 9.210 1.00 76.62 493 THR A N 1
ATOM 3827 C CA . THR A 1 493 ? 6.801 5.591 9.131 1.00 76.62 493 THR A CA 1
ATOM 3828 C C . THR A 1 493 ? 7.035 6.014 7.679 1.00 76.62 493 THR A C 1
ATOM 3830 O O . THR A 1 493 ? 7.355 5.201 6.811 1.00 76.62 493 THR A O 1
ATOM 3833 N N . GLY A 1 494 ? 6.832 7.299 7.374 1.00 74.25 494 GLY A N 1
ATOM 3834 C CA . GLY A 1 494 ? 6.886 7.795 5.993 1.00 74.25 494 GLY A CA 1
ATOM 3835 C C . GLY A 1 494 ? 5.789 7.183 5.108 1.00 74.25 494 GLY A C 1
ATOM 3836 O O . GLY A 1 494 ? 4.603 7.327 5.410 1.00 74.25 494 GLY A O 1
ATOM 3837 N N . LEU A 1 495 ? 6.191 6.529 4.011 1.00 71.12 495 LEU A N 1
ATOM 3838 C CA . LEU A 1 495 ? 5.304 5.773 3.107 1.00 71.12 495 LEU A CA 1
ATOM 3839 C C . LEU A 1 495 ? 5.127 4.306 3.527 1.00 71.12 495 LEU A C 1
ATOM 3841 O O . LEU A 1 495 ? 4.341 3.578 2.924 1.00 71.12 495 LEU A O 1
ATOM 3845 N N . GLN A 1 496 ? 5.866 3.852 4.541 1.00 74.88 496 GLN A N 1
ATOM 3846 C CA . GLN A 1 496 ? 5.687 2.519 5.091 1.00 74.88 496 GLN A CA 1
ATOM 3847 C C . GLN A 1 496 ? 4.607 2.533 6.160 1.00 74.88 496 GLN A C 1
ATOM 3849 O O . GLN A 1 496 ? 4.520 3.448 6.977 1.00 74.88 496 GLN A O 1
ATOM 3854 N N . GLY A 1 497 ? 3.805 1.479 6.171 1.00 79.62 497 GLY A N 1
ATOM 3855 C CA . GLY A 1 497 ? 2.869 1.228 7.243 1.00 79.62 497 GLY A CA 1
ATOM 3856 C C . GLY A 1 497 ? 1.909 0.098 6.928 1.00 79.62 497 GLY A C 1
ATOM 3857 O O . GLY A 1 497 ? 1.749 -0.328 5.779 1.00 79.62 497 GLY A O 1
ATOM 3858 N N . HIS A 1 498 ? 1.263 -0.374 7.983 1.00 88.06 498 HIS A N 1
ATOM 3859 C CA . HIS A 1 498 ? 0.180 -1.343 7.906 1.00 88.06 498 HIS A CA 1
ATOM 3860 C C . HIS A 1 498 ? -1.090 -0.632 8.345 1.00 88.06 498 HIS A C 1
ATOM 3862 O O . HIS A 1 498 ? -1.470 -0.658 9.516 1.00 88.06 498 HIS A O 1
ATOM 3868 N N . VAL A 1 499 ? -1.674 0.082 7.384 1.00 92.50 499 VAL A N 1
ATOM 3869 C CA . VAL A 1 499 ? -2.891 0.871 7.560 1.00 92.50 499 VAL A CA 1
ATOM 3870 C C . VAL A 1 499 ? -3.966 0.268 6.688 1.00 92.50 499 VAL A C 1
ATOM 3872 O O . VAL A 1 499 ? -3.809 0.152 5.468 1.00 92.50 499 VAL A O 1
ATOM 3875 N N . PHE A 1 500 ? -5.060 -0.101 7.329 1.00 94.94 500 PHE A N 1
ATOM 3876 C CA . PHE A 1 500 ? -6.191 -0.705 6.667 1.00 94.94 500 PHE A CA 1
ATOM 3877 C C . PHE A 1 500 ? -7.469 -0.007 7.098 1.00 94.94 500 PHE A C 1
ATOM 3879 O O . PHE A 1 500 ? -7.604 0.441 8.236 1.00 94.94 500 PHE A O 1
ATOM 3886 N N . ALA A 1 501 ? -8.419 0.067 6.179 1.00 97.19 501 ALA A N 1
ATOM 3887 C CA . ALA A 1 501 ? -9.729 0.621 6.447 1.00 97.19 501 ALA A CA 1
ATOM 3888 C C . ALA A 1 501 ? -10.804 -0.237 5.789 1.00 97.19 501 ALA A C 1
ATOM 3890 O O . ALA A 1 501 ? -10.592 -0.852 4.743 1.00 97.19 501 ALA A O 1
ATOM 3891 N N . LEU A 1 502 ? -11.970 -0.272 6.418 1.00 98.00 502 LEU A N 1
ATOM 3892 C CA . LEU A 1 502 ? -13.172 -0.873 5.864 1.00 98.00 502 LEU A CA 1
ATOM 3893 C C . LEU A 1 502 ? -14.084 0.245 5.368 1.00 98.00 502 LEU A C 1
ATOM 3895 O O . LEU A 1 502 ? -14.325 1.204 6.101 1.00 98.00 502 LEU A O 1
ATOM 3899 N N . GLY A 1 503 ? -14.591 0.147 4.142 1.00 97.12 503 GLY A N 1
ATOM 3900 C CA . GLY A 1 503 ? -15.421 1.203 3.564 1.00 97.12 503 GLY A CA 1
ATOM 3901 C C . GLY A 1 503 ? -16.262 0.780 2.367 1.00 97.12 503 GLY A C 1
ATOM 3902 O O . GLY A 1 503 ? -16.322 -0.394 1.995 1.00 97.12 503 GLY A O 1
ATOM 3903 N N . GLY A 1 504 ? -16.923 1.771 1.772 1.00 95.12 504 GLY A N 1
ATOM 3904 C CA . GLY A 1 504 ? -17.814 1.584 0.628 1.00 95.12 504 GLY A CA 1
ATOM 3905 C C . GLY A 1 504 ? -19.217 1.124 1.031 1.00 95.12 504 GLY A C 1
ATOM 3906 O O . GLY A 1 504 ? -19.617 1.209 2.193 1.00 95.12 504 GLY A O 1
ATOM 3907 N N . ALA A 1 505 ? -19.992 0.664 0.049 1.00 95.06 505 ALA A N 1
ATOM 3908 C CA . ALA A 1 505 ? -21.313 0.101 0.306 1.00 95.06 505 ALA A CA 1
ATOM 3909 C C . ALA A 1 505 ? -21.185 -1.264 0.995 1.00 95.06 505 ALA A C 1
ATOM 3911 O O . ALA A 1 505 ? -20.365 -2.094 0.595 1.00 95.06 505 ALA A O 1
ATOM 3912 N N . ALA A 1 506 ? -22.014 -1.502 2.012 1.00 96.25 506 ALA A N 1
ATOM 3913 C CA . ALA A 1 506 ? -22.088 -2.809 2.645 1.00 96.25 506 ALA A CA 1
ATOM 3914 C C . ALA A 1 506 ? -22.616 -3.856 1.648 1.00 96.25 506 ALA A C 1
ATOM 3916 O O . ALA A 1 506 ? -23.522 -3.576 0.859 1.00 96.25 506 ALA A O 1
ATOM 3917 N N . ASN A 1 507 ? -22.063 -5.067 1.689 1.00 96.12 507 ASN A N 1
ATOM 3918 C CA . ASN A 1 507 ? -22.584 -6.201 0.931 1.00 96.12 507 ASN A CA 1
ATOM 3919 C C . ASN A 1 507 ? -23.909 -6.716 1.540 1.00 96.12 507 ASN A C 1
ATOM 3921 O O . ASN A 1 507 ? -24.383 -6.213 2.558 1.00 96.12 507 ASN A O 1
ATOM 3925 N N . ALA A 1 508 ? -24.496 -7.762 0.948 1.00 96.31 508 ALA A N 1
ATOM 3926 C CA . ALA A 1 508 ? -25.751 -8.356 1.429 1.00 96.31 508 ALA A CA 1
ATOM 3927 C C . ALA A 1 508 ? -25.696 -8.867 2.886 1.00 96.31 508 ALA A C 1
ATOM 3929 O O . ALA A 1 508 ? -26.732 -8.976 3.535 1.00 96.31 508 ALA A O 1
ATOM 3930 N N . ASN A 1 509 ? -24.497 -9.144 3.407 1.00 95.75 509 ASN A N 1
ATOM 3931 C CA . ASN A 1 509 ? -24.278 -9.586 4.783 1.00 95.75 509 ASN A CA 1
ATOM 3932 C C . ASN A 1 509 ? -24.001 -8.419 5.746 1.00 95.75 509 ASN A C 1
ATOM 3934 O O . ASN A 1 509 ? -23.853 -8.644 6.944 1.00 95.75 509 ASN A O 1
ATOM 3938 N N . GLY A 1 510 ? -23.924 -7.180 5.251 1.00 96.00 510 GLY A N 1
ATOM 3939 C CA . GLY A 1 510 ? -23.580 -6.007 6.050 1.00 96.00 510 GLY A CA 1
ATOM 3940 C C . GLY A 1 510 ? -22.075 -5.777 6.237 1.00 96.00 510 GLY A C 1
ATOM 3941 O O . GLY A 1 510 ? -21.708 -4.934 7.052 1.00 96.00 510 GLY A O 1
ATOM 3942 N N . ASP A 1 511 ? -21.211 -6.500 5.515 1.00 97.81 511 ASP A N 1
ATOM 3943 C CA . ASP A 1 511 ? -19.756 -6.301 5.558 1.00 97.81 511 ASP A CA 1
ATOM 3944 C C . ASP A 1 511 ? -19.302 -5.259 4.524 1.00 97.81 511 ASP A C 1
ATOM 3946 O O . ASP A 1 511 ? -19.841 -5.180 3.419 1.00 97.81 511 ASP A O 1
ATOM 3950 N N . TYR A 1 512 ? -18.250 -4.516 4.849 1.00 98.00 512 TYR A N 1
ATOM 3951 C CA . TYR A 1 512 ? -17.628 -3.493 4.008 1.00 98.00 512 TYR A CA 1
ATOM 3952 C C . TYR A 1 512 ? -16.369 -4.017 3.318 1.00 98.00 512 TYR A C 1
ATOM 3954 O O . TYR A 1 512 ? -15.768 -4.991 3.767 1.00 98.00 512 TYR A O 1
ATOM 3962 N N . GLN A 1 513 ? -15.946 -3.372 2.233 1.00 96.75 513 GLN A N 1
ATOM 3963 C CA . GLN A 1 513 ? -14.739 -3.745 1.490 1.00 96.75 513 GLN A CA 1
ATOM 3964 C C . GLN A 1 513 ? -13.474 -3.359 2.264 1.00 96.75 513 GLN A C 1
ATOM 3966 O O . GLN A 1 513 ? -13.425 -2.294 2.879 1.00 96.75 513 GLN A O 1
ATOM 3971 N N . LEU A 1 514 ? -12.454 -4.220 2.218 1.00 95.50 514 LEU A N 1
ATOM 3972 C CA . LEU A 1 514 ? -11.146 -3.983 2.824 1.00 95.50 514 LEU A CA 1
ATOM 3973 C C . LEU A 1 514 ? -10.227 -3.216 1.878 1.00 95.50 514 LEU A C 1
ATOM 3975 O O . LEU A 1 514 ? -9.917 -3.688 0.783 1.00 95.50 514 LEU A O 1
ATOM 3979 N N . PHE A 1 515 ? -9.708 -2.097 2.367 1.00 93.56 515 PHE A N 1
ATOM 3980 C CA . PHE A 1 515 ? -8.712 -1.286 1.689 1.00 93.56 515 PHE A CA 1
ATOM 3981 C C . PHE A 1 515 ? -7.417 -1.216 2.492 1.00 93.56 515 PHE A C 1
ATOM 3983 O O . PHE A 1 515 ? -7.430 -1.213 3.724 1.00 93.56 515 PHE A O 1
ATOM 3990 N N . ARG A 1 516 ? -6.297 -1.129 1.779 1.00 90.69 516 ARG A N 1
ATOM 3991 C CA . ARG A 1 516 ? -4.966 -0.865 2.327 1.00 90.69 516 ARG A CA 1
ATOM 3992 C C . ARG A 1 516 ? -4.483 0.489 1.829 1.00 90.69 516 ARG A C 1
ATOM 3994 O O . ARG A 1 516 ? -4.582 0.765 0.634 1.00 90.69 516 ARG A O 1
ATOM 4001 N N . TRP A 1 517 ? -3.935 1.299 2.724 1.00 88.50 517 TRP A N 1
ATOM 4002 C CA . TRP A 1 517 ? -3.305 2.560 2.344 1.00 88.50 517 TRP A CA 1
ATOM 4003 C C . TRP A 1 517 ? -1.930 2.310 1.716 1.00 88.50 517 TRP A C 1
ATOM 4005 O O . TRP A 1 517 ? -1.152 1.486 2.206 1.00 88.50 517 TRP A O 1
ATOM 4015 N N . THR A 1 518 ? -1.611 3.032 0.646 1.00 80.00 518 THR A N 1
ATOM 4016 C CA . THR A 1 518 ? -0.375 2.849 -0.134 1.00 80.00 518 THR A CA 1
ATOM 4017 C C . THR A 1 518 ? 0.725 3.845 0.237 1.00 80.00 518 THR A C 1
ATOM 4019 O O . THR A 1 518 ? 1.829 3.766 -0.301 1.00 80.00 518 THR A O 1
ATOM 4022 N N . GLY A 1 519 ? 0.422 4.778 1.146 1.00 78.25 519 GLY A N 1
ATOM 4023 C CA . GLY A 1 519 ? 1.223 5.970 1.435 1.00 78.25 519 GLY A CA 1
ATOM 4024 C C . GLY A 1 519 ? 0.703 7.224 0.721 1.00 78.25 519 GLY A C 1
ATOM 4025 O O . GLY A 1 519 ? 0.896 8.329 1.228 1.00 78.25 519 GLY A O 1
ATOM 4026 N N . TYR A 1 520 ? -0.018 7.032 -0.388 1.00 77.00 520 TYR A N 1
ATOM 4027 C CA . TYR A 1 520 ? -0.631 8.087 -1.198 1.00 77.00 520 TYR A CA 1
ATOM 4028 C C . TYR A 1 520 ? -2.126 7.835 -1.428 1.00 77.00 520 TYR A C 1
ATOM 4030 O O . TYR A 1 520 ? -2.943 8.740 -1.273 1.00 77.00 520 TYR A O 1
ATOM 4038 N N . ASP A 1 521 ? -2.480 6.586 -1.731 1.00 82.75 521 ASP A N 1
ATOM 4039 C CA . ASP A 1 521 ? -3.795 6.185 -2.215 1.00 82.75 521 ASP A CA 1
ATOM 4040 C C . ASP A 1 521 ? -4.354 4.966 -1.457 1.00 82.75 521 ASP A C 1
ATOM 4042 O O . ASP A 1 521 ? -3.756 4.491 -0.486 1.00 82.75 521 ASP A O 1
ATOM 4046 N N . TRP A 1 522 ? -5.502 4.450 -1.895 1.00 86.81 522 TRP A N 1
ATOM 4047 C CA . TRP A 1 522 ? -6.147 3.260 -1.351 1.00 86.81 522 TRP A CA 1
ATOM 4048 C C . TRP A 1 522 ? -6.247 2.143 -2.377 1.00 86.81 522 TRP A C 1
ATOM 4050 O O . TRP A 1 522 ? -6.650 2.340 -3.518 1.00 86.81 522 TRP A O 1
ATOM 4060 N N . TYR A 1 523 ? -5.939 0.933 -1.927 1.00 85.56 523 TYR A N 1
ATOM 4061 C CA . TYR A 1 523 ? -6.016 -0.272 -2.735 1.00 85.56 523 TYR A CA 1
ATOM 4062 C C . TYR A 1 523 ? -7.022 -1.259 -2.140 1.00 85.56 523 TYR A C 1
ATOM 4064 O O . TYR A 1 523 ? -6.933 -1.604 -0.960 1.00 85.56 523 TYR A O 1
ATOM 4072 N N . ASN A 1 524 ? -7.963 -1.745 -2.956 1.00 88.56 524 ASN A N 1
ATOM 4073 C CA . ASN A 1 524 ? -8.932 -2.759 -2.539 1.00 88.56 524 ASN A CA 1
ATOM 4074 C C . ASN A 1 524 ? -8.281 -4.150 -2.500 1.00 88.56 524 ASN A C 1
ATOM 4076 O O . ASN A 1 524 ? -7.871 -4.707 -3.519 1.00 88.56 524 ASN A O 1
ATOM 4080 N N . VAL A 1 525 ? -8.239 -4.740 -1.309 1.00 87.31 525 VAL A N 1
ATOM 4081 C CA . VAL A 1 525 ? -7.591 -6.029 -1.040 1.00 87.31 525 VAL A CA 1
ATOM 4082 C C . VAL A 1 525 ? -8.414 -7.217 -1.564 1.00 87.31 525 VAL A C 1
ATOM 4084 O O . VAL A 1 525 ? -7.885 -8.317 -1.714 1.00 87.31 525 VAL A O 1
ATOM 4087 N N . GLY A 1 526 ? -9.697 -7.014 -1.878 1.00 87.19 526 GLY A N 1
ATOM 4088 C CA . GLY A 1 526 ? -10.613 -8.065 -2.332 1.00 87.19 526 GLY A CA 1
ATOM 4089 C C . GLY A 1 526 ? -11.218 -8.896 -1.196 1.00 87.19 526 GLY A C 1
ATOM 4090 O O . GLY A 1 526 ? -11.784 -9.957 -1.444 1.00 87.19 526 GLY A O 1
ATOM 4091 N N . ALA A 1 527 ? -11.108 -8.424 0.047 1.00 92.06 527 ALA A N 1
ATOM 4092 C CA . ALA A 1 527 ? -11.762 -9.008 1.215 1.00 92.06 527 ALA A CA 1
ATOM 4093 C C . ALA A 1 527 ? -12.866 -8.080 1.735 1.00 92.06 527 ALA A C 1
ATOM 4095 O O . ALA A 1 527 ? -12.933 -6.906 1.371 1.00 92.06 527 ALA A O 1
ATOM 4096 N N . THR A 1 528 ? -13.736 -8.605 2.596 1.00 96.31 528 THR A N 1
ATOM 4097 C CA . THR A 1 528 ? -14.784 -7.817 3.258 1.00 96.31 528 THR A CA 1
ATOM 4098 C C . THR A 1 528 ? -14.816 -8.100 4.753 1.00 96.31 528 THR A C 1
ATOM 4100 O O . THR A 1 528 ? -14.536 -9.227 5.159 1.00 96.31 528 THR A O 1
ATOM 4103 N N . GLY A 1 529 ? -15.187 -7.122 5.572 1.00 97.06 529 GLY A N 1
ATOM 4104 C CA . GLY A 1 529 ? -15.315 -7.266 7.022 1.00 97.06 529 GLY A CA 1
ATOM 4105 C C . GLY A 1 529 ? -16.211 -6.196 7.637 1.00 97.06 529 GLY A C 1
ATOM 4106 O O . GLY A 1 529 ? -16.590 -5.229 6.982 1.00 97.06 529 GLY A O 1
ATOM 4107 N N . TYR A 1 530 ? -16.555 -6.387 8.903 1.00 97.19 530 TYR A N 1
ATOM 4108 C CA . TYR A 1 530 ? -17.351 -5.474 9.710 1.00 97.19 530 TYR A CA 1
ATOM 4109 C C . TYR A 1 530 ? -16.491 -4.688 10.700 1.00 97.19 530 TYR A C 1
ATOM 4111 O O . TYR A 1 530 ? -16.657 -3.478 10.796 1.00 97.19 530 TYR A O 1
ATOM 4119 N N . THR A 1 531 ? -15.534 -5.339 11.372 1.00 97.19 531 THR A N 1
ATOM 4120 C CA . THR A 1 531 ? -14.446 -4.660 12.098 1.00 97.19 531 THR A CA 1
ATOM 4121 C C . THR A 1 531 ? -13.091 -5.194 11.671 1.00 97.19 531 THR A C 1
ATOM 4123 O O . THR A 1 531 ? -12.999 -6.270 11.076 1.00 97.19 531 THR A O 1
ATOM 4126 N N . ILE A 1 532 ? -12.036 -4.454 12.007 1.00 97.44 532 ILE A N 1
ATOM 4127 C CA . ILE A 1 532 ? -10.670 -4.778 11.616 1.00 97.44 532 ILE A CA 1
ATOM 4128 C C . ILE A 1 532 ? -9.678 -4.531 12.754 1.00 97.44 532 ILE A C 1
ATOM 4130 O O . ILE A 1 532 ? -9.852 -3.604 13.537 1.00 97.44 532 ILE A O 1
ATOM 4134 N N . ALA A 1 533 ? -8.636 -5.356 12.811 1.00 95.56 533 ALA A N 1
ATOM 4135 C CA . ALA A 1 533 ? -7.401 -5.111 13.549 1.00 95.56 533 ALA A CA 1
ATOM 4136 C C . ALA A 1 533 ? -6.198 -5.501 12.678 1.00 95.56 533 ALA A C 1
ATOM 4138 O O . ALA A 1 533 ? -6.364 -6.105 11.616 1.00 95.56 533 ALA A O 1
ATOM 4139 N N . VAL A 1 534 ? -4.988 -5.148 13.105 1.00 93.00 534 VAL A N 1
ATOM 4140 C CA . VAL A 1 534 ? -3.742 -5.484 12.404 1.00 93.00 534 VAL A CA 1
ATOM 4141 C C . VAL A 1 534 ? -2.756 -6.003 13.438 1.00 93.00 534 VAL A C 1
ATOM 4143 O O . VAL A 1 534 ? -2.591 -5.372 14.477 1.00 93.00 534 VAL A O 1
ATOM 4146 N N . ASP A 1 535 ? -2.138 -7.153 13.174 1.00 90.38 535 ASP A N 1
ATOM 4147 C CA . ASP A 1 535 ? -1.120 -7.708 14.068 1.00 90.38 535 ASP A CA 1
ATOM 4148 C C . ASP A 1 535 ? 0.258 -7.066 13.856 1.00 90.38 535 ASP A C 1
ATOM 4150 O O . ASP A 1 535 ? 0.454 -6.224 12.970 1.00 90.38 535 ASP A O 1
ATOM 4154 N N . ASN A 1 536 ? 1.231 -7.445 14.687 1.00 85.62 536 ASN A N 1
ATOM 4155 C CA . ASN A 1 536 ? 2.536 -6.794 14.666 1.00 85.62 536 ASN A CA 1
ATOM 4156 C C . ASN A 1 536 ? 3.374 -7.155 13.421 1.00 85.62 536 ASN A C 1
ATOM 4158 O O . ASN A 1 536 ? 4.306 -6.436 13.065 1.00 85.62 536 ASN A O 1
ATOM 4162 N N . GLU A 1 537 ? 3.009 -8.236 12.728 1.00 84.75 537 GLU A N 1
ATOM 4163 C CA . GLU A 1 537 ? 3.565 -8.636 11.428 1.00 84.75 537 GLU A CA 1
ATOM 4164 C C . GLU A 1 537 ? 2.918 -7.857 10.272 1.00 84.75 537 GLU A C 1
ATOM 4166 O O . GLU A 1 537 ? 3.417 -7.875 9.146 1.00 84.75 537 GLU A O 1
ATOM 4171 N N . GLY A 1 538 ? 1.836 -7.125 10.558 1.00 87.56 538 GLY A N 1
ATOM 4172 C CA . GLY A 1 538 ? 1.134 -6.302 9.592 1.00 87.56 538 GLY A CA 1
ATOM 4173 C C . GLY A 1 538 ? -0.018 -7.003 8.885 1.00 87.56 538 GLY A C 1
ATOM 4174 O O . GLY A 1 538 ? -0.570 -6.437 7.933 1.00 87.56 538 GLY A O 1
ATOM 4175 N N . HIS A 1 539 ? -0.399 -8.192 9.350 1.00 90.12 539 HIS A N 1
ATOM 4176 C CA . HIS A 1 539 ? -1.502 -8.939 8.787 1.00 90.12 539 HIS A CA 1
ATOM 4177 C C . HIS A 1 539 ? -2.842 -8.405 9.313 1.00 90.12 539 HIS A C 1
ATOM 4179 O O . HIS A 1 539 ? -3.026 -8.264 10.527 1.00 90.12 539 HIS A O 1
ATOM 4185 N N . PRO A 1 540 ? -3.820 -8.132 8.431 1.00 93.81 540 PRO A N 1
ATOM 4186 C CA . PRO A 1 540 ? -5.149 -7.731 8.861 1.00 93.81 540 PRO A CA 1
ATOM 4187 C C . PRO A 1 540 ? -5.950 -8.918 9.410 1.00 93.81 540 PRO A C 1
ATOM 4189 O O . PRO A 1 540 ? -5.927 -10.029 8.872 1.00 93.81 540 PRO A O 1
ATOM 4192 N N . TRP A 1 541 ? -6.731 -8.633 10.444 1.00 96.00 541 TRP A N 1
ATOM 4193 C CA . TRP A 1 541 ? -7.731 -9.512 11.035 1.00 96.00 541 TRP A CA 1
ATOM 4194 C C . TRP A 1 541 ? -9.103 -8.876 10.884 1.00 96.00 541 TRP A C 1
ATOM 4196 O O . TRP A 1 541 ? -9.263 -7.685 11.142 1.00 96.00 541 TRP A O 1
ATOM 4206 N N . LEU A 1 542 ? -10.097 -9.658 10.480 1.00 96.94 542 LEU A N 1
ATOM 4207 C CA . LEU A 1 542 ? -11.453 -9.185 10.229 1.00 96.94 542 LEU A CA 1
ATOM 4208 C C . LEU A 1 542 ? -12.443 -9.918 11.121 1.00 96.94 542 LEU A C 1
ATOM 4210 O O . LEU A 1 542 ? -12.381 -11.139 11.242 1.00 96.94 542 LEU A O 1
ATOM 4214 N N . THR A 1 543 ? -13.412 -9.188 11.662 1.00 97.31 543 THR A N 1
ATOM 4215 C CA . THR A 1 543 ? -14.677 -9.797 12.085 1.00 97.31 543 THR A CA 1
ATOM 4216 C C . THR A 1 543 ? -15.717 -9.569 10.999 1.00 97.31 543 THR A C 1
ATOM 4218 O O . THR A 1 543 ? -15.696 -8.547 10.315 1.00 97.31 543 THR A O 1
ATOM 4221 N N . LYS A 1 544 ? -16.625 -10.517 10.807 1.00 97.31 544 LYS A N 1
ATOM 4222 C CA . LYS A 1 544 ? -17.796 -10.385 9.935 1.00 97.31 544 LYS A CA 1
ATOM 4223 C C . LYS A 1 544 ? -19.001 -9.915 10.734 1.00 97.31 544 LYS A C 1
ATOM 4225 O O . LYS A 1 544 ? -19.059 -10.098 11.948 1.00 97.31 544 LYS A O 1
ATOM 4230 N N . LYS A 1 545 ? -20.031 -9.398 10.062 1.00 95.44 545 LYS A N 1
ATOM 4231 C CA . LYS A 1 545 ? -21.278 -8.993 10.733 1.00 95.44 545 LYS A CA 1
ATOM 4232 C C . LYS A 1 545 ? -21.957 -10.146 11.488 1.00 95.44 545 LYS A C 1
ATOM 4234 O O . LYS A 1 545 ? -22.574 -9.921 12.525 1.00 95.44 545 LYS A O 1
ATOM 4239 N N . ASN A 1 546 ? -21.820 -11.378 10.991 1.00 94.88 546 ASN A N 1
ATOM 4240 C CA . ASN A 1 546 ? -22.307 -12.608 11.633 1.00 94.88 546 ASN A CA 1
ATOM 4241 C C . ASN A 1 546 ? -21.387 -13.128 12.769 1.00 94.88 546 ASN A C 1
ATOM 4243 O O . ASN A 1 546 ? -21.602 -14.224 13.301 1.00 94.88 546 ASN A O 1
ATOM 4247 N N . GLY A 1 547 ? -20.328 -12.381 13.085 1.00 95.62 547 GLY A N 1
ATOM 4248 C CA . GLY A 1 547 ? -19.343 -12.659 14.118 1.00 95.62 547 GLY A CA 1
ATOM 4249 C C . GLY A 1 547 ? -18.160 -13.539 13.709 1.00 95.62 547 GLY A C 1
ATOM 4250 O O . GLY A 1 547 ? -17.289 -13.730 14.547 1.00 95.62 547 GLY A O 1
ATOM 4251 N N . ASP A 1 548 ? -18.101 -14.101 12.495 1.00 97.19 548 ASP A N 1
ATOM 4252 C CA . ASP A 1 548 ? -16.941 -14.913 12.074 1.00 97.19 548 ASP A CA 1
ATOM 4253 C C . ASP A 1 548 ? -15.637 -14.112 12.144 1.00 97.19 548 ASP A C 1
ATOM 4255 O O . ASP A 1 548 ? -15.624 -12.924 11.817 1.00 97.19 548 ASP A O 1
ATOM 4259 N N . ILE A 1 549 ? -14.539 -14.770 12.520 1.00 96.94 549 ILE A N 1
ATOM 4260 C CA . ILE A 1 549 ? -13.223 -14.143 12.673 1.00 96.94 549 ILE A CA 1
ATOM 4261 C C . ILE A 1 549 ? -12.273 -14.712 11.626 1.00 96.94 549 ILE A C 1
ATOM 4263 O O . ILE A 1 549 ? -12.084 -15.923 11.552 1.00 96.94 549 ILE A O 1
ATOM 4267 N N . TYR A 1 550 ? -11.649 -13.838 10.842 1.00 96.06 550 TYR A N 1
ATOM 4268 C CA . TYR A 1 550 ? -10.680 -14.216 9.821 1.00 96.06 550 TYR A CA 1
ATOM 4269 C C . TYR A 1 550 ? -9.327 -13.559 10.079 1.00 96.06 550 TYR A C 1
ATOM 4271 O O . TYR A 1 550 ? -9.262 -12.352 10.312 1.00 96.06 550 TYR A O 1
ATOM 4279 N N . ARG A 1 551 ? -8.246 -14.329 9.956 1.00 93.31 551 ARG A N 1
ATOM 4280 C CA . ARG A 1 551 ? -6.865 -13.828 9.945 1.00 93.31 551 ARG A CA 1
ATOM 4281 C C . ARG A 1 551 ? -6.282 -13.943 8.543 1.00 93.31 551 ARG A C 1
ATOM 4283 O O . ARG A 1 551 ? -6.435 -14.981 7.906 1.00 93.31 551 ARG A O 1
ATOM 4290 N N . ASN A 1 552 ? -5.587 -12.915 8.063 1.00 91.69 552 ASN A N 1
ATOM 4291 C CA . ASN A 1 552 ? -4.782 -13.040 6.850 1.00 91.69 552 ASN A CA 1
ATOM 4292 C C . ASN A 1 552 ? -3.385 -13.594 7.165 1.00 91.69 552 ASN A C 1
ATOM 4294 O O . ASN A 1 552 ? -2.774 -13.186 8.142 1.00 91.69 552 ASN A O 1
ATOM 4298 N N . LEU A 1 553 ? -2.860 -14.479 6.319 1.00 84.44 553 LEU A N 1
ATOM 4299 C CA . LEU A 1 553 ? -1.532 -15.090 6.482 1.00 84.44 553 LEU A CA 1
ATOM 4300 C C . LEU A 1 553 ? -0.537 -14.698 5.368 1.00 84.44 553 LEU A C 1
ATOM 4302 O O . LEU A 1 553 ? 0.481 -15.360 5.182 1.00 84.44 553 LEU A O 1
ATOM 4306 N N . SER A 1 554 ? -0.869 -13.704 4.538 1.00 76.94 554 SER A N 1
ATOM 4307 C CA . SER A 1 554 ? -0.186 -13.450 3.253 1.00 76.94 554 SER A CA 1
ATOM 4308 C C . SER A 1 554 ? 0.116 -11.979 2.918 1.00 76.94 554 SER A C 1
ATOM 4310 O O . SER A 1 554 ? 0.807 -11.734 1.922 1.00 76.94 554 SER A O 1
ATOM 4312 N N . LEU A 1 555 ? -0.410 -11.020 3.692 1.00 73.50 555 LEU A N 1
ATOM 4313 C CA . LEU A 1 555 ? -0.454 -9.578 3.377 1.00 73.50 555 LEU A CA 1
ATOM 4314 C C . LEU A 1 555 ? 0.558 -8.699 4.109 1.00 73.50 555 LEU A C 1
ATOM 4316 O O . LEU A 1 555 ? 0.846 -8.999 5.275 1.00 73.50 555 LEU A O 1
#

Organism: NCBI:txid405671

pLDDT: mean 81.69, std 17.22, range [26.78, 98.44]